Protein AF-A0A925ZGL8-F1 (afdb_monomer_lite)

Sequence (536 aa):
DRKGTGEGATYAATVKNVGNGPAQPFTAQWSVNERPGSKFGLAKGLAQGEETVIEFSKSYRPNATDHRVQTVMLRLYPGTPEPDANNDALEIHEDAIPIAMTGAKISADPIQATIRRLNDVYFAQSRFSFATEGVLERVRLVPNQDAGQMVIDLAGNQGESGLIQKILTSLTGLSPSQKSPTITLDEQDIPYGDPYSGASGFGDTRYEGLIPPGIPMLYVPVASPLFDNLPIEPTDLLSGTEVAAINVALGKKGQMREGILWDLPATVILRATDMTGKPLDGAELAFYQVDGGKIPDSPTQTILTKNGGTVILENLEVTALPGERDLLHTLKRNPFGNLRADGSNGTILIRAQVNGEIEWGWLKAWQLADTFHRGNKAAAIIDVRFNAPSGPIDRTANLAKGKLISDKALSLPAQLAPLVDDNPATEVGIGALPGDWVEIDLGRDRPIGEVQLLVKDGSMPARFDIQAYSTGQAAPESDAWVKDLNFAWTKANRGKKDGSIAYRGPMARCRFIRIVNRSGGAAKLAEIRVFALKAE

Radius of gyration: 28.64 Å; chains: 1; bounding box: 68×56×79 Å

pLDDT: mean 89.35, std 9.78, range [35.5, 98.56]

Foldseek 3Di:
DDDDAFDKDKDKDKAFAQDPFWFAKKKKWKDWQNRIDDIDTDHDIAGHGRIDIDMDIDTDHDDLQFQLRTKIKMAMGGPDDDPDPLNRMQMDRPLAAEEEEDADPDDVSQVRVLLCCCAPPQQQVLAELLRNRGARHGYDYDYPPDDQHHYFYCHDPDDSLRVVLSVLCQLQVAQQCPPFQFAQDPNATFTPFFPLAASNSDAHSWHCNVPQLQDADDRDLFDDPVCVPPPTDRPNHHHLLSRQLNNLQRSHGDQQSFQLLLLFAPKEKEFEEARYRFGAAQKKKFKFQDAPSYTDPGGPDIDGADDGNIDIAFFDAEDDDPPQPNYNHDRDRHNQHHQDRNQRRQKMWMWIDHQNDTWIWIDGSSSRSSSSSSPNRHYHYHYTYTLDWQHHWDPVDFLQAPFQKAWPVRDDSVQVNLQRPPDLVDKHKQAQDAFIKMKTFSVAWAFWTKKKFAADPQWDAQKKAKFFAAPPDDTDPPDGQGIRNGSVSQCSRAADPRRMGIHGGHGDTGRMIMIGRHRGGIHMTSYITIIHHDDD

Structure (mmCIF, N/CA/C/O backbone):
data_AF-A0A925ZGL8-F1
#
_entry.id   AF-A0A925ZGL8-F1
#
loop_
_atom_site.group_PDB
_atom_site.id
_atom_site.type_symbol
_atom_site.label_atom_id
_atom_site.label_alt_id
_atom_site.label_comp_id
_atom_site.label_asym_id
_atom_site.label_entity_id
_atom_site.label_seq_id
_atom_site.pdbx_PDB_ins_code
_atom_site.Cartn_x
_atom_site.Cartn_y
_atom_site.Cartn_z
_atom_site.occupancy
_atom_site.B_iso_or_equiv
_atom_site.auth_seq_id
_atom_site.auth_comp_id
_atom_site.auth_asym_id
_atom_site.auth_atom_id
_atom_site.pdbx_PDB_model_num
ATOM 1 N N . ASP A 1 1 ? 19.773 3.626 -35.187 1.00 41.28 1 ASP A N 1
ATOM 2 C CA . ASP A 1 1 ? 19.220 2.589 -36.086 1.00 41.28 1 ASP A CA 1
ATOM 3 C C . ASP A 1 1 ? 19.797 1.207 -35.808 1.00 41.28 1 ASP A C 1
ATOM 5 O O . ASP A 1 1 ? 21.010 1.070 -35.714 1.00 41.28 1 ASP A O 1
ATOM 9 N N . ARG A 1 2 ? 18.939 0.185 -35.634 1.00 44.94 2 ARG A N 1
ATOM 10 C CA . ARG A 1 2 ? 19.329 -1.227 -35.424 1.00 44.94 2 ARG A CA 1
ATOM 11 C C . ARG A 1 2 ? 18.961 -2.054 -36.670 1.00 44.94 2 ARG A C 1
ATOM 13 O O . ARG A 1 2 ? 17.783 -2.122 -37.016 1.00 44.94 2 ARG A O 1
ATOM 20 N N . LYS A 1 3 ? 19.925 -2.726 -37.304 1.00 36.03 3 LYS A N 1
ATOM 21 C CA . LYS A 1 3 ? 19.700 -3.834 -38.253 1.00 36.03 3 LYS A CA 1
ATOM 22 C C . LYS A 1 3 ? 20.532 -5.050 -37.797 1.00 36.03 3 LYS A C 1
ATOM 24 O O . LYS A 1 3 ? 21.582 -4.861 -37.203 1.00 36.03 3 LYS A O 1
ATOM 29 N N . GLY A 1 4 ? 19.984 -6.259 -37.981 1.00 35.50 4 GLY A N 1
ATOM 30 C CA . GLY A 1 4 ? 20.690 -7.551 -38.087 1.00 35.50 4 GLY A CA 1
ATOM 31 C C . GLY A 1 4 ? 21.459 -8.135 -36.885 1.00 35.50 4 GLY A C 1
ATOM 32 O O . GLY A 1 4 ? 22.401 -7.556 -36.355 1.00 35.50 4 GLY A O 1
ATOM 33 N N . THR A 1 5 ? 21.148 -9.383 -36.514 1.00 39.00 5 THR A N 1
ATOM 34 C CA . THR A 1 5 ? 21.952 -10.213 -35.595 1.00 39.00 5 THR A CA 1
ATOM 35 C C . THR A 1 5 ? 23.336 -10.499 -36.192 1.00 39.00 5 THR A C 1
ATOM 37 O O . THR A 1 5 ? 23.453 -11.300 -37.117 1.00 39.00 5 THR A O 1
ATOM 40 N N . GLY A 1 6 ? 24.371 -9.849 -35.654 1.00 48.81 6 GLY A N 1
ATOM 41 C CA . GLY A 1 6 ? 25.763 -9.954 -36.112 1.00 48.81 6 GLY A CA 1
ATOM 42 C C . GLY A 1 6 ? 26.320 -8.686 -36.770 1.00 48.81 6 GLY A C 1
ATOM 43 O O . GLY A 1 6 ? 27.505 -8.655 -37.097 1.00 48.81 6 GLY A O 1
ATOM 44 N N . GLU A 1 7 ? 25.508 -7.641 -36.938 1.00 64.06 7 GLU A N 1
ATOM 45 C CA . GLU A 1 7 ? 25.939 -6.371 -37.526 1.00 64.06 7 GLU A CA 1
ATOM 46 C C . GLU A 1 7 ? 26.545 -5.439 -36.461 1.00 64.06 7 GLU A C 1
ATOM 48 O O . GLU A 1 7 ? 26.209 -5.484 -35.272 1.00 64.06 7 GLU A O 1
ATOM 53 N N . GLY A 1 8 ? 27.510 -4.616 -36.875 1.00 80.19 8 GLY A N 1
ATOM 54 C CA . GLY A 1 8 ? 28.028 -3.546 -36.030 1.00 80.19 8 GLY A CA 1
ATOM 55 C C . GLY A 1 8 ? 26.916 -2.549 -35.702 1.00 80.19 8 GLY A C 1
ATOM 56 O O . GLY A 1 8 ? 26.132 -2.187 -36.574 1.00 80.19 8 GLY A O 1
ATOM 57 N N . ALA A 1 9 ? 26.850 -2.103 -34.452 1.00 86.12 9 ALA A N 1
ATOM 58 C CA . ALA A 1 9 ? 26.006 -0.992 -34.042 1.00 86.12 9 ALA A CA 1
ATOM 59 C C . ALA A 1 9 ? 26.850 0.282 -33.988 1.00 86.12 9 ALA A C 1
ATOM 61 O O . ALA A 1 9 ? 27.931 0.288 -33.389 1.00 86.12 9 ALA A O 1
ATOM 62 N N . THR A 1 10 ? 26.336 1.351 -34.593 1.00 89.94 10 THR A N 1
ATOM 63 C CA . THR A 1 10 ? 26.889 2.701 -34.475 1.00 89.94 10 THR A CA 1
ATOM 64 C C . THR A 1 10 ? 26.022 3.511 -33.522 1.00 89.94 10 THR A C 1
ATOM 66 O O . THR A 1 10 ? 24.811 3.644 -33.703 1.00 89.94 10 THR A O 1
ATOM 69 N N . TYR A 1 11 ? 26.665 4.040 -32.492 1.00 90.44 11 TYR A N 1
ATOM 70 C CA . TYR A 1 11 ? 26.109 4.934 -31.494 1.00 90.44 11 TYR A CA 1
ATOM 71 C C . TYR A 1 11 ? 26.498 6.355 -31.864 1.00 90.44 11 TYR A C 1
ATOM 73 O O . TYR A 1 11 ? 27.673 6.620 -32.100 1.00 90.44 11 TYR A O 1
ATOM 81 N N . ALA A 1 12 ? 25.520 7.251 -31.901 1.00 90.31 12 ALA A N 1
ATOM 82 C CA . ALA A 1 12 ? 25.722 8.669 -32.146 1.00 90.31 12 ALA A CA 1
ATOM 83 C C . ALA A 1 12 ? 25.184 9.449 -30.947 1.00 90.31 12 ALA A C 1
ATOM 85 O O . ALA A 1 12 ? 24.046 9.239 -30.525 1.00 90.31 12 ALA A O 1
ATOM 86 N N . ALA A 1 13 ? 26.007 10.331 -30.395 1.00 89.62 13 ALA A N 1
ATOM 87 C CA . ALA A 1 13 ? 25.625 11.230 -29.320 1.00 89.62 13 ALA A CA 1
ATOM 88 C C . ALA A 1 13 ? 25.720 12.674 -29.812 1.00 89.62 13 ALA A C 1
ATOM 90 O O . ALA A 1 13 ? 26.786 13.120 -30.242 1.00 89.62 13 ALA A O 1
ATOM 91 N N . THR A 1 14 ? 24.603 13.393 -29.738 1.00 89.62 14 THR A N 1
ATOM 92 C CA . THR A 1 14 ? 24.539 14.818 -30.065 1.00 89.62 14 THR A CA 1
ATOM 93 C C . THR A 1 14 ? 24.859 15.633 -28.822 1.00 89.62 14 THR A C 1
ATOM 95 O O . THR A 1 14 ? 24.160 15.537 -27.816 1.00 89.62 14 THR A O 1
ATOM 98 N N . VAL A 1 15 ? 25.904 16.449 -28.900 1.00 89.38 15 VAL A N 1
ATOM 99 C CA . VAL A 1 15 ? 26.312 17.378 -27.844 1.00 89.38 15 VAL A CA 1
ATOM 100 C C . VAL A 1 15 ? 25.958 18.787 -28.290 1.00 89.38 15 VAL A C 1
ATOM 102 O O . VAL A 1 15 ? 26.413 19.223 -29.346 1.00 89.38 15 VAL A O 1
ATOM 105 N N . LYS A 1 16 ? 25.165 19.497 -27.484 1.00 89.88 16 LYS A N 1
ATOM 106 C CA . LYS A 1 16 ? 24.721 20.869 -27.747 1.00 89.88 16 LYS A CA 1
ATOM 107 C C . LYS A 1 16 ? 25.234 21.820 -26.681 1.00 89.88 16 LYS A C 1
ATOM 109 O O . LYS A 1 16 ? 25.076 21.550 -25.495 1.00 89.88 16 LYS A O 1
ATOM 114 N N . ASN A 1 17 ? 25.739 22.981 -27.086 1.00 89.50 17 ASN A N 1
ATOM 115 C CA . ASN A 1 17 ? 25.969 24.070 -26.142 1.00 89.50 17 ASN A CA 1
ATOM 116 C C . ASN A 1 17 ? 24.662 24.832 -25.864 1.00 89.50 17 ASN A C 1
ATOM 118 O O . ASN A 1 17 ? 24.202 25.622 -26.690 1.00 89.50 17 ASN A O 1
ATOM 122 N N . VAL A 1 18 ? 24.079 24.608 -24.686 1.00 86.12 18 VAL A N 1
ATOM 123 C CA . VAL A 1 18 ? 22.873 25.307 -24.198 1.00 86.12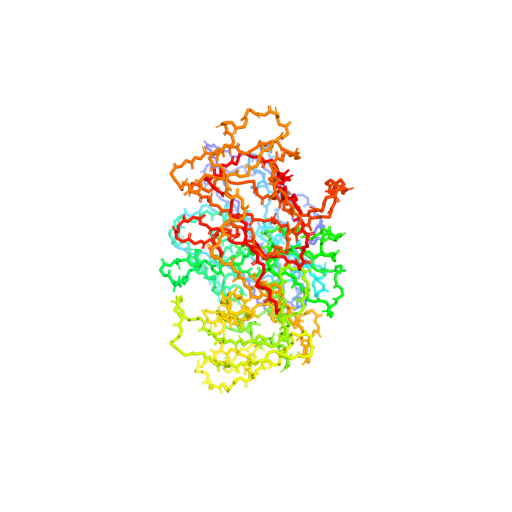 18 VAL A CA 1
ATOM 124 C C . VAL A 1 18 ? 23.186 26.526 -23.319 1.00 86.12 18 VAL A C 1
ATOM 126 O O . VAL A 1 18 ? 22.270 27.179 -22.822 1.00 86.12 18 VAL A O 1
ATOM 129 N N . GLY A 1 19 ? 24.468 26.843 -23.117 1.00 84.81 19 GLY A N 1
ATOM 130 C CA . GLY A 1 19 ? 24.920 27.963 -22.299 1.00 84.81 19 GLY A CA 1
ATOM 131 C C . GLY A 1 19 ? 24.737 29.333 -22.962 1.00 84.81 19 GLY A C 1
ATOM 132 O O . GLY A 1 19 ? 24.362 29.462 -24.125 1.00 84.81 19 GLY A O 1
ATOM 133 N N . ASN A 1 20 ? 25.057 30.389 -22.211 1.00 87.19 20 ASN A N 1
ATOM 134 C CA . ASN A 1 20 ? 24.943 31.785 -22.661 1.00 87.19 20 ASN A CA 1
ATOM 135 C C . ASN A 1 20 ? 26.206 32.315 -23.374 1.00 87.19 20 ASN A C 1
ATOM 137 O O . ASN A 1 20 ? 26.350 33.520 -23.567 1.00 87.19 20 ASN A O 1
ATOM 141 N N . GLY A 1 21 ? 27.149 31.437 -23.721 1.00 88.00 21 GLY A N 1
ATOM 142 C CA . GLY A 1 21 ? 28.426 31.796 -24.335 1.00 88.00 21 GLY A CA 1
ATOM 143 C C . GLY A 1 21 ? 29.117 30.588 -24.973 1.00 88.00 21 GLY A C 1
ATOM 144 O O . GLY A 1 21 ? 28.624 29.468 -24.840 1.00 88.00 21 GLY A O 1
ATOM 145 N N . PRO A 1 22 ? 30.235 30.788 -25.692 1.00 87.56 22 PRO A N 1
ATOM 146 C CA . PRO A 1 22 ? 30.956 29.700 -26.346 1.00 87.56 22 PRO A CA 1
ATOM 147 C C . PRO A 1 22 ? 31.568 28.733 -25.324 1.00 87.56 22 PRO A C 1
ATOM 149 O O . PRO A 1 22 ? 32.228 29.153 -24.372 1.00 87.56 22 PRO A O 1
ATOM 152 N N . ALA A 1 23 ? 31.384 27.436 -25.555 1.00 88.44 23 ALA A N 1
ATOM 153 C CA . ALA A 1 23 ? 32.028 26.374 -24.799 1.00 88.44 23 ALA A CA 1
ATOM 154 C C . ALA A 1 23 ? 33.486 26.213 -25.254 1.00 88.44 23 ALA A C 1
ATOM 156 O O . ALA A 1 23 ? 33.792 26.291 -26.446 1.00 88.44 23 ALA A O 1
ATOM 157 N N . GLN A 1 24 ? 34.391 25.974 -24.306 1.00 89.62 24 GLN A N 1
ATOM 158 C CA . GLN A 1 24 ? 35.792 25.663 -24.600 1.00 89.62 24 GLN A CA 1
ATOM 159 C C . GLN A 1 24 ? 35.926 24.266 -25.235 1.00 89.62 24 GLN A C 1
ATOM 161 O O . GLN A 1 24 ? 35.010 23.451 -25.105 1.00 89.62 24 GLN A O 1
ATOM 166 N N . PRO A 1 25 ? 37.057 23.953 -25.900 1.00 90.94 25 PRO A N 1
ATOM 167 C CA . PRO A 1 25 ? 37.380 22.580 -26.278 1.00 90.94 25 PRO A CA 1
ATOM 168 C C . PRO A 1 25 ? 37.227 21.626 -25.085 1.00 90.94 25 PRO A C 1
ATOM 170 O O . PRO A 1 25 ? 37.571 21.968 -23.951 1.00 90.94 25 PRO A O 1
ATOM 173 N N . PHE A 1 26 ? 36.714 20.426 -25.338 1.00 92.25 26 PHE A N 1
ATOM 174 C CA . PHE A 1 26 ? 36.419 19.437 -24.303 1.00 92.25 26 PHE A CA 1
ATOM 175 C C . PHE A 1 26 ? 36.926 18.055 -24.708 1.00 92.25 26 PHE A C 1
ATOM 177 O O . PHE A 1 26 ? 37.228 17.788 -25.871 1.00 92.25 26 PHE A O 1
ATOM 184 N N . THR A 1 27 ? 37.071 17.170 -23.727 1.00 94.75 27 THR A N 1
ATOM 185 C CA . THR A 1 27 ? 37.456 15.773 -23.959 1.00 94.75 27 THR A CA 1
ATOM 186 C C . THR A 1 27 ? 36.233 14.883 -23.806 1.00 94.75 27 THR A C 1
ATOM 188 O O . THR A 1 27 ? 35.370 15.162 -22.983 1.00 94.75 27 THR A O 1
ATOM 191 N N . ALA A 1 28 ? 36.153 13.804 -24.573 1.00 94.94 28 ALA A N 1
ATOM 192 C CA . ALA A 1 28 ? 35.088 12.820 -24.473 1.00 94.94 28 ALA A CA 1
A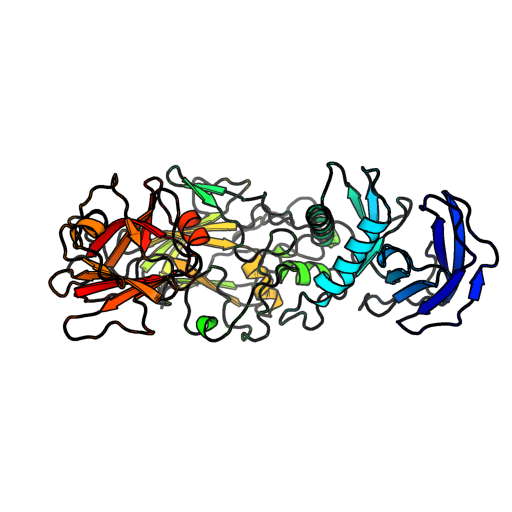TOM 193 C C . ALA A 1 28 ? 35.659 11.412 -24.260 1.00 94.94 28 ALA A C 1
ATOM 195 O O . ALA A 1 28 ? 36.826 11.139 -24.558 1.00 94.94 28 ALA A O 1
ATOM 196 N N . GLN A 1 29 ? 34.841 10.524 -23.703 1.00 96.88 29 GLN A N 1
ATOM 197 C CA . GLN A 1 29 ? 35.190 9.130 -23.453 1.00 96.88 29 GLN A CA 1
ATOM 198 C C . GLN A 1 29 ? 33.963 8.246 -23.632 1.00 96.88 29 GLN A C 1
ATOM 200 O O . GLN A 1 29 ? 32.938 8.463 -22.989 1.00 96.88 29 GLN A O 1
ATOM 205 N N . TRP A 1 30 ? 34.095 7.222 -24.471 1.00 96.56 30 TRP A N 1
ATOM 206 C CA . TRP A 1 30 ? 33.122 6.140 -24.537 1.00 96.56 30 TRP A CA 1
ATOM 207 C C . TRP A 1 30 ? 33.445 5.083 -23.486 1.00 96.56 30 TRP A C 1
ATOM 209 O O . TRP A 1 30 ? 34.608 4.714 -23.315 1.00 96.56 30 TRP A O 1
ATOM 219 N N . SER A 1 31 ? 32.416 4.570 -22.825 1.00 96.00 31 SER A N 1
ATOM 220 C CA . SER A 1 31 ? 32.490 3.447 -21.896 1.00 96.00 31 SER A CA 1
ATOM 221 C C . SER A 1 31 ? 31.503 2.371 -22.332 1.00 96.00 31 SER A C 1
ATOM 223 O O . SER A 1 31 ? 30.374 2.679 -22.714 1.00 96.00 31 SER A O 1
ATOM 225 N N . VAL A 1 32 ? 31.926 1.109 -22.276 1.00 93.81 32 VAL A N 1
ATOM 226 C CA . VAL A 1 32 ? 31.079 -0.047 -22.605 1.00 93.81 32 VAL A CA 1
ATOM 227 C C . VAL A 1 32 ? 31.059 -0.986 -21.415 1.00 93.81 32 VAL A C 1
ATOM 229 O O . VAL A 1 32 ? 32.122 -1.439 -20.989 1.00 93.81 32 VAL A O 1
ATOM 232 N N . ASN A 1 33 ? 29.871 -1.296 -20.897 1.00 90.75 33 ASN A N 1
ATOM 233 C CA . ASN A 1 33 ? 29.685 -2.130 -19.705 1.00 90.75 33 ASN A CA 1
ATOM 234 C C . ASN A 1 33 ? 30.567 -1.643 -18.548 1.00 90.75 33 ASN A C 1
ATOM 236 O O . ASN A 1 33 ? 31.377 -2.401 -18.015 1.00 90.75 33 ASN A O 1
ATOM 240 N N . GLU A 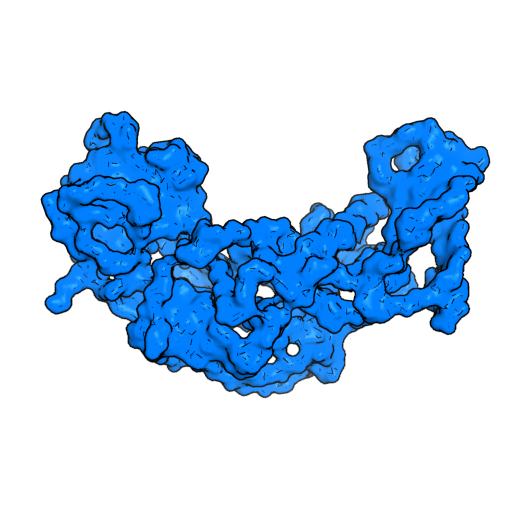1 34 ? 30.485 -0.337 -18.274 1.00 88.81 34 GLU A N 1
ATOM 241 C CA . GLU A 1 34 ? 31.265 0.380 -17.251 1.00 88.81 34 GLU A CA 1
ATOM 242 C C . GLU A 1 34 ? 32.791 0.363 -17.450 1.00 88.81 34 GLU A C 1
ATOM 244 O O . GLU A 1 34 ? 33.536 0.898 -16.630 1.00 88.81 34 GLU A O 1
ATOM 249 N N . ARG A 1 35 ? 33.294 -0.200 -18.556 1.00 93.75 35 ARG A N 1
ATOM 250 C CA . ARG A 1 35 ? 34.724 -0.192 -18.876 1.00 93.75 35 ARG A CA 1
ATOM 251 C C . ARG A 1 35 ? 35.057 1.052 -19.691 1.00 93.75 35 ARG A C 1
ATOM 253 O O . ARG A 1 35 ? 34.620 1.141 -20.843 1.00 93.75 35 ARG A O 1
ATOM 260 N N . PRO A 1 36 ? 35.825 2.002 -19.131 1.00 94.44 36 PRO A N 1
ATOM 261 C CA . PRO A 1 36 ? 36.191 3.212 -19.844 1.00 94.44 36 PRO A CA 1
ATOM 262 C C . PRO A 1 36 ? 37.139 2.900 -21.004 1.00 94.44 36 PRO A C 1
ATOM 264 O O . PRO A 1 36 ? 38.144 2.209 -20.835 1.00 94.44 36 PRO A O 1
ATOM 267 N N . GLY A 1 37 ? 36.829 3.437 -22.182 1.00 94.62 37 GLY A N 1
ATOM 268 C CA . GLY A 1 37 ? 37.731 3.465 -23.330 1.00 94.62 37 GLY A CA 1
ATOM 269 C C . GLY A 1 37 ? 38.771 4.584 -23.226 1.00 94.62 37 GLY A C 1
ATOM 270 O O . GLY A 1 37 ? 38.913 5.246 -22.198 1.00 94.62 37 GLY A O 1
ATOM 271 N N . SER A 1 38 ? 39.502 4.834 -24.309 1.00 95.44 38 SER A N 1
ATOM 272 C CA . SER A 1 38 ? 40.445 5.955 -24.370 1.00 95.44 38 SER A CA 1
ATOM 273 C C . SER A 1 38 ? 39.714 7.296 -24.450 1.00 95.44 38 SER A C 1
ATOM 275 O O . SER A 1 38 ? 38.722 7.435 -25.166 1.00 95.44 38 SER A O 1
ATOM 277 N N . LYS A 1 39 ? 40.235 8.302 -23.743 1.00 95.94 39 LYS A N 1
ATOM 278 C CA . LYS A 1 39 ? 39.798 9.693 -23.890 1.00 95.94 39 LYS A CA 1
ATOM 279 C C . LYS A 1 39 ? 40.263 10.261 -25.233 1.00 95.94 39 LYS A C 1
ATOM 281 O O . LYS A 1 39 ? 41.388 9.989 -25.651 1.00 95.94 39 LYS A O 1
ATOM 286 N N . PHE A 1 40 ? 39.438 11.085 -25.869 1.00 94.62 40 PHE A N 1
ATOM 287 C CA . PHE A 1 40 ? 39.782 11.795 -27.102 1.00 94.62 40 PHE A CA 1
ATOM 288 C C . PHE A 1 40 ? 39.298 13.247 -27.047 1.00 94.62 40 PHE A C 1
ATOM 290 O O . PHE A 1 40 ? 38.235 13.545 -26.503 1.00 94.62 40 PHE A O 1
ATOM 297 N N . GLY A 1 41 ? 40.116 14.166 -27.558 1.00 90.75 41 GLY A N 1
ATOM 298 C CA . GLY A 1 41 ? 39.832 15.600 -27.528 1.00 90.75 41 GLY A CA 1
ATOM 299 C C . GLY A 1 41 ? 38.984 16.052 -28.714 1.00 90.75 41 GLY A C 1
ATOM 300 O O . GLY A 1 41 ? 39.208 15.618 -29.843 1.00 90.75 41 GLY A O 1
ATOM 301 N N . LEU A 1 42 ? 38.059 16.975 -28.466 1.00 89.00 42 LEU A N 1
ATOM 302 C CA . LEU A 1 42 ? 37.322 17.714 -29.487 1.00 89.00 42 LEU A CA 1
ATOM 303 C C . LEU A 1 42 ? 37.915 19.119 -29.567 1.00 89.00 42 LEU A C 1
ATOM 305 O O . LEU A 1 42 ? 37.697 19.962 -28.701 1.00 89.00 42 LEU A O 1
ATOM 309 N N . ALA A 1 43 ? 38.732 19.338 -30.600 1.00 82.38 43 ALA A N 1
ATOM 310 C CA . ALA A 1 43 ? 39.571 20.531 -30.731 1.00 82.38 43 ALA A CA 1
ATOM 311 C C . ALA A 1 43 ? 38.776 21.832 -30.935 1.00 82.38 43 ALA A C 1
ATOM 313 O O . ALA A 1 43 ? 39.289 22.915 -30.656 1.00 82.38 43 ALA A O 1
ATOM 314 N N . LYS A 1 44 ? 37.535 21.738 -31.425 1.00 85.19 44 LYS A N 1
ATOM 315 C CA . LYS A 1 44 ? 36.656 22.885 -31.654 1.00 85.19 44 LYS A CA 1
ATOM 316 C C . LYS A 1 44 ? 35.711 23.048 -30.460 1.00 85.19 44 LYS A C 1
ATOM 318 O O . LYS A 1 44 ? 34.959 22.130 -30.147 1.00 85.19 44 LYS A O 1
ATOM 323 N N . GLY A 1 45 ? 35.745 24.218 -29.824 1.00 86.56 45 GLY A N 1
ATOM 324 C CA . GLY A 1 45 ? 34.690 24.638 -28.902 1.00 86.56 45 GLY A CA 1
ATOM 325 C C . GLY A 1 45 ? 33.356 24.837 -29.632 1.00 86.56 45 GLY A C 1
ATOM 326 O O . GLY A 1 45 ? 33.346 25.075 -30.840 1.00 86.56 45 GLY A O 1
ATOM 327 N N . LEU A 1 46 ? 32.236 24.742 -28.918 1.00 91.38 46 LEU A N 1
ATOM 328 C CA . LEU A 1 46 ? 30.899 24.920 -29.497 1.00 91.38 46 LEU A CA 1
ATOM 329 C C . LEU A 1 46 ? 30.401 26.342 -29.238 1.00 91.38 46 LEU A C 1
ATOM 331 O O . LEU A 1 46 ? 30.328 26.773 -28.085 1.00 91.38 46 LEU A O 1
ATOM 335 N N . ALA A 1 47 ? 30.023 27.078 -30.282 1.00 92.94 47 ALA A N 1
ATOM 336 C CA . ALA A 1 47 ? 29.316 28.348 -30.128 1.00 92.94 47 ALA A CA 1
ATOM 337 C C . ALA A 1 47 ? 27.963 28.144 -29.422 1.00 92.94 47 ALA A C 1
ATOM 339 O O . ALA A 1 47 ? 27.460 27.026 -29.326 1.00 92.94 47 ALA A O 1
ATOM 340 N N . GLN A 1 48 ? 27.360 29.220 -28.910 1.00 92.38 48 GLN A N 1
ATOM 341 C CA . GLN A 1 48 ? 26.037 29.140 -28.286 1.00 92.38 48 GLN A CA 1
ATOM 342 C C . GLN A 1 48 ? 25.016 28.537 -29.265 1.00 92.38 48 GLN A C 1
ATOM 344 O O . GLN A 1 48 ? 24.844 29.037 -30.376 1.00 92.38 48 GLN A O 1
ATOM 349 N N . GLY A 1 49 ? 24.337 27.469 -28.844 1.00 89.50 49 GLY A N 1
ATOM 350 C CA . GLY A 1 49 ? 23.364 26.736 -29.653 1.00 89.50 49 GLY A CA 1
ATOM 351 C C . GLY A 1 49 ? 23.963 25.794 -30.702 1.00 89.50 49 GLY A C 1
ATOM 352 O O . GLY A 1 49 ? 23.193 25.085 -31.347 1.00 89.50 49 GLY A O 1
ATOM 353 N N . GLU A 1 50 ? 25.290 25.763 -30.872 1.00 93.62 50 GLU A N 1
ATOM 354 C CA . GLU A 1 50 ? 25.969 24.849 -31.796 1.00 93.62 50 GLU A CA 1
ATOM 355 C C . GLU A 1 50 ? 25.923 23.407 -31.274 1.00 93.62 50 GLU A C 1
ATOM 357 O O . GLU A 1 50 ? 25.999 23.155 -30.067 1.00 93.62 50 GLU A O 1
ATOM 362 N N . GLU A 1 51 ? 25.805 22.465 -32.209 1.00 92.94 51 GLU A N 1
ATOM 363 C CA . GLU A 1 51 ? 25.737 21.030 -31.956 1.00 92.94 51 GLU A CA 1
ATOM 364 C C . GLU A 1 51 ? 26.879 20.304 -32.674 1.00 92.94 51 GLU A C 1
ATOM 366 O O . GLU A 1 51 ? 27.294 20.692 -33.767 1.00 92.94 51 GLU A O 1
ATOM 371 N N . THR A 1 52 ? 27.370 19.224 -32.074 1.00 93.44 52 THR A N 1
ATOM 372 C CA . THR A 1 52 ? 28.282 18.269 -32.714 1.00 93.44 52 THR A CA 1
ATOM 373 C C . THR A 1 52 ? 27.821 16.843 -32.446 1.00 93.44 52 THR A C 1
ATOM 375 O O . THR A 1 52 ? 27.154 16.581 -31.445 1.00 93.44 52 THR A O 1
ATOM 378 N N . VAL A 1 53 ? 28.183 15.918 -33.332 1.00 92.56 53 VAL A N 1
ATOM 379 C CA . VAL A 1 53 ? 27.868 14.494 -33.198 1.00 92.56 53 VAL A CA 1
ATOM 380 C C . VAL A 1 53 ? 29.156 13.721 -32.969 1.00 92.56 53 VAL A C 1
ATOM 382 O O . VAL A 1 53 ? 30.131 13.871 -33.706 1.00 92.56 53 VAL A O 1
ATOM 385 N N . ILE A 1 54 ? 29.156 12.893 -31.931 1.00 93.56 54 ILE A N 1
ATOM 386 C CA . ILE A 1 54 ? 30.253 11.992 -31.597 1.00 93.56 54 ILE A CA 1
ATOM 387 C C . ILE A 1 54 ? 29.771 10.573 -31.869 1.00 93.56 54 ILE A C 1
ATOM 389 O O . ILE A 1 54 ? 28.743 10.160 -31.332 1.00 93.56 54 ILE A O 1
ATOM 393 N N . GLU A 1 55 ? 30.516 9.828 -32.681 1.00 94.50 55 GLU A N 1
ATOM 394 C CA . GLU A 1 55 ? 30.150 8.470 -33.082 1.00 94.50 55 GLU A CA 1
ATOM 395 C C . GLU A 1 55 ? 31.065 7.409 -32.462 1.00 94.50 55 GLU A C 1
ATOM 397 O O . GLU A 1 55 ? 32.254 7.632 -32.220 1.00 94.50 55 GLU A O 1
ATOM 402 N N . PHE A 1 56 ? 30.503 6.226 -32.225 1.00 93.88 56 PHE A N 1
ATOM 403 C CA . PHE A 1 56 ? 31.213 5.041 -31.756 1.00 93.88 56 PHE A CA 1
ATOM 404 C C . PHE A 1 56 ? 30.595 3.788 -32.358 1.00 93.88 56 PHE A C 1
ATOM 406 O O . PHE A 1 56 ? 29.385 3.602 -32.296 1.00 93.88 56 PHE A O 1
ATOM 413 N N . SER A 1 57 ? 31.420 2.910 -32.927 1.00 92.75 57 SER A N 1
ATOM 414 C CA . SER A 1 57 ? 30.953 1.657 -33.524 1.00 92.75 57 SER A CA 1
ATOM 415 C C . SER A 1 57 ? 31.528 0.450 -32.791 1.00 92.75 57 SER A C 1
ATOM 417 O O . SER A 1 57 ? 32.728 0.396 -32.520 1.00 92.75 57 SER A O 1
ATOM 419 N N . LYS A 1 58 ? 30.682 -0.540 -32.498 1.00 91.81 58 LYS A N 1
ATOM 420 C CA . LYS A 1 58 ? 31.077 -1.828 -31.901 1.00 91.81 58 LYS A CA 1
ATOM 421 C C . LYS A 1 58 ? 30.211 -2.964 -32.431 1.00 91.81 58 LYS A C 1
ATOM 423 O O . LYS A 1 58 ? 29.110 -2.740 -32.922 1.00 91.81 58 LYS A O 1
ATOM 428 N N . SER A 1 59 ? 30.673 -4.203 -32.287 1.00 87.88 59 SER A N 1
ATOM 429 C CA . SER A 1 59 ? 29.803 -5.365 -32.486 1.00 87.88 59 SER A CA 1
ATOM 430 C C . SER A 1 59 ? 28.710 -5.392 -31.418 1.00 87.88 59 SER A C 1
ATOM 432 O O . SER A 1 59 ? 28.999 -5.227 -30.230 1.00 87.88 59 SER A O 1
ATOM 434 N N . TYR A 1 60 ? 27.473 -5.640 -31.839 1.00 85.06 60 TYR A N 1
ATOM 435 C CA . TYR A 1 60 ? 26.322 -5.779 -30.955 1.00 85.06 60 TYR A CA 1
ATOM 436 C C . TYR A 1 60 ? 25.882 -7.243 -30.870 1.00 85.06 60 TYR A C 1
ATOM 438 O O . TYR A 1 60 ? 25.950 -7.999 -31.843 1.00 85.06 60 TYR A O 1
ATOM 446 N N . ARG A 1 61 ? 25.463 -7.660 -29.675 1.00 85.81 61 ARG A N 1
ATOM 447 C CA . ARG A 1 61 ? 24.924 -8.995 -29.415 1.00 85.81 61 ARG A CA 1
ATOM 448 C C . ARG A 1 61 ? 23.671 -8.826 -28.569 1.00 85.81 61 ARG A C 1
ATOM 450 O O . ARG A 1 61 ? 23.838 -8.431 -27.428 1.00 85.81 61 ARG A O 1
ATOM 457 N N . PRO A 1 62 ? 22.467 -9.127 -29.068 1.00 86.50 62 PRO A N 1
ATOM 458 C CA . PRO A 1 62 ? 21.264 -8.987 -28.260 1.00 86.50 62 PRO A CA 1
ATOM 459 C C . PRO A 1 62 ? 21.293 -9.947 -27.065 1.00 86.50 62 PRO A C 1
ATOM 461 O O . PRO A 1 62 ? 21.712 -11.101 -27.194 1.00 86.50 62 PRO A O 1
ATOM 464 N N . ASN A 1 63 ? 20.815 -9.484 -25.919 1.00 88.06 63 ASN A N 1
ATOM 465 C CA . ASN A 1 63 ? 20.555 -10.269 -24.725 1.00 88.06 63 ASN A CA 1
ATOM 466 C C . ASN A 1 63 ? 19.058 -10.229 -24.424 1.00 88.06 63 ASN A C 1
ATOM 468 O O . ASN A 1 63 ? 18.544 -9.226 -23.963 1.00 88.06 63 ASN A O 1
ATOM 472 N N . ALA A 1 64 ? 18.358 -11.338 -24.651 1.00 87.31 64 ALA A N 1
ATOM 473 C CA . ALA A 1 64 ? 16.917 -11.418 -24.407 1.00 87.31 64 ALA A CA 1
ATOM 474 C C . ALA A 1 64 ? 16.546 -11.714 -22.940 1.00 87.31 64 ALA A C 1
ATOM 476 O O . ALA A 1 64 ? 15.364 -11.782 -22.617 1.00 87.31 64 ALA A O 1
ATOM 477 N N . THR A 1 65 ? 17.532 -11.974 -22.075 1.00 89.31 65 THR A N 1
ATOM 478 C CA . THR A 1 65 ? 17.314 -12.473 -20.704 1.00 89.31 65 THR A CA 1
ATOM 479 C C . THR A 1 65 ? 17.694 -11.480 -19.613 1.00 89.31 65 THR A C 1
ATOM 481 O O . THR A 1 65 ? 17.268 -11.648 -18.476 1.00 89.31 65 THR A O 1
ATOM 484 N N . ASP A 1 66 ? 18.481 -10.454 -19.942 1.00 93.75 66 ASP A N 1
ATOM 485 C CA . ASP A 1 66 ? 18.882 -9.416 -18.995 1.00 93.75 66 ASP A CA 1
ATOM 486 C C . ASP A 1 66 ? 19.316 -8.142 -19.735 1.00 93.75 66 ASP A C 1
ATOM 488 O O . ASP A 1 66 ? 20.379 -8.102 -20.357 1.00 93.75 66 ASP A O 1
ATOM 492 N N . HIS A 1 67 ? 18.507 -7.086 -19.665 1.00 94.44 67 HIS A N 1
ATOM 493 C CA . HIS A 1 67 ? 18.784 -5.829 -20.366 1.00 94.44 67 HIS A CA 1
ATOM 494 C C . HIS A 1 67 ? 19.657 -4.868 -19.541 1.00 94.44 67 HIS A C 1
ATOM 496 O O . HIS A 1 67 ? 19.934 -3.751 -19.982 1.00 94.44 67 HIS A O 1
ATOM 502 N N . ARG A 1 68 ? 20.140 -5.287 -18.362 1.00 93.38 68 ARG A N 1
ATOM 503 C CA . ARG A 1 68 ? 21.026 -4.485 -17.500 1.00 93.38 68 ARG A CA 1
ATOM 504 C C . ARG A 1 68 ? 22.473 -4.504 -17.981 1.00 93.38 68 ARG A C 1
ATOM 506 O O . ARG A 1 68 ? 23.158 -3.493 -17.909 1.00 93.38 68 ARG A O 1
ATOM 513 N N . VAL A 1 69 ? 22.934 -5.646 -18.492 1.00 89.19 69 VAL A N 1
ATOM 514 C CA . VAL A 1 69 ? 24.368 -5.961 -18.671 1.00 89.19 69 VAL A CA 1
ATOM 515 C C . VAL A 1 69 ? 25.015 -5.393 -19.940 1.00 89.19 69 VAL A C 1
ATOM 517 O O . VAL A 1 69 ? 26.161 -5.725 -20.250 1.00 89.19 69 VAL A O 1
ATOM 520 N N . GLN A 1 70 ? 24.286 -4.578 -20.701 1.00 90.62 70 GLN A N 1
ATOM 521 C CA . GLN A 1 70 ? 24.749 -4.009 -21.964 1.00 90.62 70 GLN A CA 1
ATOM 522 C C . GLN A 1 70 ? 24.598 -2.494 -21.958 1.00 90.62 70 GLN A C 1
ATOM 524 O O . GLN A 1 70 ? 23.595 -1.972 -22.441 1.00 90.62 70 GLN A O 1
ATOM 529 N N . THR A 1 71 ? 25.571 -1.790 -21.385 1.00 93.62 71 THR A N 1
ATOM 530 C CA . THR A 1 71 ? 25.560 -0.325 -21.316 1.00 93.62 71 THR A CA 1
ATOM 531 C C . THR A 1 71 ? 26.557 0.283 -22.287 1.00 93.62 71 THR A C 1
ATOM 533 O O . THR A 1 71 ? 27.678 -0.205 -22.470 1.00 93.62 71 THR A O 1
ATOM 536 N N . VAL A 1 72 ? 26.146 1.382 -22.912 1.00 94.06 72 VAL A N 1
ATOM 537 C CA . VAL A 1 72 ? 27.024 2.265 -23.680 1.00 94.06 72 VAL A CA 1
ATOM 538 C C . VAL A 1 72 ? 26.831 3.670 -23.141 1.00 94.06 72 VAL A C 1
ATOM 540 O O . VAL A 1 72 ? 25.713 4.181 -23.108 1.00 94.06 72 VAL A O 1
ATOM 543 N N . MET A 1 73 ? 27.931 4.285 -22.722 1.00 94.31 73 MET A N 1
ATOM 544 C CA . MET A 1 73 ? 27.939 5.622 -22.147 1.00 94.31 73 MET A CA 1
ATOM 545 C C . MET A 1 73 ? 28.934 6.508 -22.886 1.00 94.31 73 MET A C 1
ATOM 547 O O . MET A 1 73 ? 30.070 6.100 -23.128 1.00 94.31 73 MET A O 1
ATOM 551 N N . LEU A 1 74 ? 28.524 7.737 -23.184 1.00 94.62 74 LEU A N 1
ATOM 552 C CA . LEU A 1 74 ? 29.428 8.829 -23.514 1.00 94.62 74 LEU A CA 1
ATOM 553 C C . LEU A 1 74 ? 29.561 9.727 -22.287 1.00 94.62 74 LEU A C 1
ATOM 555 O O . LEU A 1 74 ? 28.554 10.207 -21.774 1.00 94.62 74 LEU A O 1
ATOM 559 N N . ARG A 1 75 ? 30.793 9.995 -21.857 1.00 93.81 75 ARG A N 1
ATOM 560 C CA . ARG A 1 75 ? 31.106 11.008 -20.845 1.00 93.81 75 ARG A CA 1
ATOM 561 C C . ARG A 1 75 ? 31.904 12.152 -21.458 1.00 93.81 75 ARG A C 1
ATOM 563 O O . ARG A 1 75 ? 32.842 11.921 -22.224 1.00 93.81 75 ARG A O 1
ATOM 570 N N . LEU A 1 76 ? 31.546 13.371 -21.089 1.00 92.69 76 LEU A N 1
ATOM 571 C CA . LEU A 1 76 ? 32.203 14.617 -21.436 1.00 92.69 76 LEU A CA 1
ATOM 572 C C . LEU A 1 76 ? 33.063 15.095 -20.261 1.00 92.69 76 LEU A C 1
ATOM 574 O O . LEU A 1 76 ? 32.730 14.936 -19.092 1.00 92.69 76 LEU A O 1
ATOM 578 N N . TYR A 1 77 ? 34.196 15.693 -20.593 1.00 91.25 77 TYR A N 1
ATOM 579 C CA . TYR A 1 77 ? 35.136 16.332 -19.682 1.00 91.25 77 TYR A CA 1
ATOM 580 C C . TYR A 1 77 ? 35.356 17.758 -20.193 1.00 91.25 77 TYR A C 1
ATOM 582 O O . TYR A 1 77 ? 36.301 18.004 -20.959 1.00 91.25 77 TYR A O 1
ATOM 590 N N . PRO A 1 78 ? 34.442 18.678 -19.856 1.00 85.00 78 PRO A N 1
ATOM 591 C CA . PRO A 1 78 ? 34.551 20.065 -20.266 1.00 85.00 78 PRO A CA 1
ATOM 592 C C . PRO A 1 78 ? 35.718 20.748 -19.546 1.00 85.00 78 PRO A C 1
ATOM 594 O O . PRO A 1 78 ? 36.074 20.395 -18.421 1.00 85.00 78 PRO A O 1
ATOM 597 N N . GLY A 1 79 ? 36.350 21.721 -20.211 1.00 79.56 79 GLY A N 1
ATOM 598 C CA . GLY A 1 79 ? 37.459 22.489 -19.628 1.00 79.56 79 GLY A CA 1
ATOM 599 C C . GLY A 1 79 ? 37.036 23.374 -18.447 1.00 79.56 79 GLY A C 1
ATOM 600 O O . GLY A 1 79 ? 37.870 23.767 -17.634 1.00 79.56 79 GLY A O 1
ATOM 601 N N . THR A 1 80 ? 35.740 23.659 -18.338 1.00 79.38 80 THR A N 1
ATOM 602 C CA . THR A 1 80 ? 35.090 24.327 -17.207 1.00 79.38 80 THR A CA 1
ATOM 603 C C . THR A 1 80 ? 34.069 23.376 -16.583 1.00 79.38 80 THR A C 1
ATOM 605 O O . THR A 1 80 ? 33.381 22.696 -17.340 1.00 79.38 80 THR A O 1
ATOM 608 N N . PRO A 1 81 ? 33.933 23.319 -15.245 1.00 76.69 81 PRO A N 1
ATOM 609 C CA . PRO A 1 81 ? 32.920 22.484 -14.603 1.00 76.69 81 PRO A CA 1
ATOM 610 C C . PRO A 1 81 ? 31.512 22.817 -15.108 1.00 76.69 81 PRO A C 1
ATOM 612 O O . PRO A 1 81 ? 31.146 23.992 -15.162 1.00 76.69 81 PRO A O 1
ATOM 615 N N . GLU A 1 82 ? 30.732 21.794 -15.456 1.00 77.69 82 GLU A N 1
ATOM 616 C CA . GLU A 1 82 ? 29.321 21.971 -15.805 1.00 77.69 82 GLU A CA 1
ATOM 617 C C . GLU A 1 82 ? 28.493 22.237 -14.543 1.00 77.69 82 GLU A C 1
ATOM 619 O O . GLU A 1 82 ? 28.667 21.527 -13.547 1.00 77.69 82 GLU A O 1
ATOM 624 N N . PRO A 1 83 ? 27.592 23.239 -14.550 1.00 78.38 83 PRO A N 1
ATOM 625 C CA . PRO A 1 83 ? 26.714 23.501 -13.412 1.00 78.38 83 PRO A CA 1
ATOM 626 C C . PRO A 1 83 ? 25.758 22.343 -13.109 1.00 78.38 83 PRO A C 1
ATOM 628 O O . PRO A 1 83 ? 25.362 22.171 -11.957 1.00 78.38 83 PRO A O 1
ATOM 631 N N . ASP A 1 84 ? 25.386 21.564 -14.130 1.00 80.19 84 ASP A N 1
ATOM 632 C CA . ASP A 1 84 ? 24.518 20.395 -13.999 1.00 80.19 84 ASP A CA 1
ATOM 633 C C . ASP A 1 84 ? 25.294 19.115 -14.328 1.00 80.19 84 ASP A C 1
ATOM 635 O O . ASP A 1 84 ? 25.667 18.861 -15.475 1.00 80.19 84 ASP A O 1
ATOM 639 N N . ALA A 1 85 ? 25.506 18.284 -13.307 1.00 76.88 85 ALA A N 1
ATOM 640 C CA . ALA A 1 85 ? 26.180 16.996 -13.436 1.00 76.88 85 ALA A CA 1
ATOM 641 C C . ALA A 1 85 ? 25.403 15.986 -14.303 1.00 76.88 85 ALA A C 1
ATOM 643 O O . ALA A 1 85 ? 25.943 14.946 -14.659 1.00 76.88 85 ALA A O 1
ATOM 644 N N . ASN A 1 86 ? 24.142 16.249 -14.661 1.00 77.88 86 ASN A N 1
ATOM 645 C CA . ASN A 1 86 ? 23.411 15.384 -15.588 1.00 77.88 86 ASN A CA 1
ATOM 646 C C . ASN A 1 86 ? 23.838 15.573 -17.048 1.00 77.88 86 ASN A C 1
ATOM 648 O O . ASN A 1 86 ? 23.602 14.672 -17.851 1.00 77.88 86 ASN A O 1
ATOM 652 N N . ASN A 1 87 ? 24.493 16.692 -17.374 1.00 83.50 87 ASN A N 1
ATOM 653 C CA . ASN A 1 87 ? 24.863 17.056 -18.745 1.00 83.50 87 ASN A CA 1
ATOM 654 C C . ASN A 1 87 ? 26.231 16.506 -19.170 1.00 83.50 87 ASN A C 1
ATOM 656 O O . ASN A 1 87 ? 26.583 16.558 -20.349 1.00 83.50 87 ASN A O 1
ATOM 660 N N . ASP A 1 88 ? 27.017 15.983 -18.227 1.00 85.25 88 ASP A N 1
ATOM 661 C CA . ASP A 1 88 ? 28.367 15.494 -18.499 1.00 85.25 88 ASP A CA 1
ATOM 662 C C . ASP A 1 88 ? 28.405 14.023 -18.942 1.00 85.25 88 ASP A C 1
ATOM 664 O O . ASP A 1 88 ? 29.458 13.532 -19.347 1.00 85.25 88 ASP A O 1
ATOM 668 N N . ALA A 1 89 ? 27.279 13.308 -18.911 1.00 88.00 89 ALA A N 1
ATOM 669 C CA . ALA A 1 89 ? 27.210 11.924 -19.348 1.00 88.00 89 ALA A CA 1
ATOM 670 C C . ALA A 1 89 ? 25.834 11.549 -19.900 1.00 88.00 89 ALA A C 1
ATOM 672 O O . ALA A 1 89 ? 24.800 11.930 -19.357 1.00 88.00 89 ALA A O 1
ATOM 673 N N . LEU A 1 90 ? 25.831 10.701 -20.927 1.00 88.69 90 LEU A N 1
ATOM 674 C CA . LEU A 1 90 ? 24.652 10.027 -21.462 1.00 88.69 90 LEU A CA 1
ATOM 675 C C . LEU A 1 90 ? 24.919 8.525 -21.470 1.00 88.69 90 LEU A C 1
ATOM 677 O O . LEU A 1 90 ? 25.898 8.084 -22.067 1.00 88.69 90 LEU A O 1
ATOM 681 N N . GLU A 1 91 ? 24.042 7.750 -20.841 1.00 91.06 91 GLU A N 1
ATOM 682 C CA . GLU A 1 91 ? 24.110 6.290 -20.811 1.00 91.06 91 GLU A CA 1
ATOM 683 C C . GLU A 1 91 ? 22.828 5.696 -21.389 1.00 91.06 91 GLU A C 1
ATOM 685 O O . GLU A 1 91 ? 21.729 6.198 -21.143 1.00 91.06 91 GLU A O 1
ATOM 690 N N . ILE A 1 92 ? 22.976 4.619 -22.157 1.00 92.31 92 ILE A N 1
ATOM 691 C CA . ILE A 1 92 ? 21.864 3.802 -22.630 1.00 92.31 92 ILE A CA 1
ATOM 692 C C . ILE A 1 92 ? 22.128 2.327 -22.347 1.00 92.31 92 ILE A C 1
ATOM 694 O O . ILE A 1 92 ? 23.267 1.860 -22.390 1.00 92.31 92 ILE A O 1
ATOM 698 N N . HIS A 1 93 ? 21.041 1.580 -22.180 1.00 93.25 93 HIS A N 1
ATOM 699 C CA . HIS A 1 93 ? 21.058 0.125 -22.243 1.00 93.25 93 HIS A CA 1
ATOM 700 C C . HIS A 1 93 ? 20.773 -0.325 -23.685 1.00 93.25 93 HIS A C 1
ATOM 702 O O . HIS A 1 93 ? 19.789 0.094 -24.308 1.00 93.25 93 HIS A O 1
ATOM 708 N N . GLU A 1 94 ? 21.649 -1.150 -24.257 1.00 90.75 94 GLU A N 1
ATOM 709 C CA . GLU A 1 94 ? 21.617 -1.512 -25.677 1.00 90.75 94 GLU A CA 1
ATOM 710 C C . GLU A 1 94 ? 20.365 -2.301 -26.051 1.00 90.75 94 GLU A C 1
ATOM 712 O O . GLU A 1 94 ? 19.888 -2.089 -27.159 1.00 90.75 94 GLU A O 1
ATOM 717 N N . ASP A 1 95 ? 19.807 -3.118 -25.149 1.00 90.69 95 ASP A N 1
ATOM 718 C CA . ASP A 1 95 ? 18.604 -3.945 -25.359 1.00 90.69 95 ASP A CA 1
ATOM 719 C C . ASP A 1 95 ? 17.316 -3.371 -24.761 1.00 90.69 95 ASP A C 1
ATOM 721 O O . ASP A 1 95 ? 16.232 -3.879 -25.040 1.00 90.69 95 ASP A O 1
ATOM 725 N N . ALA A 1 96 ? 17.415 -2.264 -24.022 1.00 92.31 96 ALA A N 1
ATOM 726 C CA . ALA A 1 96 ? 16.272 -1.624 -23.385 1.00 92.31 96 ALA A CA 1
ATOM 727 C C . ALA A 1 96 ? 15.115 -1.318 -24.346 1.00 92.31 96 ALA A C 1
ATOM 729 O O . ALA A 1 96 ? 15.309 -1.050 -25.544 1.00 92.31 96 ALA A O 1
ATOM 730 N N . ILE A 1 97 ? 13.910 -1.271 -23.773 1.00 92.06 97 ILE A N 1
ATOM 731 C CA . ILE A 1 97 ? 12.690 -0.836 -24.449 1.00 92.06 97 ILE A CA 1
ATOM 732 C C . ILE A 1 97 ? 12.881 0.605 -24.944 1.00 92.06 97 ILE A C 1
ATOM 734 O O . ILE A 1 97 ? 13.128 1.508 -24.137 1.00 92.06 97 ILE A O 1
ATOM 738 N N . PRO A 1 98 ? 12.769 0.843 -26.264 1.00 91.69 98 PRO A N 1
ATOM 739 C CA . PRO A 1 98 ? 12.832 2.186 -26.816 1.00 91.69 98 PRO A CA 1
ATOM 740 C C . PRO A 1 98 ? 11.556 2.959 -26.471 1.00 91.69 98 PRO A C 1
ATOM 742 O O . PRO A 1 98 ? 10.455 2.521 -26.809 1.00 91.69 98 PRO A O 1
ATOM 745 N N . ILE A 1 99 ? 11.716 4.114 -25.829 1.00 90.62 99 ILE A N 1
ATOM 746 C CA . ILE A 1 99 ? 10.648 5.054 -25.495 1.00 90.62 99 ILE A CA 1
ATOM 747 C C . ILE A 1 99 ? 10.852 6.346 -26.282 1.00 90.62 99 ILE A C 1
ATOM 749 O O . ILE A 1 99 ? 11.929 6.936 -26.238 1.00 90.62 99 ILE A O 1
ATOM 753 N N . ALA A 1 100 ? 9.802 6.813 -26.947 1.00 88.88 100 ALA A N 1
ATOM 754 C CA . ALA A 1 100 ? 9.733 8.136 -27.548 1.00 88.88 100 ALA A CA 1
ATOM 755 C C . ALA A 1 100 ? 8.729 9.009 -26.795 1.00 88.88 100 ALA A C 1
ATOM 757 O O . ALA A 1 100 ? 7.704 8.528 -26.317 1.00 88.88 100 ALA A O 1
ATOM 758 N N . MET A 1 101 ? 9.013 10.305 -26.716 1.00 86.62 101 MET A N 1
ATOM 759 C CA . MET A 1 101 ? 8.179 11.279 -26.011 1.00 86.62 101 MET A CA 1
ATOM 760 C C . MET A 1 101 ? 7.495 12.217 -27.012 1.00 86.62 101 MET A C 1
ATOM 762 O O . MET A 1 101 ? 8.126 12.663 -27.974 1.00 86.62 101 MET A O 1
ATOM 766 N N . THR A 1 102 ? 6.223 12.549 -26.785 1.00 84.69 102 THR A N 1
ATOM 767 C CA . THR A 1 102 ? 5.453 13.515 -27.596 1.00 84.69 102 THR A CA 1
ATOM 768 C C . THR A 1 102 ? 4.768 14.570 -26.726 1.00 84.69 102 THR A C 1
ATOM 770 O O . THR A 1 102 ? 4.729 14.449 -25.508 1.00 84.69 102 THR A O 1
ATOM 773 N N . GLY A 1 103 ? 4.221 15.626 -27.338 1.00 68.62 103 GLY A N 1
ATOM 774 C CA . GLY A 1 103 ? 3.237 16.498 -26.678 1.00 68.62 103 GLY A CA 1
ATOM 775 C C . GLY A 1 103 ? 3.768 17.656 -25.822 1.00 68.62 103 GLY A C 1
ATOM 776 O O . GLY A 1 103 ? 2.961 18.466 -25.370 1.00 68.62 103 GLY A O 1
ATOM 777 N N . ALA A 1 104 ? 5.084 17.821 -25.635 1.00 59.53 104 ALA A N 1
ATOM 778 C CA . ALA A 1 104 ? 5.624 18.961 -24.885 1.00 59.53 104 ALA A CA 1
ATOM 779 C C . ALA A 1 104 ? 6.991 19.464 -25.392 1.00 59.53 104 ALA A C 1
ATOM 781 O O . ALA A 1 104 ? 7.816 18.693 -25.877 1.00 59.53 104 ALA A O 1
ATOM 782 N N . LYS A 1 105 ? 7.248 20.774 -25.231 1.00 61.47 105 LYS A N 1
ATOM 783 C CA . LYS A 1 105 ? 8.582 21.395 -25.358 1.00 61.47 105 LYS A CA 1
ATOM 784 C C . LYS A 1 105 ? 9.377 21.158 -24.067 1.00 61.47 105 LYS A C 1
ATOM 786 O O . LYS A 1 105 ? 9.596 22.093 -23.302 1.00 61.47 105 LYS A O 1
ATOM 791 N N . ILE A 1 106 ? 9.725 19.913 -23.768 1.00 60.09 106 ILE A N 1
ATOM 792 C CA . ILE A 1 106 ? 10.533 19.589 -22.584 1.00 60.09 106 ILE A CA 1
ATOM 793 C C . ILE A 1 106 ? 12.000 19.508 -23.015 1.00 60.09 106 ILE A C 1
ATOM 795 O O . ILE A 1 106 ? 12.296 18.980 -24.088 1.00 60.09 106 ILE A O 1
ATOM 799 N N . SER A 1 107 ? 12.904 20.079 -22.210 1.00 69.88 107 SER A N 1
ATOM 800 C CA . SER A 1 107 ? 14.348 19.912 -22.422 1.00 69.88 107 SER A CA 1
ATOM 801 C C . SER A 1 107 ? 14.704 18.422 -22.386 1.00 69.88 107 SER A C 1
ATOM 803 O O . SER A 1 107 ? 14.083 17.655 -21.651 1.00 69.88 107 SER A O 1
ATOM 805 N N . ALA A 1 108 ? 15.689 17.987 -23.167 1.00 75.69 108 ALA A N 1
ATOM 806 C CA . ALA A 1 108 ? 16.091 16.583 -23.179 1.00 75.69 108 ALA A CA 1
ATOM 807 C C . ALA A 1 108 ? 16.636 16.130 -21.809 1.00 75.69 108 ALA A C 1
ATOM 809 O O . ALA A 1 108 ? 16.380 14.997 -21.401 1.00 75.69 108 ALA A O 1
ATOM 810 N N . ASP A 1 109 ? 17.313 17.022 -21.079 1.00 78.81 109 ASP A N 1
ATOM 811 C CA . ASP A 1 109 ? 18.083 16.663 -19.879 1.00 78.81 109 ASP A CA 1
ATOM 812 C C . ASP A 1 109 ? 17.204 16.167 -18.717 1.00 78.81 109 ASP A C 1
ATOM 814 O O . ASP A 1 109 ? 17.478 15.083 -18.200 1.00 78.81 109 ASP A O 1
ATOM 818 N N . PRO A 1 110 ? 16.090 16.836 -18.337 1.00 82.38 110 PRO A N 1
ATOM 819 C CA . PRO A 1 110 ? 15.191 16.312 -17.307 1.00 82.38 110 PRO A CA 1
ATOM 820 C C . PRO A 1 110 ? 14.604 14.940 -17.654 1.00 82.38 110 PRO A C 1
ATOM 822 O O . PRO A 1 110 ? 14.484 14.087 -16.780 1.00 82.38 110 PRO A O 1
ATOM 825 N N . ILE A 1 111 ? 14.276 14.693 -18.929 1.00 85.81 111 ILE A N 1
ATOM 826 C CA . ILE A 1 111 ? 13.762 13.387 -19.372 1.00 85.81 111 ILE A CA 1
ATOM 827 C C . ILE A 1 111 ? 14.855 12.325 -19.248 1.00 85.81 111 ILE A C 1
ATOM 829 O O . ILE A 1 111 ? 14.596 11.238 -18.734 1.00 85.81 111 ILE A O 1
ATOM 833 N N . GLN A 1 112 ? 16.076 12.629 -19.692 1.00 85.62 112 GLN A N 1
ATOM 834 C CA . GLN A 1 112 ? 17.215 11.719 -19.565 1.00 85.62 112 GLN A CA 1
ATOM 835 C C . GLN A 1 112 ? 17.521 11.403 -18.097 1.00 85.62 112 GLN A C 1
ATOM 837 O O . GLN A 1 112 ? 17.709 10.235 -17.756 1.00 85.62 112 GLN A O 1
ATOM 842 N N . ALA A 1 113 ? 17.495 12.408 -17.219 1.00 87.25 113 ALA A N 1
ATOM 843 C CA . ALA A 1 113 ? 17.683 12.233 -15.783 1.00 87.25 113 ALA A CA 1
ATOM 844 C C . ALA A 1 113 ? 16.590 11.345 -15.162 1.00 87.25 113 ALA A C 1
ATOM 846 O O . ALA A 1 113 ? 16.903 10.444 -14.382 1.00 87.25 113 ALA A O 1
ATOM 847 N N . THR A 1 114 ? 15.320 11.530 -15.545 1.00 90.31 114 THR A N 1
ATOM 848 C CA . THR A 1 114 ? 14.222 10.659 -15.098 1.00 90.31 114 THR A CA 1
ATOM 849 C C . THR A 1 114 ? 14.393 9.224 -15.594 1.00 90.31 114 THR A C 1
ATOM 851 O O . THR A 1 114 ? 14.213 8.292 -14.816 1.00 90.31 114 THR A O 1
ATOM 854 N N . ILE A 1 115 ? 14.779 9.021 -16.857 1.00 91.88 115 ILE A N 1
ATOM 855 C CA . ILE A 1 115 ? 15.034 7.684 -17.418 1.00 91.88 115 ILE A CA 1
ATOM 856 C C . ILE A 1 115 ? 16.200 6.993 -16.700 1.00 91.88 115 ILE A C 1
ATOM 858 O O . ILE A 1 115 ? 16.087 5.818 -16.348 1.00 91.88 115 ILE A O 1
ATOM 862 N N . ARG A 1 116 ? 17.286 7.722 -16.417 1.00 91.31 116 ARG A N 1
ATOM 863 C CA . ARG A 1 116 ? 18.409 7.221 -15.613 1.00 91.31 116 ARG A CA 1
ATOM 864 C C . ARG A 1 116 ? 17.941 6.808 -14.220 1.00 91.31 116 ARG A C 1
ATOM 866 O O . ARG A 1 116 ? 18.159 5.674 -13.813 1.00 91.31 116 ARG A O 1
ATOM 873 N N . ARG A 1 117 ? 17.212 7.680 -13.514 1.00 93.19 117 ARG A N 1
ATOM 874 C CA . ARG A 1 117 ? 16.670 7.367 -12.182 1.00 93.19 117 ARG A CA 1
ATOM 875 C C . ARG A 1 117 ? 15.738 6.155 -12.212 1.00 93.19 117 ARG A C 1
ATOM 877 O O . ARG A 1 117 ? 15.785 5.329 -11.302 1.00 93.19 117 ARG A O 1
ATOM 884 N N . LEU A 1 118 ? 14.912 6.025 -13.248 1.00 95.00 118 LEU A N 1
ATOM 885 C CA . LEU A 1 118 ? 14.032 4.875 -13.428 1.00 95.00 118 LEU A CA 1
ATOM 886 C C . LEU A 1 118 ? 14.840 3.570 -13.551 1.00 95.00 118 LEU A C 1
ATOM 888 O O . LEU A 1 118 ? 14.530 2.600 -12.869 1.00 95.00 118 LEU A O 1
ATOM 892 N N . ASN A 1 119 ? 15.910 3.561 -14.347 1.00 95.88 119 ASN A N 1
ATOM 893 C CA . ASN A 1 119 ? 16.778 2.393 -14.530 1.00 95.88 119 ASN A CA 1
ATOM 894 C C . ASN A 1 119 ? 17.630 2.055 -13.286 1.00 95.88 119 ASN A C 1
ATOM 896 O O . ASN A 1 119 ? 17.731 0.882 -12.913 1.00 95.88 119 ASN A O 1
ATOM 900 N N . ASP A 1 120 ? 18.215 3.065 -12.637 1.00 93.44 120 ASP A N 1
ATOM 901 C CA . ASP A 1 120 ? 19.252 2.884 -11.606 1.00 93.44 120 ASP A CA 1
ATOM 902 C C . ASP A 1 120 ? 18.692 2.798 -10.184 1.00 93.44 120 ASP A C 1
ATOM 904 O O . ASP A 1 120 ? 19.296 2.185 -9.302 1.00 93.44 120 ASP A O 1
ATOM 908 N N . VAL A 1 121 ? 17.533 3.418 -9.950 1.00 95.62 121 VAL A N 1
ATOM 909 C CA . VAL A 1 121 ? 16.891 3.467 -8.633 1.00 95.62 121 VAL A CA 1
ATOM 910 C C . VAL A 1 121 ? 15.636 2.614 -8.649 1.00 95.62 121 VAL A C 1
ATOM 912 O O . VAL A 1 121 ? 15.602 1.564 -8.017 1.00 95.62 121 VAL A O 1
ATOM 915 N N . TYR A 1 122 ? 14.624 3.011 -9.416 1.00 96.50 122 TYR A N 1
ATOM 916 C CA . TYR A 1 122 ? 13.324 2.343 -9.387 1.00 96.50 122 TYR A CA 1
ATOM 917 C C . TYR A 1 122 ? 13.434 0.877 -9.816 1.00 96.50 122 TYR A C 1
ATOM 919 O O . TYR A 1 122 ? 13.036 -0.011 -9.074 1.00 96.50 122 TYR A O 1
ATOM 927 N N . PHE A 1 123 ? 14.033 0.585 -10.965 1.00 97.31 123 PHE A N 1
ATOM 928 C CA . PHE A 1 123 ? 14.157 -0.784 -11.457 1.00 97.31 123 PHE A CA 1
ATOM 929 C C . PHE A 1 123 ? 15.157 -1.619 -10.653 1.00 97.31 123 PHE A C 1
ATOM 931 O O . PHE A 1 123 ? 14.868 -2.769 -10.334 1.00 97.31 123 PHE A O 1
ATOM 938 N N . ALA A 1 124 ? 16.321 -1.070 -10.299 1.00 95.69 124 ALA A N 1
ATOM 939 C CA . ALA A 1 124 ? 17.372 -1.838 -9.625 1.00 95.69 124 ALA A CA 1
ATOM 940 C C . ALA A 1 124 ? 17.114 -2.090 -8.125 1.00 95.69 124 ALA A C 1
ATOM 942 O O . ALA A 1 124 ? 17.584 -3.096 -7.578 1.00 95.69 124 ALA A O 1
ATOM 943 N N . GLN A 1 125 ? 16.408 -1.176 -7.449 1.00 96.25 125 GLN A N 1
ATOM 944 C CA . GLN A 1 125 ? 16.178 -1.242 -6.000 1.00 96.25 125 GLN A CA 1
ATOM 945 C C . GLN A 1 125 ? 14.794 -1.794 -5.629 1.00 96.25 125 GLN A C 1
ATOM 947 O O . GLN A 1 125 ? 14.610 -2.203 -4.486 1.00 96.25 125 GLN A O 1
ATOM 952 N N . SER A 1 126 ? 13.851 -1.893 -6.576 1.00 96.94 126 SER A N 1
ATOM 953 C CA . SER A 1 126 ? 12.570 -2.585 -6.349 1.00 96.94 126 SER A CA 1
ATOM 954 C C . SER A 1 126 ? 12.774 -4.093 -6.375 1.00 96.94 126 SER A C 1
ATOM 956 O O . SER A 1 126 ? 12.648 -4.742 -7.413 1.00 96.94 126 SER A O 1
ATOM 958 N N . ARG A 1 127 ? 13.175 -4.638 -5.229 1.00 95.56 127 ARG A N 1
ATOM 959 C CA . ARG A 1 127 ? 13.514 -6.050 -5.045 1.00 95.56 127 ARG A CA 1
ATOM 960 C C . ARG A 1 127 ? 12.410 -6.748 -4.287 1.00 95.56 127 ARG A C 1
ATOM 962 O O . ARG A 1 127 ? 11.781 -6.142 -3.431 1.00 95.56 127 ARG A O 1
ATOM 969 N N . PHE A 1 128 ? 12.243 -8.031 -4.575 1.00 95.19 128 PHE A N 1
ATOM 970 C CA . PHE A 1 128 ? 11.214 -8.889 -3.993 1.00 95.19 128 PHE A CA 1
ATOM 971 C C . PHE A 1 128 ? 11.727 -10.325 -3.887 1.00 95.19 128 PHE A C 1
ATOM 973 O O . PHE A 1 128 ? 12.754 -10.671 -4.477 1.00 95.19 128 PHE A O 1
ATOM 980 N N . SER A 1 129 ? 11.017 -11.182 -3.157 1.00 93.62 129 SER A N 1
ATOM 981 C CA . SER A 1 129 ? 11.398 -12.597 -2.982 1.00 93.62 129 SER A CA 1
ATOM 982 C C . SER A 1 129 ? 11.586 -13.354 -4.310 1.00 93.62 129 SER A C 1
ATOM 984 O O . SER A 1 129 ? 12.446 -14.227 -4.413 1.00 93.62 129 SER A O 1
ATOM 986 N N . PHE A 1 130 ? 10.823 -12.988 -5.343 1.00 93.75 130 PHE A N 1
ATOM 987 C CA . PHE A 1 130 ? 10.888 -13.558 -6.696 1.00 93.75 130 PHE A CA 1
ATOM 988 C C . PHE A 1 130 ? 11.737 -12.731 -7.681 1.00 93.75 130 PHE A C 1
ATOM 990 O O . PHE A 1 130 ? 11.894 -13.121 -8.837 1.00 93.75 130 PHE A O 1
ATOM 997 N N . ALA A 1 131 ? 12.273 -11.589 -7.242 1.00 95.69 131 ALA A N 1
ATOM 998 C CA . ALA A 1 131 ? 13.047 -10.647 -8.048 1.00 95.69 131 ALA A CA 1
ATOM 999 C C . ALA A 1 131 ? 14.156 -10.013 -7.189 1.00 95.69 131 ALA A C 1
ATOM 1001 O O . ALA A 1 131 ? 14.156 -8.815 -6.904 1.00 95.69 131 ALA A O 1
ATOM 1002 N N . THR A 1 132 ? 15.099 -10.838 -6.730 1.00 94.94 132 THR A N 1
ATOM 1003 C CA . THR A 1 132 ? 16.153 -10.434 -5.779 1.00 94.94 132 THR A CA 1
ATOM 1004 C C . THR A 1 132 ? 17.121 -9.399 -6.346 1.00 94.94 132 THR A C 1
ATOM 1006 O O . THR A 1 132 ? 17.716 -8.630 -5.593 1.00 94.94 132 THR A O 1
ATOM 1009 N N . GLU A 1 133 ? 17.255 -9.347 -7.669 1.00 95.00 133 GLU A N 1
ATOM 1010 C CA . GLU A 1 133 ? 18.085 -8.370 -8.373 1.00 95.00 133 GLU A CA 1
ATOM 1011 C C . GLU A 1 133 ? 17.271 -7.231 -9.018 1.00 95.00 133 GLU A C 1
ATOM 1013 O O . GLU A 1 133 ? 17.792 -6.478 -9.846 1.00 95.00 133 GLU A O 1
ATOM 1018 N N . GLY A 1 134 ? 15.995 -7.123 -8.639 1.00 96.44 134 GLY A N 1
ATOM 1019 C CA . GLY A 1 134 ? 15.045 -6.141 -9.137 1.00 96.44 134 GLY A CA 1
ATOM 1020 C C . GLY A 1 134 ? 14.529 -6.440 -10.542 1.00 96.44 134 GLY A C 1
ATOM 1021 O O . GLY A 1 134 ? 14.376 -7.593 -10.957 1.00 96.44 134 GLY A O 1
ATOM 1022 N N . VAL A 1 135 ? 14.223 -5.377 -11.278 1.00 97.56 135 VAL A N 1
ATOM 1023 C CA . VAL A 1 135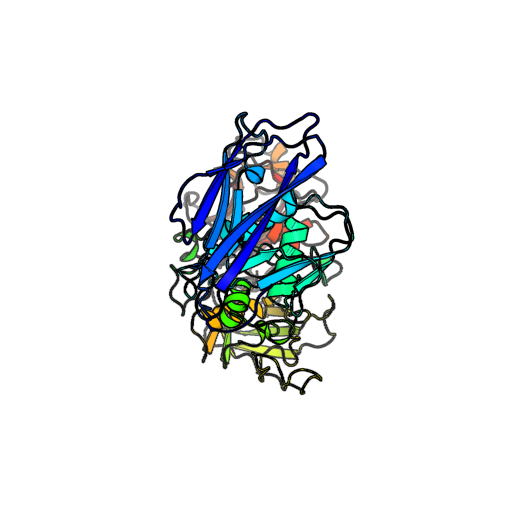 ? 13.757 -5.456 -12.661 1.00 97.56 135 VAL A CA 1
ATOM 1024 C C . VAL A 1 135 ? 14.942 -5.727 -13.594 1.00 97.56 135 VAL A C 1
ATOM 1026 O O . VAL A 1 135 ? 15.969 -5.050 -13.514 1.00 97.56 135 VAL A O 1
ATOM 1029 N N . LEU A 1 136 ? 14.794 -6.694 -14.502 1.00 97.00 136 LEU A N 1
ATOM 1030 C CA . LEU A 1 136 ? 15.795 -7.075 -15.513 1.00 97.00 136 LEU A CA 1
ATOM 1031 C C . LEU A 1 136 ? 15.668 -6.268 -16.814 1.00 97.00 136 LEU A C 1
ATOM 1033 O O . LEU A 1 136 ? 16.614 -6.175 -17.594 1.00 97.00 136 LEU A O 1
ATOM 1037 N N . GLU A 1 137 ? 14.496 -5.685 -17.047 1.00 95.75 137 GLU A N 1
ATOM 1038 C CA . GLU A 1 137 ? 14.199 -4.808 -18.179 1.00 95.75 137 GLU A CA 1
ATOM 1039 C C . GLU A 1 137 ? 14.741 -3.393 -17.939 1.00 95.75 137 GLU A C 1
ATOM 1041 O O . GLU A 1 137 ? 14.876 -2.934 -16.802 1.00 95.75 137 GLU A O 1
ATOM 1046 N N . ARG A 1 138 ? 15.047 -2.667 -19.010 1.00 95.75 138 ARG A N 1
ATOM 1047 C CA . ARG A 1 138 ? 15.497 -1.275 -18.946 1.00 95.75 138 ARG A CA 1
ATOM 1048 C C . ARG A 1 138 ? 14.764 -0.463 -19.997 1.00 95.75 138 ARG A C 1
ATOM 1050 O O . ARG A 1 138 ? 14.242 -1.003 -20.969 1.00 95.75 138 ARG A O 1
ATOM 1057 N N . VAL A 1 139 ? 14.736 0.850 -19.824 1.00 94.38 139 VAL A N 1
ATOM 1058 C CA . VAL A 1 139 ? 14.169 1.757 -20.827 1.00 94.38 139 VAL A CA 1
ATOM 1059 C C . VAL A 1 139 ? 15.229 2.706 -21.354 1.00 94.38 139 VAL A C 1
ATOM 1061 O O . VAL A 1 139 ? 16.185 3.048 -20.657 1.00 94.38 139 VAL A O 1
ATOM 1064 N N . ARG A 1 140 ? 15.076 3.130 -22.606 1.00 92.00 140 ARG A N 1
ATOM 1065 C CA . ARG A 1 140 ? 15.976 4.098 -23.233 1.00 92.00 140 ARG A CA 1
ATOM 1066 C C . ARG A 1 140 ? 15.193 5.073 -24.091 1.00 92.00 140 ARG A C 1
ATOM 1068 O O . ARG A 1 140 ? 14.241 4.684 -24.763 1.00 92.00 140 ARG A O 1
ATOM 1075 N N . LEU A 1 141 ? 15.622 6.326 -24.089 1.00 88.81 141 LEU A N 1
ATOM 1076 C CA . LEU A 1 141 ? 15.025 7.362 -24.918 1.00 88.81 141 LEU A CA 1
ATOM 1077 C C . LEU A 1 141 ? 15.462 7.189 -26.382 1.00 88.81 141 LEU A C 1
ATOM 1079 O O . LEU A 1 141 ? 16.640 6.956 -26.650 1.00 88.81 141 LEU A O 1
ATOM 1083 N N . VAL A 1 142 ? 14.523 7.321 -27.318 1.00 86.50 142 VAL A N 1
ATOM 1084 C CA . VAL A 1 142 ? 14.778 7.351 -28.766 1.00 86.50 142 VAL A CA 1
ATOM 1085 C C . VAL A 1 142 ? 14.031 8.517 -29.429 1.00 86.50 142 VAL A C 1
ATOM 1087 O O . VAL A 1 142 ? 13.028 8.993 -28.885 1.00 86.50 142 VAL A O 1
ATOM 1090 N N . PRO A 1 143 ? 14.490 9.007 -30.598 1.00 80.69 143 PRO A N 1
ATOM 1091 C CA . PRO A 1 143 ? 13.719 9.949 -31.405 1.00 80.69 143 PRO A CA 1
ATOM 1092 C C . PRO A 1 143 ? 12.362 9.354 -31.793 1.00 80.69 143 PRO A C 1
ATOM 1094 O O . PRO A 1 143 ? 12.278 8.160 -32.055 1.00 80.69 143 PRO A O 1
ATOM 1097 N N . ASN A 1 144 ? 11.314 10.183 -31.894 1.00 79.56 144 ASN A N 1
ATOM 1098 C CA . ASN A 1 144 ? 9.969 9.760 -32.316 1.00 79.56 144 ASN A CA 1
ATOM 1099 C C . ASN A 1 144 ? 9.905 9.438 -33.825 1.00 79.56 144 ASN A C 1
ATOM 1101 O O . ASN A 1 144 ? 9.239 10.129 -34.596 1.00 79.56 144 ASN A O 1
ATOM 1105 N N . GLN A 1 145 ? 10.670 8.440 -34.249 1.00 69.94 145 GLN A N 1
ATOM 1106 C CA . GLN A 1 145 ? 10.836 8.010 -35.638 1.00 69.94 145 GLN A CA 1
ATOM 1107 C C . GLN A 1 145 ? 11.078 6.491 -35.738 1.00 69.94 145 GLN A C 1
ATOM 1109 O O . GLN A 1 145 ? 11.004 5.938 -36.835 1.00 69.94 145 GLN A O 1
ATOM 1114 N N . ASP A 1 146 ? 11.313 5.802 -34.613 1.00 62.66 146 ASP A N 1
ATOM 1115 C CA . ASP A 1 146 ? 11.671 4.385 -34.592 1.00 62.66 146 ASP A CA 1
ATOM 1116 C C . ASP A 1 146 ? 10.435 3.471 -34.643 1.00 62.66 146 ASP A C 1
ATOM 1118 O O . ASP A 1 146 ? 9.512 3.555 -33.825 1.00 62.66 146 ASP A O 1
ATOM 1122 N N . ALA A 1 147 ? 10.440 2.511 -35.572 1.00 61.91 147 ALA A N 1
ATOM 1123 C CA . ALA A 1 147 ? 9.428 1.461 -35.624 1.00 61.91 147 ALA A CA 1
ATOM 1124 C C . ALA A 1 147 ? 9.479 0.590 -34.350 1.00 61.91 147 ALA A C 1
ATOM 1126 O O . ALA A 1 147 ? 10.500 -0.018 -34.020 1.00 61.91 147 ALA A O 1
ATOM 1127 N N . GLY A 1 148 ? 8.356 0.499 -33.631 1.00 71.44 148 GLY A N 1
ATOM 1128 C CA . GLY A 1 148 ? 8.232 -0.330 -32.427 1.00 71.44 148 GLY A CA 1
ATOM 1129 C C . GLY A 1 148 ? 8.764 0.308 -31.140 1.00 71.44 148 GLY A C 1
ATOM 1130 O O . GLY A 1 148 ? 9.091 -0.428 -30.201 1.00 71.44 148 GLY A O 1
ATOM 1131 N N . GLN A 1 149 ? 8.879 1.636 -31.102 1.00 83.50 149 GLN A N 1
ATOM 1132 C CA . GLN A 1 149 ? 9.014 2.414 -29.870 1.00 83.50 149 GLN A CA 1
ATOM 1133 C C . GLN A 1 149 ? 7.685 2.496 -29.104 1.00 83.50 149 GLN A C 1
ATOM 1135 O O . GLN A 1 149 ? 6.603 2.464 -29.693 1.00 83.50 149 GLN A O 1
ATOM 1140 N N . MET A 1 150 ? 7.776 2.641 -27.788 1.00 87.12 150 MET A N 1
ATOM 1141 C CA . MET A 1 150 ? 6.657 3.027 -26.936 1.00 87.12 150 MET A CA 1
ATOM 1142 C C . MET A 1 150 ? 6.542 4.550 -26.943 1.00 87.12 150 MET A C 1
ATOM 1144 O O . MET A 1 150 ? 7.496 5.233 -26.580 1.00 87.12 150 MET A O 1
ATOM 1148 N N . VAL A 1 151 ? 5.402 5.085 -27.374 1.00 88.25 151 VAL A N 1
ATOM 1149 C CA . VAL A 1 151 ? 5.180 6.536 -27.427 1.00 88.25 151 VAL A CA 1
ATOM 1150 C C . VAL A 1 151 ? 4.475 6.988 -26.153 1.00 88.25 151 VAL A C 1
ATOM 1152 O O . VAL A 1 151 ? 3.374 6.530 -25.862 1.00 88.25 151 VAL A O 1
ATOM 1155 N N . ILE A 1 152 ? 5.106 7.893 -25.411 1.00 87.44 152 ILE A N 1
ATOM 1156 C CA . ILE A 1 152 ? 4.580 8.474 -24.176 1.00 87.44 152 ILE A CA 1
ATOM 1157 C C . ILE A 1 152 ? 4.196 9.926 -24.446 1.00 87.44 152 ILE A C 1
ATOM 1159 O O . ILE A 1 152 ? 5.044 10.774 -24.734 1.00 87.44 152 ILE A O 1
ATOM 1163 N N . ASP A 1 153 ? 2.904 10.219 -24.330 1.00 85.69 153 ASP A N 1
ATOM 1164 C CA . ASP A 1 153 ? 2.400 11.577 -24.489 1.00 85.69 153 ASP A CA 1
ATOM 1165 C C . ASP A 1 153 ? 2.554 12.387 -23.196 1.00 85.69 153 ASP A C 1
ATOM 1167 O O . ASP A 1 153 ? 1.997 12.051 -22.147 1.00 85.69 153 ASP A O 1
ATOM 1171 N N . LEU A 1 154 ? 3.300 13.486 -23.276 1.00 78.75 154 LEU A N 1
ATOM 1172 C CA . LEU A 1 154 ? 3.589 14.411 -22.182 1.00 78.75 154 LEU A CA 1
ATOM 1173 C C . LEU A 1 154 ? 2.642 15.614 -22.154 1.00 78.75 154 LEU A C 1
ATOM 1175 O O . LEU A 1 154 ? 2.923 16.589 -21.457 1.00 78.75 154 LEU A O 1
ATOM 1179 N N . ALA A 1 155 ? 1.510 15.549 -22.862 1.00 77.00 155 ALA A N 1
ATOM 1180 C CA . ALA A 1 155 ? 0.457 16.550 -22.752 1.00 77.00 155 ALA A CA 1
ATOM 1181 C C . ALA A 1 155 ? 0.078 16.829 -21.277 1.00 77.00 155 ALA A C 1
ATOM 1183 O O . ALA A 1 155 ? -0.108 15.909 -20.467 1.00 77.00 155 ALA A O 1
ATOM 1184 N N . GLY A 1 156 ? -0.019 18.127 -20.954 1.00 66.44 156 GLY A N 1
ATOM 1185 C CA . GLY A 1 156 ? -0.198 18.672 -19.603 1.00 66.44 156 GLY A CA 1
ATOM 1186 C C . GLY A 1 156 ? 1.101 18.625 -18.797 1.00 66.44 156 GLY A C 1
ATOM 1187 O O . GLY A 1 156 ? 1.615 17.541 -18.576 1.00 66.44 156 GLY A O 1
ATOM 1188 N N . ASN A 1 157 ? 1.627 19.779 -18.363 1.00 58.03 157 ASN A N 1
ATOM 1189 C CA . ASN A 1 157 ? 2.891 19.912 -17.618 1.00 58.03 157 ASN A CA 1
ATOM 1190 C C . ASN A 1 157 ? 3.022 18.848 -16.504 1.00 58.03 157 ASN A C 1
ATOM 1192 O O . ASN A 1 157 ? 2.400 18.981 -15.449 1.00 58.03 157 ASN A O 1
ATOM 1196 N N . GLN A 1 158 ? 3.782 17.779 -16.758 1.00 69.00 158 GLN A N 1
ATOM 1197 C CA . GLN A 1 158 ? 4.003 16.703 -15.796 1.00 69.00 158 GLN A CA 1
ATOM 1198 C C . GLN A 1 158 ? 5.325 16.958 -15.075 1.00 69.00 158 GLN A C 1
ATOM 1200 O O . GLN A 1 158 ? 6.369 17.075 -15.713 1.00 69.00 158 GLN A O 1
ATOM 1205 N N . GLY A 1 159 ? 5.290 16.996 -13.743 1.00 82.38 159 GLY A N 1
ATOM 1206 C CA . GLY A 1 159 ? 6.505 16.802 -12.953 1.00 82.38 159 GLY A CA 1
ATOM 1207 C C . GLY A 1 159 ? 7.056 15.382 -13.129 1.00 82.38 159 GLY A C 1
ATOM 1208 O O . GLY A 1 159 ? 6.399 14.512 -13.704 1.00 82.38 159 GLY A O 1
ATOM 1209 N N . GLU A 1 160 ? 8.243 15.129 -12.581 1.00 85.81 160 GLU A N 1
ATOM 1210 C CA . GLU A 1 160 ? 8.942 13.839 -12.681 1.00 85.81 160 GLU A CA 1
ATOM 1211 C C . GLU A 1 160 ? 8.062 12.633 -12.304 1.00 85.81 160 GLU A C 1
ATOM 1213 O O . GLU A 1 160 ? 7.998 11.661 -13.054 1.00 85.81 160 GLU A O 1
ATOM 1218 N N . SER A 1 161 ? 7.313 12.708 -11.200 1.00 85.62 161 SER A N 1
ATOM 1219 C CA . SER A 1 161 ? 6.419 11.622 -10.771 1.00 85.62 161 SER A CA 1
ATOM 1220 C C . SER A 1 161 ? 5.333 11.302 -11.805 1.00 85.62 161 SER A C 1
ATOM 1222 O O . SER A 1 161 ? 5.005 10.139 -12.013 1.00 85.62 161 SER A O 1
ATOM 1224 N N . GLY A 1 162 ? 4.801 12.317 -12.497 1.00 86.44 162 GLY A N 1
ATOM 1225 C CA . GLY A 1 162 ? 3.806 12.117 -13.556 1.00 86.44 162 GLY A CA 1
ATOM 1226 C C . GLY A 1 162 ? 4.402 11.452 -14.799 1.00 86.44 162 GLY A C 1
ATOM 1227 O O . GLY A 1 162 ? 3.747 10.624 -15.431 1.00 86.44 162 GLY A O 1
ATOM 1228 N N . LEU A 1 163 ? 5.662 11.764 -15.125 1.00 87.88 163 LEU A N 1
ATOM 1229 C CA . LEU A 1 163 ? 6.404 11.087 -16.191 1.00 87.88 163 LEU A CA 1
ATOM 1230 C C . LEU A 1 163 ? 6.655 9.613 -15.845 1.00 87.88 163 LEU A C 1
ATOM 1232 O O . LEU A 1 163 ? 6.354 8.739 -16.658 1.00 87.88 163 LEU A O 1
ATOM 1236 N N . ILE A 1 164 ? 7.143 9.334 -14.634 1.00 90.38 164 ILE A N 1
ATOM 1237 C CA . ILE A 1 164 ? 7.374 7.966 -14.148 1.00 90.38 164 ILE A CA 1
ATOM 1238 C C . ILE A 1 164 ? 6.076 7.158 -14.202 1.00 90.38 164 ILE A C 1
ATOM 1240 O O . ILE A 1 164 ? 6.056 6.081 -14.792 1.00 90.38 164 ILE A O 1
ATOM 1244 N N . GLN A 1 165 ? 4.972 7.702 -13.685 1.00 89.12 165 GLN A N 1
ATOM 1245 C CA . GLN A 1 165 ? 3.672 7.032 -13.695 1.00 89.12 165 GLN A CA 1
ATOM 1246 C C . GLN A 1 165 ? 3.202 6.685 -15.117 1.00 89.12 165 GLN A C 1
ATOM 1248 O O . GLN A 1 165 ? 2.732 5.570 -15.347 1.00 89.12 165 GLN A O 1
ATOM 1253 N N . LYS A 1 166 ? 3.362 7.593 -16.091 1.00 88.38 166 LYS A N 1
ATOM 1254 C CA . LYS A 1 166 ? 3.002 7.333 -17.499 1.00 88.38 166 LYS A CA 1
ATOM 1255 C C . LYS A 1 166 ? 3.868 6.244 -18.135 1.00 88.38 166 LYS A C 1
ATOM 1257 O O . LYS A 1 166 ? 3.341 5.389 -18.851 1.00 88.38 166 LYS A O 1
ATOM 1262 N N . ILE A 1 167 ? 5.176 6.261 -17.867 1.00 90.81 167 ILE A N 1
ATOM 1263 C CA . ILE A 1 167 ? 6.093 5.219 -18.345 1.00 90.81 167 ILE A CA 1
ATOM 1264 C C . ILE A 1 167 ? 5.696 3.868 -17.743 1.00 90.81 167 ILE A C 1
ATOM 1266 O O . ILE A 1 167 ? 5.513 2.909 -18.487 1.00 90.81 167 ILE A O 1
ATOM 1270 N N . LEU A 1 168 ? 5.499 3.797 -16.424 1.00 91.62 168 LEU A N 1
ATOM 1271 C CA . LEU A 1 168 ? 5.120 2.563 -15.733 1.00 91.62 168 LEU A CA 1
ATOM 1272 C C . LEU A 1 168 ? 3.777 2.020 -16.225 1.00 91.62 168 LEU A C 1
ATOM 1274 O O . LEU A 1 168 ? 3.712 0.851 -16.582 1.00 91.62 168 LEU A O 1
ATOM 1278 N N . THR A 1 169 ? 2.754 2.869 -16.360 1.00 89.06 169 THR A N 1
ATOM 1279 C CA . THR A 1 169 ? 1.443 2.485 -16.927 1.00 89.06 169 THR A CA 1
ATOM 1280 C C . THR A 1 169 ? 1.598 1.842 -18.305 1.00 89.06 169 THR A C 1
ATOM 1282 O O . THR A 1 169 ? 0.993 0.817 -18.600 1.00 89.06 169 THR A O 1
ATOM 1285 N N . SER A 1 170 ? 2.464 2.406 -19.148 1.00 88.69 170 SER A N 1
ATOM 1286 C CA . SER A 1 170 ? 2.703 1.886 -20.498 1.00 88.69 170 SER A CA 1
ATOM 1287 C C . SER A 1 170 ? 3.530 0.592 -20.503 1.00 88.69 170 SER A C 1
ATOM 1289 O O . SER A 1 170 ? 3.393 -0.231 -21.406 1.00 88.69 170 SER A O 1
ATOM 1291 N N . LEU A 1 171 ? 4.400 0.398 -19.506 1.00 90.94 171 LEU A N 1
ATOM 1292 C CA . LEU A 1 171 ? 5.216 -0.808 -19.343 1.00 90.94 171 LEU A CA 1
ATOM 1293 C C . LEU A 1 171 ? 4.454 -1.981 -18.728 1.00 90.94 171 LEU A C 1
ATOM 1295 O O . LEU A 1 171 ? 4.821 -3.124 -19.003 1.00 90.94 171 LEU A O 1
ATOM 1299 N N . THR A 1 172 ? 3.467 -1.725 -17.878 1.00 91.25 172 THR A N 1
ATOM 1300 C CA . THR A 1 172 ? 2.748 -2.768 -17.131 1.00 91.25 172 THR A CA 1
ATOM 1301 C C . THR A 1 172 ? 1.338 -3.006 -17.657 1.00 91.25 172 THR A C 1
ATOM 1303 O O . THR A 1 172 ? 0.756 -4.047 -17.368 1.00 91.25 172 THR A O 1
ATOM 1306 N N . GLY A 1 173 ? 0.766 -2.047 -18.391 1.00 88.38 173 GLY A N 1
ATOM 1307 C CA . GLY A 1 173 ? -0.647 -2.061 -18.768 1.00 88.38 173 GLY A CA 1
ATOM 1308 C C . GLY A 1 173 ? -1.597 -1.777 -17.604 1.00 88.38 173 GLY A C 1
ATOM 1309 O O . GLY A 1 173 ? -2.808 -1.758 -17.799 1.00 88.38 173 GLY A O 1
ATOM 1310 N N . LEU A 1 174 ? -1.070 -1.561 -16.396 1.00 88.56 174 LEU A N 1
ATOM 1311 C CA . LEU A 1 174 ? -1.875 -1.307 -15.211 1.00 88.56 174 LEU A CA 1
ATOM 1312 C C . LEU A 1 174 ? -2.337 0.138 -15.228 1.00 88.56 174 LEU A C 1
ATOM 1314 O O . LEU A 1 174 ? -1.518 1.059 -15.236 1.00 88.56 174 LEU A O 1
ATOM 1318 N N . SER A 1 175 ? -3.649 0.334 -15.186 1.00 79.00 175 SER A N 1
ATOM 1319 C CA . SER A 1 175 ? -4.200 1.658 -14.952 1.00 79.00 175 SER A CA 1
ATOM 1320 C C . SER A 1 175 ? -4.081 1.967 -13.463 1.00 79.00 175 SER A C 1
ATOM 1322 O O . SER A 1 175 ? -4.642 1.224 -12.651 1.00 79.00 175 SER A O 1
ATOM 1324 N N . PRO A 1 176 ? -3.405 3.062 -13.068 1.00 65.88 176 PRO A N 1
ATOM 1325 C CA . PRO A 1 176 ? -3.511 3.554 -11.708 1.00 65.88 176 PRO A CA 1
ATOM 1326 C C . PRO A 1 176 ? -4.991 3.692 -11.378 1.00 65.88 176 PRO A C 1
ATOM 1328 O O . PRO A 1 176 ? -5.732 4.349 -12.119 1.00 65.88 176 PRO A O 1
ATOM 1331 N N . SER A 1 177 ? -5.439 3.102 -10.271 1.00 53.72 177 SER A N 1
ATOM 1332 C CA . SER A 1 177 ? -6.715 3.528 -9.710 1.00 53.72 177 SER A CA 1
ATOM 1333 C C . SER A 1 177 ? -6.634 5.048 -9.559 1.00 53.72 177 SER A C 1
ATOM 1335 O O . SER A 1 177 ? -5.603 5.543 -9.097 1.00 53.72 177 SER A O 1
ATOM 1337 N N . GLN A 1 178 ? -7.648 5.774 -10.041 1.00 53.78 178 GLN A N 1
ATOM 1338 C CA . GLN A 1 178 ? -7.706 7.243 -10.053 1.00 53.78 178 GLN A CA 1
ATOM 1339 C C . GLN A 1 178 ? -7.063 7.849 -8.801 1.00 53.78 178 GLN A C 1
ATOM 1341 O O . GLN A 1 178 ? -7.188 7.262 -7.733 1.00 53.78 178 GLN A O 1
ATOM 1346 N N . LYS A 1 179 ? -6.406 9.017 -8.901 1.00 54.09 179 LYS A N 1
ATOM 1347 C CA . LYS A 1 179 ? -5.847 9.715 -7.726 1.00 54.09 179 LYS A CA 1
ATOM 1348 C C . LYS A 1 179 ? -6.916 9.783 -6.623 1.00 54.09 179 LYS A C 1
ATOM 1350 O O . LYS A 1 179 ? -7.842 10.577 -6.737 1.00 54.09 179 LYS A O 1
ATOM 1355 N N . SER A 1 180 ? -6.770 8.932 -5.607 1.00 63.28 180 SER A N 1
ATOM 1356 C CA . SER A 1 180 ? -7.742 8.684 -4.533 1.00 63.28 180 SER A CA 1
ATOM 1357 C C . SER A 1 180 ? -9.060 8.055 -5.007 1.00 63.28 180 SER A C 1
ATOM 1359 O O . SER A 1 180 ? -10.079 8.744 -5.058 1.00 63.28 180 SER A O 1
ATOM 1361 N N . PRO A 1 181 ? -9.086 6.750 -5.328 1.00 78.94 181 PRO A N 1
ATOM 1362 C CA . PRO A 1 181 ? -10.321 6.127 -5.753 1.00 78.94 181 PRO A CA 1
ATOM 1363 C C . PRO A 1 181 ? -11.220 5.939 -4.518 1.00 78.94 181 PRO A C 1
ATOM 1365 O O . PRO A 1 181 ? -10.769 5.443 -3.479 1.00 78.94 181 PRO A O 1
ATOM 1368 N N . THR A 1 182 ? -12.472 6.379 -4.608 1.00 87.62 182 THR A N 1
ATOM 1369 C CA . THR A 1 182 ? -13.448 6.297 -3.517 1.00 87.62 182 THR A CA 1
ATOM 1370 C C . THR A 1 182 ? -14.706 5.574 -3.967 1.00 87.62 182 THR A C 1
ATOM 1372 O O . THR A 1 182 ? -15.056 5.562 -5.147 1.00 87.62 182 THR A O 1
ATOM 1375 N N . ILE A 1 183 ? -15.381 4.957 -3.006 1.00 89.44 183 ILE A N 1
ATOM 1376 C CA . ILE A 1 183 ? -16.770 4.519 -3.135 1.00 89.44 183 ILE A CA 1
ATOM 1377 C C . ILE A 1 183 ? -17.594 5.236 -2.075 1.00 89.44 183 ILE A C 1
ATOM 1379 O O . ILE A 1 183 ? -17.084 5.512 -0.991 1.00 89.44 183 ILE A O 1
ATOM 1383 N N . THR A 1 184 ? -18.866 5.498 -2.350 1.00 87.75 184 THR A N 1
ATOM 1384 C CA . THR A 1 184 ? -19.773 6.031 -1.332 1.00 87.75 184 THR A CA 1
ATOM 1385 C C . THR A 1 184 ? -20.479 4.874 -0.623 1.00 87.75 184 THR A C 1
ATOM 1387 O O . THR A 1 184 ? -21.201 4.102 -1.254 1.00 87.75 184 THR A O 1
ATOM 1390 N N . LEU A 1 185 ? -20.281 4.763 0.689 1.00 85.31 185 LEU A N 1
ATOM 1391 C CA . LEU A 1 185 ? -20.942 3.820 1.594 1.00 85.31 185 LEU A CA 1
ATOM 1392 C C . LEU A 1 185 ? -21.542 4.603 2.755 1.00 85.31 185 LEU A C 1
ATOM 1394 O O . LEU A 1 185 ? -20.841 5.398 3.368 1.00 85.31 185 LEU A O 1
ATOM 1398 N N . ASP A 1 186 ? -22.826 4.397 3.049 1.00 81.69 186 ASP A N 1
ATOM 1399 C CA . ASP A 1 186 ? -23.516 5.069 4.161 1.00 81.69 186 ASP A CA 1
ATOM 1400 C C . ASP A 1 186 ? -23.294 6.602 4.181 1.00 81.69 186 ASP A C 1
ATOM 1402 O O . ASP A 1 186 ? -23.016 7.202 5.217 1.00 81.69 186 ASP A O 1
ATOM 1406 N N . GLU A 1 187 ? -23.404 7.237 3.004 1.00 80.38 187 GLU A N 1
ATOM 1407 C CA . GLU A 1 187 ? -23.149 8.674 2.767 1.00 80.38 187 GLU A CA 1
ATOM 1408 C C . GLU A 1 187 ? -21.703 9.145 3.008 1.00 80.38 187 GLU A C 1
ATOM 1410 O O . GLU A 1 187 ? -21.454 10.348 3.141 1.00 80.38 187 GLU A O 1
ATOM 1415 N N . GLN A 1 188 ? -20.746 8.223 3.057 1.00 81.06 188 GLN A N 1
ATOM 1416 C CA . GLN A 1 188 ? -19.335 8.519 3.246 1.00 81.06 188 GLN A CA 1
ATOM 1417 C C . GLN A 1 188 ? -18.491 7.987 2.095 1.00 81.06 188 GLN A C 1
ATOM 1419 O O . GLN A 1 188 ? -18.603 6.829 1.699 1.00 81.06 188 GLN A O 1
ATOM 1424 N N . ASP A 1 189 ? -17.587 8.830 1.608 1.00 86.38 189 ASP A N 1
ATOM 1425 C CA . ASP A 1 189 ? -16.586 8.420 0.635 1.00 86.38 189 ASP A CA 1
ATOM 1426 C C . ASP A 1 189 ? -15.464 7.656 1.340 1.00 86.38 189 ASP A C 1
ATOM 1428 O O . ASP A 1 189 ? -14.683 8.220 2.111 1.00 86.38 189 ASP A O 1
ATOM 1432 N N . ILE A 1 190 ? -15.397 6.354 1.078 1.00 87.50 190 ILE A N 1
ATOM 1433 C CA . ILE A 1 190 ? -14.373 5.456 1.601 1.00 87.50 190 ILE A CA 1
ATOM 1434 C C . ILE A 1 190 ? -13.306 5.279 0.521 1.00 87.50 190 ILE A C 1
ATOM 1436 O O . ILE A 1 190 ? -13.611 4.756 -0.559 1.00 87.50 190 ILE A O 1
ATOM 1440 N N . PRO A 1 191 ? -12.055 5.705 0.768 1.00 88.25 191 PRO A N 1
ATOM 1441 C CA . PRO A 1 191 ? -10.984 5.478 -0.176 1.00 88.25 191 PRO A CA 1
ATOM 1442 C C . PRO A 1 191 ? -10.579 4.012 -0.167 1.00 88.25 191 PRO A C 1
ATOM 1444 O O . PRO A 1 191 ? -10.483 3.379 0.880 1.00 88.25 191 PRO A O 1
ATOM 1447 N N . TYR A 1 192 ? -10.252 3.503 -1.345 1.00 86.38 192 TYR A N 1
ATOM 1448 C CA . TYR A 1 192 ? -9.725 2.153 -1.512 1.00 86.38 192 TYR A CA 1
ATOM 1449 C C . TYR A 1 192 ? -8.369 2.145 -2.211 1.00 86.38 192 TYR A C 1
ATOM 1451 O O . TYR A 1 192 ? -7.976 1.139 -2.793 1.00 86.38 192 TYR A O 1
ATOM 1459 N N . GLY A 1 193 ? -7.622 3.249 -2.133 1.00 86.12 193 GLY A N 1
ATOM 1460 C CA . GLY A 1 193 ? -6.218 3.293 -2.546 1.00 86.12 193 GLY A CA 1
ATOM 1461 C C . GLY A 1 193 ? -5.346 2.316 -1.748 1.00 86.12 193 GLY A C 1
ATOM 1462 O O . GLY A 1 193 ? -5.726 1.847 -0.671 1.00 86.12 193 GLY A O 1
ATOM 1463 N N . ASP A 1 194 ? -4.189 1.957 -2.295 1.00 87.62 194 ASP A N 1
ATOM 1464 C CA . ASP A 1 194 ? -3.222 1.108 -1.600 1.00 87.62 194 ASP A CA 1
ATOM 1465 C C . ASP A 1 194 ? -2.437 1.931 -0.562 1.00 87.62 194 ASP A C 1
ATOM 1467 O O . ASP A 1 194 ? -1.924 2.998 -0.897 1.00 87.62 194 ASP A O 1
ATOM 1471 N N . PRO A 1 195 ? -2.320 1.479 0.702 1.00 85.75 195 PRO A N 1
ATOM 1472 C CA . PRO A 1 195 ? -1.632 2.245 1.747 1.00 85.75 195 PRO A CA 1
ATOM 1473 C C . PRO A 1 195 ? -0.109 2.313 1.565 1.00 85.75 195 PRO A C 1
ATOM 1475 O O . PRO A 1 195 ? 0.531 3.159 2.184 1.00 85.75 195 PRO A O 1
ATOM 1478 N N . TYR A 1 196 ? 0.456 1.423 0.744 1.00 89.81 196 TYR A N 1
ATOM 1479 C CA . TYR A 1 196 ? 1.893 1.285 0.479 1.00 89.81 196 TYR A CA 1
ATOM 1480 C C . TYR A 1 196 ? 2.182 1.267 -1.030 1.00 89.81 196 TYR A C 1
ATOM 1482 O O . TYR A 1 196 ? 3.062 0.537 -1.490 1.00 89.81 196 TYR A O 1
ATOM 1490 N N . SER A 1 197 ? 1.385 2.023 -1.793 1.00 88.12 197 SER A N 1
ATOM 1491 C CA . SER A 1 197 ? 1.387 2.025 -3.256 1.00 88.12 197 SER A CA 1
ATOM 1492 C C . SER A 1 197 ? 2.758 2.333 -3.855 1.00 88.12 197 SER A C 1
ATOM 1494 O O . SER A 1 197 ? 3.469 3.202 -3.352 1.00 88.12 197 SER A O 1
ATOM 1496 N N . GLY A 1 198 ? 3.074 1.698 -4.984 1.00 86.50 198 GLY A N 1
ATOM 1497 C CA . GLY A 1 198 ? 4.245 2.028 -5.789 1.00 86.50 198 GLY A CA 1
ATOM 1498 C C . GLY A 1 198 ? 4.158 3.378 -6.488 1.00 86.50 198 GLY A C 1
ATOM 1499 O O . GLY A 1 198 ? 3.159 4.092 -6.413 1.00 86.50 198 GLY A O 1
ATOM 1500 N N . ALA A 1 199 ? 5.206 3.705 -7.235 1.00 88.12 199 ALA A N 1
ATOM 1501 C CA . ALA A 1 199 ? 5.356 4.951 -7.979 1.00 88.12 199 ALA A CA 1
ATOM 1502 C C . ALA A 1 199 ? 4.243 5.195 -9.015 1.00 88.12 199 ALA A C 1
ATOM 1504 O O . ALA A 1 199 ? 3.985 6.340 -9.391 1.00 88.12 199 ALA A O 1
ATOM 1505 N N . SER A 1 200 ? 3.564 4.139 -9.478 1.00 85.19 200 SER A N 1
ATOM 1506 C CA . SER A 1 200 ? 2.370 4.265 -10.321 1.00 85.19 200 SER A CA 1
ATOM 1507 C C . SER A 1 200 ? 1.068 4.477 -9.543 1.00 85.19 200 SER A C 1
ATOM 1509 O O . SER A 1 200 ? 0.061 4.824 -10.157 1.00 85.19 200 SER A O 1
ATOM 1511 N N . GLY A 1 201 ? 1.072 4.316 -8.218 1.00 82.44 201 GLY A N 1
ATOM 1512 C CA . GLY A 1 201 ? -0.112 4.345 -7.357 1.00 82.44 201 GLY A CA 1
ATOM 1513 C C . GLY A 1 201 ? -0.768 2.977 -7.142 1.00 82.44 201 GLY A C 1
ATOM 1514 O O . GLY A 1 201 ? -1.939 2.935 -6.775 1.00 82.44 201 GLY A O 1
ATOM 1515 N N . PHE A 1 202 ? -0.042 1.878 -7.375 1.00 82.44 202 PHE A N 1
ATOM 1516 C CA . PHE A 1 202 ? -0.568 0.511 -7.336 1.00 82.44 202 PHE A CA 1
ATOM 1517 C C . PHE A 1 202 ? 0.264 -0.414 -6.433 1.00 82.44 202 PHE A C 1
ATOM 1519 O O . PHE A 1 202 ? 1.482 -0.261 -6.353 1.00 82.44 202 PHE A O 1
ATOM 1526 N N . GLY A 1 203 ? -0.379 -1.388 -5.786 1.00 90.81 203 GLY A N 1
ATOM 1527 C CA . GLY A 1 203 ? 0.270 -2.524 -5.126 1.00 90.81 203 GLY A CA 1
ATOM 1528 C C . GLY A 1 203 ? 0.936 -2.206 -3.785 1.00 90.81 203 GLY A C 1
ATOM 1529 O O . GLY A 1 203 ? 0.523 -1.302 -3.059 1.00 90.81 203 GLY A O 1
ATOM 1530 N N . ASP A 1 204 ? 1.970 -2.978 -3.450 1.00 93.12 204 ASP A N 1
ATOM 1531 C CA . ASP A 1 204 ? 2.753 -2.841 -2.220 1.00 93.12 204 ASP A CA 1
ATOM 1532 C C . ASP A 1 204 ? 4.259 -2.827 -2.522 1.00 93.12 204 ASP A C 1
ATOM 1534 O O . ASP A 1 204 ? 4.763 -3.681 -3.254 1.00 93.12 204 ASP A O 1
ATOM 1538 N N . THR A 1 205 ? 4.972 -1.842 -1.975 1.00 95.06 205 THR A N 1
ATOM 1539 C CA . THR A 1 205 ? 6.418 -1.622 -2.184 1.00 95.06 205 THR A CA 1
ATOM 1540 C C . THR A 1 205 ? 7.308 -2.225 -1.101 1.00 95.06 205 THR A C 1
ATOM 1542 O O . THR A 1 205 ? 8.535 -2.098 -1.159 1.00 95.06 205 THR A O 1
ATOM 1545 N N . ARG A 1 206 ? 6.708 -2.830 -0.075 1.00 93.81 206 ARG A N 1
ATOM 1546 C CA . ARG A 1 206 ? 7.419 -3.422 1.058 1.00 93.81 206 ARG A CA 1
ATOM 1547 C C . ARG A 1 206 ? 8.141 -4.696 0.638 1.00 93.81 206 ARG A C 1
ATOM 1549 O O . ARG A 1 206 ? 7.528 -5.606 0.096 1.00 93.81 206 ARG A O 1
ATOM 1556 N N . TYR A 1 207 ? 9.428 -4.794 0.964 1.00 91.12 207 TYR A N 1
ATOM 1557 C CA . TYR A 1 207 ? 10.237 -5.973 0.652 1.00 91.12 207 TYR A CA 1
ATOM 1558 C C . TYR A 1 207 ? 9.849 -7.192 1.506 1.00 91.12 207 TYR A C 1
ATOM 1560 O O . TYR A 1 207 ? 10.283 -7.333 2.650 1.00 91.12 207 TYR A O 1
ATOM 1568 N N . GLU A 1 208 ? 9.098 -8.138 0.943 1.00 89.50 208 GLU A N 1
ATOM 1569 C CA . GLU A 1 208 ? 8.695 -9.367 1.641 1.00 89.50 208 GLU A CA 1
ATOM 1570 C C . GLU A 1 208 ? 9.729 -10.501 1.589 1.00 89.50 208 GLU A C 1
ATOM 1572 O O . GLU A 1 208 ? 9.426 -11.617 2.003 1.00 89.50 208 GLU A O 1
ATOM 1577 N N . GLY A 1 209 ? 10.957 -10.264 1.115 1.00 87.06 209 GLY A N 1
ATOM 1578 C CA . GLY A 1 209 ? 11.959 -11.329 0.950 1.00 87.06 209 GLY A CA 1
ATOM 1579 C C . GLY A 1 209 ? 12.402 -12.025 2.242 1.00 87.06 209 GLY A C 1
ATOM 1580 O O . GLY A 1 209 ? 12.985 -13.105 2.183 1.00 87.06 209 GLY A O 1
ATOM 1581 N N . LEU A 1 210 ? 12.102 -11.445 3.407 1.00 85.50 210 LEU A N 1
ATOM 1582 C CA . LEU A 1 210 ? 12.317 -12.068 4.720 1.00 85.50 210 LEU A CA 1
ATOM 1583 C C . LEU A 1 210 ? 11.112 -12.889 5.208 1.00 85.50 210 LEU A C 1
ATOM 1585 O O . LEU A 1 210 ? 11.207 -13.577 6.224 1.00 85.50 210 LEU A O 1
ATOM 1589 N N . ILE A 1 211 ? 9.981 -12.830 4.501 1.00 87.31 211 ILE A N 1
ATOM 1590 C CA . ILE A 1 211 ? 8.749 -13.528 4.862 1.00 87.31 211 ILE A CA 1
ATOM 1591 C C . ILE A 1 211 ? 8.634 -14.814 4.043 1.00 87.31 211 ILE A C 1
ATOM 1593 O O . ILE A 1 211 ? 8.546 -14.754 2.812 1.00 87.31 211 ILE A O 1
ATOM 1597 N N . PRO A 1 212 ? 8.535 -15.984 4.703 1.00 86.38 212 PRO A N 1
ATOM 1598 C CA . PRO A 1 212 ? 8.261 -17.244 4.028 1.00 86.38 212 PRO A CA 1
ATOM 1599 C C . PRO A 1 212 ? 7.066 -17.134 3.062 1.00 86.38 212 PRO A C 1
ATOM 1601 O O . PRO A 1 212 ? 6.028 -16.598 3.455 1.00 86.38 212 PRO A O 1
ATOM 1604 N N . PRO A 1 213 ? 7.152 -17.671 1.830 1.00 81.00 213 PRO A N 1
ATOM 1605 C CA . PRO A 1 213 ? 6.105 -17.520 0.815 1.00 81.00 213 PRO A CA 1
ATOM 1606 C C . PRO A 1 213 ? 4.691 -17.903 1.266 1.00 81.00 213 PRO A C 1
ATOM 1608 O O . PRO A 1 213 ? 3.728 -17.274 0.839 1.00 81.00 213 PRO A O 1
ATOM 1611 N N . GLY A 1 214 ? 4.558 -18.900 2.146 1.00 81.94 214 GLY A N 1
ATOM 1612 C CA . GLY A 1 214 ? 3.263 -19.363 2.658 1.00 81.94 214 GLY A CA 1
ATOM 1613 C C . GLY A 1 214 ? 2.627 -18.469 3.729 1.00 81.94 214 GLY A C 1
ATOM 1614 O O . GLY A 1 214 ? 1.498 -18.732 4.134 1.00 81.94 214 GLY A O 1
ATOM 1615 N N . ILE A 1 215 ? 3.329 -17.437 4.209 1.00 86.94 215 ILE A N 1
ATOM 1616 C CA . ILE A 1 215 ? 2.777 -16.470 5.161 1.00 86.94 215 ILE A CA 1
ATOM 1617 C C . ILE A 1 215 ? 2.182 -15.283 4.383 1.00 86.94 215 ILE A C 1
ATOM 1619 O O . ILE A 1 215 ? 2.893 -14.663 3.573 1.00 86.94 215 ILE A O 1
ATOM 1623 N N . PRO A 1 216 ? 0.897 -14.946 4.614 1.00 86.56 216 PRO A N 1
ATOM 1624 C CA . PRO A 1 216 ? 0.258 -13.809 3.967 1.00 86.56 216 PRO A CA 1
ATOM 1625 C C . PRO A 1 216 ? 0.864 -12.487 4.440 1.00 86.56 216 PRO A C 1
ATOM 1627 O O . PRO A 1 216 ? 1.156 -12.301 5.622 1.00 86.56 216 PRO A O 1
ATOM 1630 N N . MET A 1 217 ? 1.014 -11.554 3.503 1.00 88.12 217 MET A N 1
ATOM 1631 C CA . MET A 1 217 ? 1.331 -10.160 3.802 1.00 88.12 217 MET A CA 1
ATOM 1632 C C . MET A 1 217 ? 0.098 -9.452 4.370 1.00 88.12 217 MET A C 1
ATOM 1634 O O . MET A 1 217 ? -1.027 -9.702 3.939 1.00 88.12 217 MET A O 1
ATOM 1638 N N . LEU A 1 218 ? 0.304 -8.538 5.322 1.00 88.31 218 LEU A N 1
ATOM 1639 C CA . LEU A 1 218 ? -0.764 -7.678 5.835 1.00 88.31 218 LEU A CA 1
ATOM 1640 C C . LEU A 1 218 ? -0.785 -6.363 5.068 1.00 88.31 218 LEU A C 1
ATOM 1642 O O . LEU A 1 218 ? 0.007 -5.468 5.347 1.00 88.31 218 LEU A O 1
ATOM 1646 N N . TYR A 1 219 ? -1.698 -6.243 4.111 1.00 87.19 219 TYR A N 1
ATOM 1647 C CA . TYR A 1 219 ? -1.793 -5.104 3.187 1.00 87.19 219 TYR A CA 1
ATOM 1648 C C . TYR A 1 219 ? -2.534 -3.879 3.744 1.00 87.19 219 TYR A C 1
ATOM 1650 O O . TYR A 1 219 ? -2.825 -2.936 3.015 1.00 87.19 219 TYR A O 1
ATOM 1658 N N . VAL A 1 220 ? -2.849 -3.890 5.037 1.00 87.81 220 VAL A N 1
ATOM 1659 C CA . VAL A 1 220 ? -3.460 -2.781 5.778 1.00 87.81 220 VAL A CA 1
ATOM 1660 C C . VAL A 1 220 ? -2.606 -2.472 7.013 1.00 87.81 220 VAL A C 1
ATOM 1662 O O . VAL A 1 220 ? -1.973 -3.391 7.540 1.00 87.81 220 VAL A O 1
ATOM 1665 N N . PRO A 1 221 ? -2.566 -1.214 7.491 1.00 88.00 221 PRO A N 1
ATOM 1666 C CA . PRO A 1 221 ? -1.721 -0.798 8.612 1.00 88.00 221 PRO A CA 1
ATOM 1667 C C . PRO A 1 221 ? -2.296 -1.266 9.958 1.00 88.00 221 PRO A C 1
ATOM 1669 O O . PRO A 1 221 ? -2.800 -0.474 10.754 1.00 88.00 221 PRO A O 1
ATOM 1672 N N . VAL A 1 222 ? -2.235 -2.573 10.208 1.00 88.56 222 VAL A N 1
ATOM 1673 C CA . VAL A 1 222 ? -2.753 -3.222 11.420 1.00 88.56 222 VAL A CA 1
ATOM 1674 C C . VAL A 1 222 ? -1.636 -3.920 12.181 1.00 88.56 222 VAL A C 1
ATOM 1676 O O . VAL A 1 222 ? -0.664 -4.383 11.586 1.00 88.56 222 VAL A O 1
ATOM 1679 N N . ALA A 1 223 ? -1.781 -3.999 13.501 1.00 86.56 223 ALA A N 1
ATOM 1680 C CA . ALA A 1 223 ? -0.802 -4.653 14.354 1.00 86.56 223 ALA A CA 1
ATOM 1681 C C . ALA A 1 223 ? -0.751 -6.161 14.108 1.00 86.56 223 ALA A C 1
ATOM 1683 O O . ALA A 1 223 ? -1.773 -6.816 13.884 1.00 86.56 223 ALA A O 1
ATOM 1684 N N . SER A 1 224 ? 0.449 -6.724 14.195 1.00 86.56 224 SER A N 1
ATOM 1685 C CA . SER A 1 224 ? 0.640 -8.167 14.151 1.00 86.56 224 SER A CA 1
ATOM 1686 C C . SER A 1 224 ? 1.930 -8.544 14.853 1.00 86.56 224 SER A C 1
ATOM 1688 O O . SER A 1 224 ? 2.973 -8.026 14.473 1.00 86.56 224 SER A O 1
ATOM 1690 N N . PRO A 1 225 ? 1.929 -9.509 15.787 1.00 82.44 225 PRO A N 1
ATOM 1691 C CA . PRO A 1 225 ? 3.156 -9.933 16.460 1.00 82.44 225 PRO A CA 1
ATOM 1692 C C . PRO A 1 225 ? 4.290 -10.334 15.505 1.00 82.44 225 PRO A C 1
ATOM 1694 O O . PRO A 1 225 ? 5.461 -10.181 15.845 1.00 82.44 225 PRO A O 1
ATOM 1697 N N . LEU A 1 226 ? 3.957 -10.835 14.309 1.00 84.06 226 LEU A N 1
ATOM 1698 C CA . LEU A 1 226 ? 4.950 -11.192 13.299 1.00 84.06 226 LEU A CA 1
ATOM 1699 C C . LEU A 1 226 ? 5.579 -9.953 12.643 1.00 84.06 226 LEU A C 1
ATOM 1701 O O . LEU A 1 226 ? 6.798 -9.872 12.538 1.00 84.06 226 LEU A O 1
ATOM 1705 N N . PHE A 1 227 ? 4.754 -8.998 12.209 1.00 84.06 227 PHE A N 1
ATOM 1706 C CA . PHE A 1 227 ? 5.202 -7.812 11.469 1.00 84.06 227 PHE A CA 1
ATOM 1707 C C . PHE A 1 227 ? 5.666 -6.673 12.387 1.00 84.06 227 PHE A C 1
ATOM 1709 O O . PHE A 1 227 ? 6.489 -5.862 11.986 1.00 84.06 227 PHE A O 1
ATOM 1716 N N . ASP A 1 228 ? 5.211 -6.644 13.640 1.00 82.31 228 ASP A N 1
ATOM 1717 C CA . ASP A 1 228 ? 5.676 -5.703 14.663 1.00 82.31 228 ASP A CA 1
ATOM 1718 C C . ASP A 1 228 ? 7.167 -5.937 14.991 1.00 82.31 228 ASP A C 1
ATOM 1720 O O . ASP A 1 228 ? 7.874 -4.998 15.347 1.00 82.31 228 ASP A O 1
ATOM 1724 N N . ASN A 1 229 ? 7.653 -7.180 14.855 1.00 80.56 229 ASN A N 1
ATOM 1725 C CA . ASN A 1 229 ? 9.045 -7.568 15.128 1.00 80.56 229 ASN A CA 1
ATOM 1726 C C . ASN A 1 229 ? 9.922 -7.669 13.869 1.00 80.56 229 ASN A C 1
ATOM 1728 O O . ASN A 1 229 ? 11.139 -7.822 13.980 1.00 80.56 229 ASN A O 1
ATOM 1732 N N . LEU A 1 230 ? 9.320 -7.602 12.680 1.00 82.19 230 LEU A N 1
ATOM 1733 C CA . LEU A 1 230 ? 10.014 -7.644 11.398 1.00 82.19 230 LEU A CA 1
ATOM 1734 C C . LEU A 1 230 ? 9.740 -6.322 10.672 1.00 82.19 230 LEU A C 1
ATOM 1736 O O . LEU A 1 230 ? 8.694 -6.203 10.036 1.00 82.19 230 LEU A O 1
ATOM 1740 N N . PRO A 1 231 ? 10.625 -5.314 10.772 1.00 71.94 231 PRO A N 1
ATOM 1741 C CA . PRO A 1 231 ? 10.395 -4.037 10.117 1.00 71.94 231 PRO A CA 1
ATOM 1742 C C . PRO A 1 231 ? 10.414 -4.238 8.601 1.00 71.94 231 PRO A C 1
ATOM 1744 O O . PRO A 1 231 ? 11.439 -4.602 8.025 1.00 71.94 231 PRO A O 1
ATOM 1747 N N . ILE A 1 232 ? 9.268 -4.010 7.962 1.00 85.62 232 ILE A N 1
ATOM 1748 C CA . ILE A 1 232 ? 9.154 -3.991 6.505 1.00 85.62 232 ILE A CA 1
ATOM 1749 C C . ILE A 1 232 ? 8.625 -2.631 6.099 1.00 85.62 232 ILE A C 1
ATOM 1751 O O . ILE A 1 232 ? 7.427 -2.349 6.177 1.00 85.62 232 ILE A O 1
ATOM 1755 N N . GLU A 1 233 ? 9.559 -1.773 5.722 1.00 87.44 233 GLU A N 1
ATOM 1756 C CA . GLU A 1 233 ? 9.271 -0.399 5.351 1.00 87.44 233 GLU A CA 1
ATOM 1757 C C . GLU A 1 233 ? 8.876 -0.323 3.871 1.00 87.44 233 GLU A C 1
ATOM 1759 O O . GLU A 1 233 ? 9.456 -1.036 3.043 1.00 87.44 233 GLU A O 1
ATOM 1764 N N . PRO A 1 234 ? 7.860 0.488 3.524 1.00 91.12 234 PRO A N 1
ATOM 1765 C CA . PRO A 1 234 ? 7.564 0.781 2.130 1.00 91.12 234 PRO A CA 1
ATOM 1766 C C . PRO A 1 234 ? 8.743 1.539 1.516 1.00 91.12 234 PRO A C 1
ATOM 1768 O O . PRO A 1 234 ? 9.360 2.377 2.171 1.00 91.12 234 PRO A O 1
ATOM 1771 N N . THR A 1 235 ? 9.069 1.227 0.263 1.00 92.00 235 THR A N 1
ATOM 1772 C CA . THR A 1 235 ? 10.198 1.856 -0.446 1.00 92.00 235 THR A CA 1
ATOM 1773 C C . THR A 1 235 ? 9.768 3.023 -1.330 1.00 92.00 235 THR A C 1
ATOM 1775 O O . THR A 1 235 ? 10.625 3.760 -1.810 1.00 92.00 235 THR A O 1
ATOM 1778 N N . ASP A 1 236 ? 8.461 3.172 -1.577 1.00 89.75 236 ASP A N 1
ATOM 1779 C CA . ASP A 1 236 ? 7.867 4.123 -2.530 1.00 89.75 236 ASP A CA 1
ATOM 1780 C C . ASP A 1 236 ? 8.405 3.982 -3.977 1.00 89.75 236 ASP A C 1
ATOM 1782 O O . ASP A 1 236 ? 8.220 4.865 -4.819 1.00 89.75 236 ASP A O 1
ATOM 1786 N N . LEU A 1 237 ? 9.067 2.856 -4.287 1.00 94.88 237 LEU A N 1
ATOM 1787 C CA . LEU A 1 237 ? 9.551 2.504 -5.625 1.00 94.88 237 LEU A CA 1
ATOM 1788 C C . LEU A 1 237 ? 8.474 1.727 -6.406 1.00 94.88 237 LEU A C 1
ATOM 1790 O O . LEU A 1 237 ? 7.304 2.094 -6.363 1.00 94.88 237 LEU A O 1
ATOM 1794 N N . LEU A 1 238 ? 8.827 0.685 -7.165 1.00 95.81 238 LEU A N 1
ATOM 1795 C CA . LEU A 1 238 ? 7.832 -0.187 -7.797 1.00 95.81 238 LEU A CA 1
ATOM 1796 C C . LEU A 1 238 ? 7.286 -1.175 -6.769 1.00 95.81 238 LEU A C 1
ATOM 1798 O O . LEU A 1 238 ? 8.016 -1.683 -5.917 1.00 95.81 238 LEU A O 1
ATOM 1802 N N . SER A 1 239 ? 6.006 -1.486 -6.903 1.00 95.38 239 SER A N 1
ATOM 1803 C CA . SER A 1 239 ? 5.364 -2.586 -6.195 1.00 95.38 239 SER A CA 1
ATOM 1804 C C . SER A 1 239 ? 5.804 -3.953 -6.720 1.00 95.38 239 SER A C 1
ATOM 1806 O O . SER A 1 239 ? 6.288 -4.080 -7.851 1.00 95.38 239 SER A O 1
ATOM 1808 N N . GLY A 1 240 ? 5.568 -4.997 -5.920 1.00 95.25 240 GLY A N 1
ATOM 1809 C CA . GLY A 1 240 ? 5.804 -6.387 -6.324 1.00 95.25 240 GLY A CA 1
ATOM 1810 C C . GLY A 1 240 ? 5.122 -6.722 -7.651 1.00 95.25 240 GLY A C 1
ATOM 1811 O O . GLY A 1 240 ? 5.757 -7.245 -8.572 1.00 95.25 240 GLY A O 1
ATOM 1812 N N . THR A 1 241 ? 3.862 -6.318 -7.802 1.00 95.19 241 THR A N 1
ATOM 1813 C CA . THR A 1 241 ? 3.085 -6.580 -9.016 1.00 95.19 241 THR A CA 1
ATOM 1814 C C . THR A 1 241 ? 3.687 -5.899 -10.245 1.00 95.19 241 THR A C 1
ATOM 1816 O O . THR A 1 241 ? 3.743 -6.504 -11.314 1.00 95.19 241 THR A O 1
ATOM 1819 N N . GLU A 1 242 ? 4.187 -4.667 -10.120 1.00 95.62 242 GLU A N 1
ATOM 1820 C CA . GLU A 1 242 ? 4.844 -3.967 -11.232 1.00 95.62 242 GLU A CA 1
ATOM 1821 C C . GLU A 1 242 ? 6.161 -4.635 -11.630 1.00 95.62 242 GLU A C 1
ATOM 1823 O O . GLU A 1 242 ? 6.436 -4.802 -12.819 1.00 95.62 242 GLU A O 1
ATOM 1828 N N . VAL A 1 243 ? 6.966 -5.059 -10.652 1.00 97.00 243 VAL A N 1
ATOM 1829 C CA . VAL A 1 243 ? 8.214 -5.783 -10.929 1.00 97.00 243 VAL A CA 1
ATOM 1830 C C . VAL A 1 243 ? 7.928 -7.111 -11.624 1.00 97.00 243 VAL A C 1
ATOM 1832 O O . VAL A 1 243 ? 8.602 -7.443 -12.602 1.00 97.00 243 VAL A O 1
ATOM 1835 N N . ALA A 1 244 ? 6.905 -7.844 -11.178 1.00 96.12 244 ALA A N 1
ATOM 1836 C CA . ALA A 1 244 ? 6.460 -9.068 -11.835 1.00 96.12 244 ALA A CA 1
ATOM 1837 C C . ALA A 1 244 ? 6.002 -8.803 -13.278 1.00 96.12 244 ALA A C 1
ATOM 1839 O O . ALA A 1 244 ? 6.490 -9.466 -14.196 1.00 96.12 244 ALA A O 1
ATOM 1840 N N . ALA A 1 245 ? 5.149 -7.794 -13.488 1.00 95.19 245 ALA A N 1
ATOM 1841 C CA . ALA A 1 245 ? 4.653 -7.402 -14.807 1.00 95.19 245 ALA A CA 1
ATOM 1842 C C . ALA A 1 245 ? 5.800 -7.117 -15.782 1.00 95.19 245 ALA A C 1
ATOM 1844 O O . ALA A 1 245 ? 5.819 -7.606 -16.913 1.00 95.19 245 ALA A O 1
ATOM 1845 N N . ILE A 1 246 ? 6.796 -6.349 -15.336 1.00 95.88 246 ILE A N 1
ATOM 1846 C CA . ILE A 1 246 ? 7.909 -5.954 -16.194 1.00 95.88 246 ILE A CA 1
ATOM 1847 C C . ILE A 1 246 ? 8.841 -7.139 -16.482 1.00 95.88 246 ILE A C 1
ATOM 1849 O O . ILE A 1 246 ? 9.247 -7.308 -17.634 1.00 95.88 246 ILE A O 1
ATOM 1853 N N . ASN A 1 247 ? 9.158 -7.961 -15.476 1.00 96.56 247 ASN A N 1
ATOM 1854 C CA . ASN A 1 247 ? 10.085 -9.087 -15.622 1.00 96.56 247 ASN A CA 1
ATOM 1855 C C . ASN A 1 247 ? 9.500 -10.244 -16.442 1.00 96.56 247 ASN A C 1
ATOM 1857 O O . ASN A 1 247 ? 10.208 -10.813 -17.271 1.00 96.56 247 ASN A O 1
ATOM 1861 N N . VAL A 1 248 ? 8.219 -10.586 -16.261 1.00 94.62 248 VAL A N 1
ATOM 1862 C CA . VAL A 1 248 ? 7.557 -11.628 -17.071 1.00 94.62 248 VAL A CA 1
ATOM 1863 C C . VAL A 1 248 ? 7.471 -11.201 -18.539 1.00 94.62 248 VAL A C 1
ATOM 1865 O O . VAL A 1 248 ? 7.621 -12.025 -19.443 1.00 94.62 248 VAL A O 1
ATOM 1868 N N . ALA A 1 249 ? 7.304 -9.902 -18.784 1.00 93.62 249 ALA A N 1
ATOM 1869 C CA . ALA A 1 249 ? 7.227 -9.326 -20.115 1.00 93.62 249 ALA A CA 1
ATOM 1870 C C . ALA A 1 249 ? 8.586 -8.864 -20.683 1.00 93.62 249 ALA A C 1
ATOM 1872 O O . ALA A 1 249 ? 8.608 -8.037 -21.598 1.00 93.62 249 ALA A O 1
ATOM 1873 N N . LEU A 1 250 ? 9.722 -9.360 -20.178 1.00 93.19 250 LEU A N 1
ATOM 1874 C CA . LEU A 1 250 ? 11.055 -8.952 -20.644 1.00 93.19 250 LEU A CA 1
ATOM 1875 C C . LEU A 1 250 ? 11.183 -9.052 -22.178 1.00 93.19 250 LEU A C 1
ATOM 1877 O O . LEU A 1 250 ? 10.886 -10.085 -22.786 1.00 93.19 250 LEU A O 1
ATOM 1881 N N . GLY A 1 251 ? 11.570 -7.946 -22.821 1.00 85.94 251 GLY A N 1
ATOM 1882 C CA . GLY A 1 251 ? 11.705 -7.840 -24.279 1.00 85.94 251 GLY A CA 1
ATOM 1883 C C . GLY A 1 251 ? 10.394 -7.856 -25.077 1.00 85.94 251 GLY A C 1
ATOM 1884 O O . GLY A 1 251 ? 10.419 -7.746 -26.307 1.00 85.94 251 GLY A O 1
ATOM 1885 N N . LYS A 1 252 ? 9.235 -7.971 -24.419 1.00 88.06 252 LYS A N 1
ATOM 1886 C CA . LYS A 1 252 ? 7.905 -7.916 -25.048 1.00 88.06 252 LYS A CA 1
ATOM 1887 C C . LYS A 1 252 ? 7.432 -6.468 -25.177 1.00 88.06 252 LYS A C 1
ATOM 1889 O O . LYS A 1 252 ? 7.880 -5.584 -24.448 1.00 88.06 252 LYS A O 1
ATOM 1894 N N . LYS A 1 253 ? 6.522 -6.206 -26.117 1.00 79.62 253 LYS A N 1
ATOM 1895 C CA . LYS A 1 253 ? 6.060 -4.851 -26.467 1.00 79.62 253 LYS A CA 1
ATOM 1896 C C . LYS A 1 253 ? 4.542 -4.787 -26.609 1.00 79.62 253 LYS A C 1
ATOM 1898 O O . LYS A 1 253 ? 3.922 -5.784 -26.969 1.00 79.62 253 LYS A O 1
ATOM 1903 N N . GLY A 1 254 ? 3.989 -3.590 -26.414 1.00 79.38 254 GLY A N 1
ATOM 1904 C CA . GLY A 1 254 ? 2.568 -3.304 -26.623 1.00 79.38 254 GLY A CA 1
ATOM 1905 C C . GLY A 1 254 ? 1.663 -4.171 -25.751 1.00 79.38 254 GLY A C 1
ATOM 1906 O O . GLY A 1 254 ? 2.037 -4.520 -24.633 1.00 79.38 254 GLY A O 1
ATOM 1907 N N . GLN A 1 255 ? 0.512 -4.557 -26.305 1.00 79.81 255 GLN A N 1
ATOM 1908 C CA . GLN A 1 255 ? -0.533 -5.297 -25.591 1.00 79.81 255 GLN A CA 1
ATOM 1909 C C . GLN A 1 255 ? -0.049 -6.611 -24.976 1.00 79.81 255 GLN A C 1
ATOM 1911 O O . GLN A 1 255 ? -0.546 -6.993 -23.930 1.00 79.81 255 GLN A O 1
ATOM 1916 N N . MET A 1 256 ? 0.987 -7.263 -25.525 1.00 85.06 256 MET A N 1
ATOM 1917 C CA . MET A 1 256 ? 1.549 -8.487 -24.929 1.00 85.06 256 MET A CA 1
ATOM 1918 C C . MET A 1 256 ? 1.936 -8.326 -23.448 1.00 85.06 256 MET A C 1
ATOM 1920 O O . MET A 1 256 ? 2.012 -9.324 -22.745 1.00 85.06 256 MET A O 1
ATOM 1924 N N . ARG A 1 257 ? 2.212 -7.101 -22.982 1.00 88.69 257 ARG A N 1
ATOM 1925 C CA . ARG A 1 257 ? 2.625 -6.807 -21.600 1.00 88.69 257 ARG A CA 1
ATOM 1926 C C . ARG A 1 257 ? 1.454 -6.693 -20.611 1.00 88.69 257 ARG A C 1
ATOM 1928 O O . ARG A 1 257 ? 1.698 -6.583 -19.417 1.00 88.69 257 ARG A O 1
ATOM 1935 N N . GLU A 1 258 ? 0.216 -6.671 -21.096 1.00 89.50 258 GLU A N 1
ATOM 1936 C CA . GLU A 1 258 ? -0.987 -6.475 -20.282 1.00 89.50 258 GLU A CA 1
ATOM 1937 C C . GLU A 1 258 ? -1.472 -7.791 -19.651 1.00 89.50 258 GLU A C 1
ATOM 1939 O O . GLU A 1 258 ? -1.140 -8.883 -20.116 1.00 89.50 258 GLU A O 1
ATOM 1944 N N . GLY A 1 259 ? -2.308 -7.694 -18.611 1.00 91.38 259 GLY A N 1
ATOM 1945 C CA . GLY A 1 259 ? -2.977 -8.860 -18.023 1.00 91.38 259 GLY A CA 1
ATOM 1946 C C . GLY A 1 259 ? -2.214 -9.552 -16.895 1.00 91.38 259 GLY A C 1
ATOM 1947 O O . GLY A 1 259 ? -2.608 -10.644 -16.498 1.00 91.38 259 GLY A O 1
ATOM 1948 N N . ILE A 1 260 ? -1.178 -8.927 -16.323 1.00 94.50 260 ILE A N 1
ATOM 1949 C CA . ILE A 1 260 ? -0.435 -9.480 -15.172 1.00 94.50 260 ILE A CA 1
ATOM 1950 C C . ILE A 1 260 ? -1.355 -9.876 -14.003 1.00 94.50 260 ILE A C 1
ATOM 1952 O O . ILE A 1 260 ? -1.108 -10.859 -13.316 1.00 94.50 260 ILE A O 1
ATOM 1956 N N . LEU A 1 261 ? -2.470 -9.166 -13.803 1.00 94.88 261 LEU A N 1
ATOM 1957 C CA . LEU A 1 261 ? -3.435 -9.467 -12.739 1.00 94.88 261 LEU A CA 1
ATOM 1958 C C . LEU A 1 261 ? -4.256 -10.739 -12.986 1.00 94.88 261 LEU A C 1
ATOM 1960 O O . LEU A 1 261 ? -5.051 -11.122 -12.132 1.00 94.88 261 LEU A O 1
ATOM 1964 N N . TRP A 1 262 ? -4.089 -11.398 -14.131 1.00 95.19 262 TRP A N 1
ATOM 1965 C CA . TRP A 1 262 ? -4.668 -12.713 -14.402 1.00 95.19 262 TRP A CA 1
ATOM 1966 C C . TRP A 1 262 ? -3.804 -13.861 -13.872 1.00 95.19 262 TRP A C 1
ATOM 1968 O O . TRP A 1 262 ? -4.281 -14.999 -13.803 1.00 95.19 262 TRP A O 1
ATOM 1978 N N . ASP A 1 263 ? -2.568 -13.575 -13.453 1.00 96.31 263 ASP A N 1
ATOM 1979 C CA . ASP A 1 263 ? -1.686 -14.524 -12.775 1.00 96.31 263 ASP A CA 1
ATOM 1980 C C . ASP A 1 263 ? -2.155 -14.728 -11.329 1.00 96.31 263 ASP A C 1
ATOM 1982 O O . ASP A 1 263 ? -1.594 -14.210 -10.369 1.00 96.31 263 ASP A O 1
ATOM 1986 N N . LEU A 1 264 ? -3.239 -15.485 -11.175 1.00 96.88 264 LEU A N 1
ATOM 1987 C CA . LEU A 1 264 ? -3.900 -15.723 -9.897 1.00 96.88 264 LEU A CA 1
ATOM 1988 C C . LEU A 1 264 ? -3.685 -17.169 -9.416 1.00 96.88 264 LEU A C 1
ATOM 1990 O O . LEU A 1 264 ? -3.626 -18.095 -10.235 1.00 96.88 264 LEU A O 1
ATOM 1994 N N . PRO A 1 265 ? -3.600 -17.406 -8.092 1.00 97.06 265 PRO A N 1
ATOM 1995 C CA . PRO A 1 265 ? -3.613 -18.750 -7.523 1.00 97.06 265 PRO A CA 1
ATOM 1996 C C . PRO A 1 265 ? -4.872 -19.520 -7.939 1.00 97.06 265 PRO A C 1
ATOM 1998 O O . PRO A 1 265 ? -5.966 -18.958 -7.953 1.00 97.06 265 PRO A O 1
ATOM 2001 N N . ALA A 1 266 ? -4.745 -20.818 -8.231 1.00 96.88 266 ALA A N 1
ATOM 2002 C CA . ALA A 1 266 ? -5.887 -21.623 -8.678 1.00 96.88 266 ALA A CA 1
ATOM 2003 C C . ALA A 1 266 ? -6.992 -21.745 -7.609 1.00 96.88 266 ALA A C 1
ATOM 2005 O O . ALA A 1 266 ? -8.171 -21.838 -7.947 1.00 96.88 266 ALA A O 1
ATOM 2006 N N . THR A 1 267 ? -6.610 -21.742 -6.329 1.00 97.56 267 THR A N 1
ATOM 2007 C CA . THR A 1 267 ? -7.519 -21.704 -5.175 1.00 97.56 267 THR A CA 1
ATOM 2008 C C . THR A 1 267 ? -7.152 -20.542 -4.260 1.00 97.56 267 THR A C 1
ATOM 2010 O O . THR A 1 267 ? -5.990 -20.393 -3.878 1.00 97.56 267 THR A O 1
ATOM 2013 N N . VAL A 1 268 ? -8.141 -19.747 -3.858 1.00 97.50 268 VAL A N 1
ATOM 2014 C CA . VAL A 1 268 ? -7.950 -18.650 -2.903 1.00 97.50 268 VAL A CA 1
ATOM 2015 C C . VAL A 1 268 ? -8.716 -18.962 -1.627 1.00 97.50 268 VAL A C 1
ATOM 2017 O O . VAL A 1 268 ? -9.935 -19.123 -1.641 1.00 97.50 268 VAL A O 1
ATOM 2020 N N . ILE A 1 269 ? -7.986 -19.046 -0.521 1.00 96.94 269 ILE A N 1
ATOM 2021 C CA . ILE A 1 269 ? -8.529 -19.198 0.823 1.00 96.94 269 ILE A CA 1
ATOM 2022 C C . ILE A 1 269 ? -8.450 -17.828 1.484 1.00 96.94 269 ILE A C 1
ATOM 2024 O O . ILE A 1 269 ? -7.363 -17.302 1.710 1.00 96.94 269 ILE A O 1
ATOM 2028 N N . LEU A 1 270 ? -9.593 -17.240 1.807 1.00 97.00 270 LEU A N 1
ATOM 2029 C CA . LEU A 1 270 ? -9.638 -16.015 2.589 1.00 97.00 270 LEU A CA 1
ATOM 2030 C C . LEU A 1 270 ? -9.775 -16.372 4.066 1.00 97.00 270 LEU A C 1
ATOM 2032 O O . LEU A 1 270 ? -10.648 -17.151 4.447 1.00 97.00 270 LEU A O 1
ATOM 2036 N N . ARG A 1 271 ? -8.932 -15.775 4.904 1.00 96.50 271 ARG A N 1
ATOM 2037 C CA . ARG A 1 271 ? -9.022 -15.846 6.361 1.00 96.50 271 ARG A CA 1
ATOM 2038 C C . ARG A 1 271 ? -9.523 -14.505 6.894 1.00 96.50 271 ARG A C 1
ATOM 2040 O O . ARG A 1 271 ? -8.798 -13.512 6.908 1.00 96.50 271 ARG A O 1
ATOM 2047 N N . ALA A 1 272 ? -10.773 -14.487 7.338 1.00 96.81 272 ALA A N 1
ATOM 2048 C CA . ALA A 1 272 ? -11.401 -13.351 7.988 1.00 96.81 272 ALA A CA 1
ATOM 2049 C C . ALA A 1 272 ? -11.016 -13.321 9.468 1.00 96.81 272 ALA A C 1
ATOM 2051 O O . ALA A 1 272 ? -11.185 -14.293 10.212 1.00 96.81 272 ALA A O 1
ATOM 2052 N N . THR A 1 273 ? -10.482 -12.187 9.896 1.00 95.31 273 THR A N 1
ATOM 2053 C CA . THR A 1 273 ? -9.956 -12.010 11.249 1.00 95.31 273 THR A CA 1
ATOM 2054 C C . THR A 1 273 ? -10.321 -10.646 11.804 1.00 95.31 273 THR A C 1
ATOM 2056 O O . THR A 1 273 ? -10.573 -9.710 11.045 1.00 95.31 273 THR A O 1
ATOM 2059 N N . ASP A 1 274 ? -10.327 -10.522 13.127 1.00 92.81 274 ASP A N 1
ATOM 2060 C CA . ASP A 1 274 ? -10.363 -9.216 13.769 1.00 92.81 274 ASP A CA 1
ATOM 2061 C C . ASP A 1 274 ? -9.015 -8.481 13.630 1.00 92.81 274 ASP A C 1
ATOM 2063 O O . ASP A 1 274 ? -8.016 -9.010 13.114 1.00 92.81 274 ASP A O 1
ATOM 2067 N N . MET A 1 275 ? -8.975 -7.251 14.140 1.00 90.56 275 MET A N 1
ATOM 2068 C CA . MET A 1 275 ? -7.790 -6.387 14.120 1.00 90.56 275 MET A CA 1
ATOM 2069 C C . MET A 1 275 ? -6.599 -6.933 14.923 1.00 90.56 275 MET A C 1
ATOM 2071 O O . MET A 1 275 ? -5.512 -6.371 14.826 1.00 90.56 275 MET A O 1
ATOM 2075 N N . THR A 1 276 ? -6.773 -8.000 15.712 1.00 86.62 276 THR A N 1
ATOM 2076 C CA . THR A 1 276 ? -5.734 -8.538 16.609 1.00 86.62 276 THR A CA 1
ATOM 2077 C C . THR A 1 276 ? -5.081 -9.817 16.114 1.00 86.62 276 THR A C 1
ATOM 2079 O O . THR A 1 276 ? -4.019 -10.193 16.603 1.00 86.62 276 THR A O 1
ATOM 2082 N N . GLY A 1 277 ? -5.699 -10.528 15.174 1.00 90.38 277 GLY A N 1
ATOM 2083 C CA . GLY A 1 277 ? -5.238 -11.879 14.834 1.00 90.38 277 GLY A CA 1
ATOM 2084 C C . GLY A 1 277 ? -6.354 -12.898 14.790 1.00 90.38 277 GLY A C 1
ATOM 2085 O O . GLY A 1 277 ? -6.263 -13.876 14.035 1.00 90.38 277 GLY A O 1
ATOM 2086 N N . LYS A 1 278 ? -7.376 -12.684 15.621 1.00 92.00 278 LYS A N 1
ATOM 2087 C CA . LYS A 1 278 ? -8.321 -13.721 15.996 1.00 92.00 278 LYS A CA 1
ATOM 2088 C C . LYS A 1 278 ? -9.259 -14.015 14.831 1.00 92.00 278 LYS A C 1
ATOM 2090 O O . LYS A 1 278 ? -9.795 -13.085 14.230 1.00 92.00 278 LYS A O 1
ATOM 2095 N N . PRO A 1 279 ? -9.470 -15.291 14.498 1.00 95.12 279 PRO A N 1
ATOM 2096 C CA . PRO A 1 279 ? -10.451 -15.656 13.498 1.00 95.12 279 PRO A CA 1
ATOM 2097 C C . PRO A 1 279 ? -11.878 -15.216 13.818 1.00 95.12 279 PRO A C 1
ATOM 2099 O O . PRO A 1 279 ? -12.302 -15.261 14.974 1.00 95.12 279 PRO A O 1
ATOM 2102 N N . LEU A 1 280 ? -12.621 -14.853 12.773 1.00 95.50 280 LEU A N 1
ATOM 2103 C CA . LEU A 1 280 ? -14.048 -14.546 12.843 1.00 95.50 280 LEU A CA 1
ATOM 2104 C C . LEU A 1 280 ? -14.855 -15.750 12.364 1.00 95.50 280 LEU A C 1
ATOM 2106 O O . LEU A 1 280 ? -15.178 -15.837 11.185 1.00 95.50 280 LEU A O 1
ATOM 2110 N N . ASP A 1 281 ? -15.153 -16.692 13.255 1.00 94.31 281 ASP A N 1
ATOM 2111 C CA . ASP A 1 281 ? -16.026 -17.833 12.950 1.00 94.31 281 ASP A CA 1
ATOM 2112 C C . ASP A 1 281 ? -17.505 -17.418 12.904 1.00 94.31 281 ASP A C 1
ATOM 2114 O O . ASP A 1 281 ? -17.958 -16.623 13.725 1.00 94.31 281 ASP A O 1
ATOM 2118 N N . GLY A 1 282 ? -18.266 -17.970 11.952 1.00 95.25 282 GLY A N 1
ATOM 2119 C CA . GLY A 1 282 ? -19.696 -17.680 11.803 1.00 95.25 282 GLY A CA 1
ATOM 2120 C C . GLY A 1 282 ? -20.018 -16.273 11.287 1.00 95.25 282 GLY A C 1
ATOM 2121 O O . GLY A 1 282 ? -21.165 -15.844 11.381 1.00 95.25 282 GLY A O 1
ATOM 2122 N N . ALA A 1 283 ? -19.033 -15.556 10.746 1.00 97.50 283 ALA A N 1
ATOM 2123 C CA . ALA A 1 283 ? -19.245 -14.286 10.065 1.00 97.50 283 ALA A CA 1
ATOM 2124 C C . ALA A 1 283 ? -19.812 -14.534 8.662 1.00 97.50 283 ALA A C 1
ATOM 2126 O O . ALA A 1 283 ? -19.285 -15.355 7.906 1.00 97.50 283 ALA A O 1
ATOM 2127 N N . GLU A 1 284 ? -20.873 -13.816 8.301 1.00 98.38 284 GLU A N 1
ATOM 2128 C CA . GLU A 1 284 ? -21.388 -13.807 6.932 1.00 98.38 284 GLU A CA 1
ATOM 2129 C C . GLU A 1 284 ? -20.598 -12.786 6.113 1.00 98.38 284 GLU A C 1
ATOM 2131 O O . GLU A 1 284 ? -20.585 -11.598 6.441 1.00 98.38 284 GLU A O 1
ATOM 2136 N N . LEU A 1 285 ? -19.925 -13.252 5.061 1.00 98.56 285 LEU A N 1
ATOM 2137 C CA . LEU A 1 285 ? -19.148 -12.419 4.151 1.00 98.56 285 LEU A CA 1
ATOM 2138 C C . LEU A 1 285 ? -19.894 -12.265 2.827 1.00 98.56 285 LEU A C 1
ATOM 2140 O O . LEU A 1 285 ? -20.173 -13.264 2.168 1.00 98.56 285 LEU A O 1
ATOM 2144 N N . ALA A 1 286 ? -20.167 -11.031 2.411 1.00 98.31 286 ALA A N 1
ATOM 2145 C CA . ALA A 1 286 ? -20.714 -10.708 1.095 1.00 98.31 286 ALA A CA 1
ATOM 2146 C C . ALA A 1 286 ? -19.698 -9.894 0.281 1.00 98.31 286 ALA A C 1
ATOM 2148 O O . ALA A 1 286 ? -19.109 -8.940 0.788 1.00 98.31 286 ALA A O 1
ATOM 2149 N N . PHE A 1 287 ? -19.483 -10.283 -0.974 1.00 98.12 287 PHE A N 1
ATOM 2150 C CA . PHE A 1 287 ? -18.394 -9.781 -1.813 1.00 98.12 287 PHE A CA 1
ATOM 2151 C C . PHE A 1 287 ? -18.942 -8.922 -2.954 1.00 98.12 287 PHE A C 1
ATOM 2153 O O . PHE A 1 287 ? -19.782 -9.384 -3.716 1.00 98.12 287 PHE A O 1
ATOM 2160 N N . TYR A 1 288 ? -18.452 -7.695 -3.104 1.00 96.81 288 TYR A N 1
ATOM 2161 C CA . TYR A 1 288 ? -18.907 -6.731 -4.106 1.00 96.81 288 TYR A CA 1
ATOM 2162 C C . TYR A 1 288 ? -17.722 -6.292 -4.965 1.00 96.81 288 TYR A C 1
ATOM 2164 O O . TYR A 1 288 ? -16.853 -5.552 -4.507 1.00 96.81 288 TYR A O 1
ATOM 2172 N N . GLN A 1 289 ? -17.663 -6.759 -6.211 1.00 95.12 289 GLN A N 1
ATOM 2173 C CA . GLN A 1 289 ? -16.621 -6.336 -7.143 1.00 95.12 289 GLN A CA 1
ATOM 2174 C C . GLN A 1 289 ? -16.888 -4.903 -7.606 1.00 95.12 289 GLN A C 1
ATOM 2176 O O . GLN A 1 289 ? -17.913 -4.627 -8.225 1.00 95.12 289 GLN A O 1
ATOM 2181 N N . VAL A 1 290 ? -15.967 -3.998 -7.291 1.00 92.12 290 VAL A N 1
ATOM 2182 C CA . VAL A 1 290 ? -16.059 -2.581 -7.639 1.00 92.12 290 VAL A CA 1
ATOM 2183 C C . VAL A 1 290 ? -15.663 -2.391 -9.097 1.00 92.12 290 VAL A C 1
ATOM 2185 O O . VAL A 1 290 ? -14.619 -2.879 -9.532 1.00 92.12 290 VAL A O 1
ATOM 2188 N N . ASP A 1 291 ? -16.471 -1.635 -9.836 1.00 88.25 291 ASP A N 1
ATOM 2189 C CA . ASP A 1 291 ? -16.192 -1.266 -11.222 1.00 88.25 291 ASP A CA 1
ATOM 2190 C C . ASP A 1 291 ? -16.495 0.217 -11.452 1.00 88.25 291 ASP A C 1
ATOM 2192 O O . ASP A 1 291 ? -17.580 0.704 -11.129 1.00 88.25 291 ASP A O 1
ATOM 2196 N N . GLY A 1 292 ? -15.516 0.964 -11.968 1.00 81.88 292 GLY A N 1
ATOM 2197 C CA . GLY A 1 292 ? -15.656 2.403 -12.215 1.00 81.88 292 GLY A CA 1
ATOM 2198 C C . GLY A 1 292 ? -16.039 3.214 -10.968 1.00 81.88 292 GLY A C 1
ATOM 2199 O O . GLY A 1 292 ? -16.809 4.166 -11.082 1.00 81.88 292 GLY A O 1
ATOM 2200 N N . GLY A 1 293 ? -15.561 2.806 -9.785 1.00 82.00 293 GLY A N 1
ATOM 2201 C CA . GLY A 1 293 ? -15.891 3.437 -8.499 1.00 82.00 293 GLY A CA 1
ATOM 2202 C C . GLY A 1 293 ? -17.309 3.147 -7.994 1.00 82.00 293 GLY A C 1
ATOM 2203 O O . GLY A 1 293 ? -17.784 3.813 -7.078 1.00 82.00 293 GLY A O 1
ATOM 2204 N N . LYS A 1 294 ? -18.013 2.174 -8.587 1.00 88.06 294 LYS A N 1
ATOM 2205 C CA . LYS A 1 294 ? -19.378 1.803 -8.201 1.00 88.06 294 LYS A CA 1
ATOM 2206 C C . LYS A 1 294 ? -19.417 0.425 -7.563 1.00 88.06 294 LYS A C 1
ATOM 2208 O O . LYS A 1 294 ? -18.749 -0.503 -8.015 1.00 88.06 294 LYS A O 1
ATOM 2213 N N . ILE A 1 295 ? -20.246 0.311 -6.533 1.00 91.31 295 ILE A N 1
ATOM 2214 C CA . ILE A 1 295 ? -20.574 -0.949 -5.873 1.00 91.31 295 ILE A CA 1
ATOM 2215 C C . ILE A 1 295 ? -21.824 -1.510 -6.564 1.00 91.31 295 ILE A C 1
ATOM 2217 O O . ILE A 1 295 ? -22.792 -0.764 -6.724 1.00 91.31 295 ILE A O 1
ATOM 2221 N N . PRO A 1 296 ? -21.828 -2.777 -6.999 1.00 92.06 296 PRO A N 1
ATOM 2222 C CA . PRO A 1 296 ? -23.024 -3.401 -7.549 1.00 92.06 296 PRO A CA 1
ATOM 2223 C C . PRO A 1 296 ? -24.109 -3.577 -6.475 1.00 92.06 296 PRO A C 1
ATOM 2225 O O . PRO A 1 296 ? -23.804 -3.780 -5.302 1.00 92.06 296 PRO A O 1
ATOM 2228 N N . ASP A 1 297 ? -25.378 -3.585 -6.893 1.00 91.38 297 ASP A N 1
ATOM 2229 C CA . ASP A 1 297 ? -26.530 -3.742 -5.986 1.00 91.38 297 ASP A CA 1
ATOM 2230 C C . ASP A 1 297 ? -26.586 -5.121 -5.306 1.00 91.38 297 ASP A C 1
ATOM 2232 O O . ASP A 1 297 ? -27.247 -5.302 -4.285 1.00 91.38 297 ASP A O 1
ATOM 2236 N N . SER A 1 298 ? -25.930 -6.127 -5.887 1.00 94.06 298 SER A N 1
ATOM 2237 C CA . SER A 1 298 ? -25.904 -7.500 -5.381 1.00 94.06 298 SER A CA 1
ATOM 2238 C C . SER A 1 298 ? -24.471 -8.011 -5.263 1.00 94.06 298 SER A C 1
ATOM 2240 O O . SER A 1 298 ? -23.647 -7.711 -6.134 1.00 94.06 298 SER A O 1
ATOM 2242 N N . PRO A 1 299 ? -24.160 -8.793 -4.215 1.00 96.56 299 PRO A N 1
ATOM 2243 C CA . PRO A 1 299 ? -22.847 -9.395 -4.078 1.00 96.56 299 PRO A CA 1
ATOM 2244 C C . PRO A 1 299 ? -22.629 -10.483 -5.137 1.00 96.56 299 PRO A C 1
ATOM 2246 O O . PRO A 1 299 ? -23.564 -11.169 -5.549 1.00 96.56 299 PRO A O 1
ATOM 2249 N N . THR A 1 300 ? -21.377 -10.676 -5.548 1.00 95.44 300 THR A N 1
ATOM 2250 C CA . THR A 1 300 ? -20.968 -11.758 -6.453 1.00 95.44 300 THR A CA 1
ATOM 2251 C C . THR A 1 300 ? -21.034 -13.125 -5.779 1.00 95.44 300 THR A C 1
ATOM 2253 O O . THR A 1 300 ? -21.287 -14.122 -6.445 1.00 95.44 300 THR A O 1
ATOM 2256 N N . GLN A 1 301 ? -20.818 -13.174 -4.463 1.00 96.75 301 GLN A N 1
ATOM 2257 C CA . GLN A 1 301 ? -20.970 -14.368 -3.634 1.00 96.75 301 GLN A CA 1
ATOM 2258 C C . GLN A 1 301 ? -21.238 -13.980 -2.172 1.00 96.75 301 GLN A C 1
ATOM 2260 O O . GLN A 1 301 ? -20.861 -12.892 -1.722 1.00 96.75 301 GLN A O 1
ATOM 2265 N N . THR A 1 302 ? -21.882 -14.878 -1.424 1.00 97.75 302 THR A N 1
ATOM 2266 C CA . THR A 1 302 ? -22.093 -14.752 0.025 1.00 97.75 302 THR A CA 1
ATOM 2267 C C . THR A 1 302 ? -21.723 -16.064 0.702 1.00 97.75 302 THR A C 1
ATOM 2269 O O . THR A 1 302 ? -22.256 -17.113 0.346 1.00 97.75 302 THR A O 1
ATOM 2272 N N . ILE A 1 303 ? -20.791 -16.019 1.655 1.00 97.62 303 ILE A N 1
ATOM 2273 C CA . ILE A 1 303 ? -20.208 -17.213 2.276 1.00 97.62 303 ILE A CA 1
ATOM 2274 C C . ILE A 1 303 ? -20.101 -17.015 3.788 1.00 97.62 303 ILE A C 1
ATOM 2276 O O . ILE A 1 303 ? -19.654 -15.973 4.260 1.00 97.62 303 ILE A O 1
ATOM 2280 N N . LEU A 1 304 ? -20.470 -18.043 4.554 1.00 97.75 304 LEU A N 1
ATOM 2281 C CA . LEU A 1 304 ? -20.267 -18.090 6.001 1.00 97.75 304 LEU A CA 1
ATOM 2282 C C . LEU A 1 304 ? -18.867 -18.629 6.328 1.00 97.75 304 LEU A C 1
ATOM 2284 O O . LEU A 1 304 ? -18.496 -19.708 5.852 1.00 97.75 304 LEU A O 1
ATOM 2288 N N . THR A 1 305 ? -18.113 -17.925 7.170 1.00 97.56 305 THR A N 1
ATOM 2289 C CA . THR A 1 305 ? -16.798 -18.387 7.634 1.00 97.56 305 THR A CA 1
ATOM 2290 C C . THR A 1 305 ? -16.902 -19.637 8.509 1.00 97.56 305 THR A C 1
ATOM 2292 O O . THR A 1 305 ? -17.835 -19.804 9.302 1.00 97.56 305 THR A O 1
ATOM 2295 N N . LYS A 1 306 ? -15.918 -20.533 8.377 1.00 93.44 306 LYS A N 1
ATOM 2296 C CA . LYS A 1 306 ? -15.813 -21.785 9.145 1.00 93.44 306 LYS A CA 1
ATOM 2297 C C . LYS A 1 306 ? -14.367 -22.051 9.573 1.00 93.44 306 LYS A C 1
ATOM 2299 O O . LYS A 1 306 ? -13.431 -21.487 9.007 1.00 93.44 306 LYS A O 1
ATOM 2304 N N . ASN A 1 307 ? -14.190 -22.992 10.504 1.00 88.31 307 ASN A N 1
ATOM 2305 C CA . ASN A 1 307 ? -12.900 -23.611 10.837 1.00 88.31 307 ASN A CA 1
ATOM 2306 C C . ASN A 1 307 ? -11.767 -22.600 11.087 1.00 88.31 307 ASN A C 1
ATOM 2308 O O . ASN A 1 307 ? -10.721 -22.667 10.444 1.00 88.31 307 ASN A O 1
ATOM 2312 N N . GLY A 1 308 ? -11.967 -21.649 11.998 1.00 91.88 308 GLY A N 1
ATOM 2313 C CA . GLY A 1 308 ? -10.982 -20.605 12.250 1.00 91.88 308 GLY A CA 1
ATOM 2314 C C . GLY A 1 308 ? -11.062 -19.483 11.217 1.00 91.88 308 GLY A C 1
ATOM 2315 O O . GLY A 1 308 ? -10.032 -19.009 10.735 1.00 91.88 308 GLY A O 1
ATOM 2316 N N . GLY A 1 309 ? -12.278 -19.019 10.922 1.00 95.38 309 GLY A N 1
ATOM 2317 C CA . GLY A 1 309 ? -12.553 -17.790 10.177 1.00 95.38 309 GLY A CA 1
ATOM 2318 C C . GLY A 1 309 ? -12.245 -17.868 8.686 1.00 95.38 309 GLY A C 1
ATOM 2319 O O . GLY A 1 309 ? -12.028 -16.840 8.055 1.00 95.38 309 GLY A O 1
ATOM 2320 N N . THR A 1 310 ? -12.184 -19.066 8.109 1.00 97.12 310 THR A N 1
ATOM 2321 C CA . THR A 1 310 ? -11.777 -19.264 6.712 1.00 97.12 310 THR A CA 1
ATOM 2322 C C . THR A 1 310 ? -12.959 -19.475 5.773 1.00 97.12 310 THR A C 1
ATOM 2324 O O . THR A 1 310 ? -13.989 -20.037 6.157 1.00 97.12 310 THR A O 1
ATOM 2327 N N . VAL A 1 311 ? -12.788 -19.042 4.524 1.00 97.38 311 VAL A N 1
ATOM 2328 C CA . VAL A 1 311 ? -13.654 -19.354 3.380 1.00 97.38 311 VAL A CA 1
ATOM 2329 C C . VAL A 1 311 ? -12.795 -19.660 2.155 1.00 97.38 311 VAL A C 1
ATOM 2331 O O . VAL A 1 311 ? -11.705 -19.112 1.999 1.00 97.38 311 VAL A O 1
ATOM 2334 N N . ILE A 1 312 ? -13.284 -20.529 1.274 1.00 97.31 312 ILE A N 1
ATOM 2335 C CA . ILE A 1 312 ? -12.702 -20.726 -0.058 1.00 97.31 312 ILE A CA 1
ATOM 2336 C C . ILE A 1 312 ? -13.507 -19.851 -1.011 1.00 97.31 312 ILE A C 1
ATOM 2338 O O . ILE A 1 312 ? -14.727 -19.993 -1.063 1.00 97.31 312 ILE A O 1
ATOM 2342 N N . LEU A 1 313 ? -12.843 -18.944 -1.726 1.00 97.81 313 LEU A N 1
ATOM 2343 C CA . LEU A 1 313 ? -13.516 -18.075 -2.687 1.00 97.81 313 LEU A CA 1
ATOM 2344 C C . LEU A 1 313 ? -13.886 -18.866 -3.939 1.00 97.81 313 LEU A C 1
ATOM 2346 O O . LEU A 1 313 ? -13.071 -19.622 -4.476 1.00 97.81 313 LEU A O 1
ATOM 2350 N N . GLU A 1 314 ? -15.113 -18.678 -4.412 1.00 96.81 314 GLU A N 1
ATOM 2351 C CA . GLU A 1 314 ? -15.593 -19.340 -5.617 1.00 96.81 314 GLU A CA 1
ATOM 2352 C C . GLU A 1 314 ? -14.973 -18.706 -6.864 1.00 96.81 314 GLU A C 1
ATOM 2354 O O . GLU A 1 314 ? -14.987 -17.487 -7.038 1.00 96.81 314 GLU A O 1
ATOM 2359 N N . ASN A 1 315 ? -14.456 -19.550 -7.760 1.00 96.56 315 ASN A N 1
ATOM 2360 C CA . ASN A 1 315 ? -13.978 -19.110 -9.064 1.00 96.56 315 ASN A CA 1
ATOM 2361 C C . ASN A 1 315 ? -15.168 -18.918 -10.008 1.00 96.56 315 ASN A C 1
ATOM 2363 O O . ASN A 1 315 ? -15.772 -19.894 -10.472 1.00 96.56 315 ASN A O 1
ATOM 2367 N N . LEU A 1 316 ? -15.468 -17.660 -10.313 1.00 95.56 316 LEU A N 1
ATOM 2368 C CA . LEU A 1 316 ? -16.556 -17.258 -11.193 1.00 95.56 316 LEU A CA 1
ATOM 2369 C C . LEU A 1 316 ? -16.254 -17.647 -12.646 1.00 95.56 316 LEU A C 1
ATOM 2371 O O . LEU A 1 316 ? -15.093 -17.786 -13.050 1.00 95.56 316 LEU A O 1
ATOM 2375 N N . GLU A 1 317 ? -17.312 -17.851 -13.428 1.00 93.06 317 GLU A N 1
ATOM 2376 C CA . GLU A 1 317 ? -17.188 -18.074 -14.868 1.00 93.06 317 GLU A CA 1
ATOM 2377 C C . GLU A 1 317 ? -16.627 -16.828 -15.562 1.00 93.06 317 GLU A C 1
ATOM 2379 O O . GLU A 1 317 ? -16.919 -15.694 -15.177 1.00 93.06 317 GLU A O 1
ATOM 2384 N N . VAL A 1 318 ? -15.815 -17.055 -16.594 1.00 91.38 318 VAL A N 1
ATOM 2385 C CA . VAL A 1 318 ? -15.232 -16.000 -17.429 1.00 91.38 318 VAL A CA 1
ATOM 2386 C C . VAL A 1 318 ? -15.800 -16.115 -18.835 1.00 91.38 318 VAL A C 1
ATOM 2388 O O . VAL A 1 318 ? -15.863 -17.199 -19.415 1.00 91.38 318 VAL A O 1
ATOM 2391 N N . THR A 1 319 ? -16.228 -14.995 -19.396 1.00 83.56 319 THR A N 1
ATOM 2392 C CA . THR A 1 319 ? -16.621 -14.906 -20.801 1.00 83.56 319 THR A CA 1
ATOM 2393 C C . THR A 1 319 ? -15.434 -14.374 -21.583 1.00 83.56 319 THR A C 1
ATOM 2395 O O . THR A 1 319 ? -14.902 -13.336 -21.204 1.00 83.56 319 THR A O 1
ATOM 2398 N N . ALA A 1 320 ? -15.041 -15.049 -22.666 1.00 64.19 320 ALA A N 1
ATOM 2399 C CA . ALA A 1 320 ? -13.942 -14.598 -23.521 1.00 64.19 320 ALA A CA 1
ATOM 2400 C C . ALA A 1 320 ? -14.128 -13.120 -23.906 1.00 64.19 320 ALA A C 1
ATOM 2402 O O . ALA A 1 320 ? -15.142 -12.780 -24.530 1.00 64.19 320 ALA A O 1
ATOM 2403 N N . LEU A 1 321 ? -13.183 -12.248 -23.540 1.00 64.38 321 LEU A N 1
ATOM 2404 C CA . LEU A 1 321 ? -13.247 -10.844 -23.935 1.00 64.38 321 LEU A CA 1
ATOM 2405 C C . LEU A 1 321 ? -12.649 -10.695 -25.350 1.00 64.38 321 LEU A C 1
ATOM 2407 O O . LEU A 1 321 ? -11.690 -11.382 -25.719 1.00 64.38 321 LEU A O 1
ATOM 2411 N N . PRO A 1 322 ? -13.214 -9.829 -26.210 1.00 56.16 322 PRO A N 1
ATOM 2412 C CA . PRO A 1 322 ? -12.619 -9.537 -27.510 1.00 56.16 322 PRO A CA 1
ATOM 2413 C C . PRO A 1 322 ? -11.206 -8.951 -27.341 1.00 56.16 322 PRO A C 1
ATOM 2415 O O . PRO A 1 322 ? -11.036 -7.983 -26.609 1.00 56.16 322 PRO A O 1
ATOM 2418 N N . GLY A 1 323 ? -10.206 -9.500 -28.042 1.00 62.09 323 GLY A N 1
ATOM 2419 C CA . GLY A 1 323 ? -8.825 -8.981 -28.042 1.00 62.09 323 GLY A CA 1
ATOM 2420 C C . GLY A 1 323 ? -7.811 -9.739 -27.170 1.00 62.09 323 GLY A C 1
ATOM 2421 O O . GLY A 1 323 ? -6.638 -9.394 -27.189 1.00 62.09 323 GLY A O 1
ATOM 2422 N N . GLU A 1 324 ? -8.212 -10.803 -26.467 1.00 63.44 324 GLU A N 1
ATOM 2423 C CA . GLU A 1 324 ? -7.348 -11.501 -25.488 1.00 63.44 324 GLU A CA 1
ATOM 2424 C C . GLU A 1 324 ? -6.383 -12.557 -26.068 1.00 63.44 324 GLU A C 1
ATOM 2426 O O . GLU A 1 324 ? -5.604 -13.153 -25.328 1.00 63.44 324 GLU A O 1
ATOM 2431 N N . ARG A 1 325 ? -6.428 -12.850 -27.376 1.00 56.78 325 ARG A N 1
ATOM 2432 C CA . ARG A 1 325 ? -5.734 -14.025 -27.953 1.00 56.78 325 ARG A CA 1
ATOM 2433 C C . ARG A 1 325 ? -4.211 -13.893 -28.071 1.00 56.78 325 ARG A C 1
ATOM 2435 O O . ARG A 1 325 ? -3.552 -14.919 -28.206 1.00 56.78 325 ARG A O 1
ATOM 2442 N N . ASP A 1 326 ? -3.677 -12.677 -27.983 1.00 66.00 326 ASP A N 1
ATOM 2443 C CA . ASP A 1 326 ? -2.253 -12.385 -28.207 1.00 66.00 326 ASP A CA 1
ATOM 2444 C C . ASP A 1 326 ? -1.518 -11.911 -26.933 1.00 66.00 326 ASP A C 1
ATOM 2446 O O . ASP A 1 326 ? -0.402 -11.394 -27.007 1.00 66.00 326 ASP A O 1
ATOM 2450 N N . LEU A 1 327 ? -2.130 -12.069 -25.755 1.00 77.31 327 LEU A N 1
ATOM 2451 C CA . LEU A 1 327 ? -1.552 -11.666 -24.467 1.00 77.31 327 LEU A CA 1
ATOM 2452 C C . LEU A 1 327 ? -0.623 -12.751 -23.894 1.00 77.31 327 LEU A C 1
ATOM 2454 O O . LEU A 1 327 ? -0.803 -13.942 -24.150 1.00 77.31 327 LEU A O 1
ATOM 2458 N N . LEU A 1 328 ? 0.379 -12.349 -23.098 1.00 86.19 328 LEU A N 1
ATOM 2459 C CA . LEU A 1 328 ? 1.252 -13.298 -22.380 1.00 86.19 328 LEU A CA 1
ATOM 2460 C C . LEU A 1 328 ? 0.498 -14.067 -21.292 1.00 86.19 328 LEU A C 1
ATOM 2462 O O . LEU A 1 328 ? 0.814 -15.222 -21.005 1.00 86.19 328 LEU A O 1
ATOM 2466 N N . HIS A 1 329 ? -0.476 -13.398 -20.683 1.00 90.12 329 HIS A N 1
ATOM 2467 C CA . HIS A 1 329 ? -1.278 -13.911 -19.590 1.00 90.12 329 HIS A CA 1
ATOM 2468 C C . HIS A 1 329 ? -2.611 -14.433 -20.123 1.00 90.12 329 HIS A C 1
ATOM 2470 O O . HIS A 1 329 ? -3.132 -13.958 -21.131 1.00 90.12 329 HIS A O 1
ATOM 2476 N N . THR A 1 330 ? -3.186 -15.422 -19.443 1.00 89.44 330 THR A N 1
ATOM 2477 C CA . THR A 1 330 ? -4.478 -16.003 -19.827 1.00 89.44 330 THR A CA 1
ATOM 2478 C C . THR A 1 330 ? -5.462 -15.852 -18.685 1.00 89.44 330 THR A C 1
ATOM 2480 O O . THR A 1 330 ? -5.244 -16.422 -17.614 1.00 89.44 330 THR A O 1
ATOM 2483 N N . LEU A 1 331 ? -6.568 -15.150 -18.937 1.00 91.69 331 LEU A N 1
ATOM 2484 C CA . LEU A 1 331 ? -7.676 -15.070 -17.997 1.00 91.69 331 LEU A CA 1
ATOM 2485 C C . LEU A 1 331 ? -8.286 -16.463 -17.792 1.00 91.69 331 LEU A C 1
ATOM 2487 O O . LEU A 1 331 ? -8.762 -17.114 -18.723 1.00 91.69 331 LEU A O 1
ATOM 2491 N N . LYS A 1 332 ? -8.254 -16.931 -16.547 1.00 92.44 332 LYS A N 1
ATOM 2492 C CA . LYS A 1 332 ? -8.867 -18.191 -16.105 1.00 92.44 332 LYS A CA 1
ATOM 2493 C C . LYS A 1 332 ? -10.001 -17.879 -15.144 1.00 92.44 332 LYS A C 1
ATOM 2495 O O . LYS A 1 332 ? -10.045 -16.786 -14.586 1.00 92.44 332 LYS A O 1
ATOM 2500 N N . ARG A 1 333 ? -10.884 -18.852 -14.900 1.00 95.50 333 ARG A N 1
ATOM 2501 C CA . ARG A 1 333 ? -11.881 -18.754 -13.824 1.00 95.50 333 ARG A CA 1
ATOM 2502 C C . ARG A 1 333 ? -11.198 -18.366 -12.513 1.00 95.50 333 ARG A C 1
ATOM 2504 O O . ARG A 1 333 ? -10.207 -18.987 -12.132 1.00 95.50 333 ARG A O 1
ATOM 2511 N N . ASN A 1 334 ? -11.723 -17.340 -11.856 1.00 96.38 334 ASN A N 1
ATOM 2512 C CA . ASN A 1 334 ? -11.101 -16.708 -10.695 1.00 96.38 334 ASN A CA 1
ATOM 2513 C C . ASN A 1 334 ? -12.162 -15.974 -9.841 1.00 96.38 334 ASN A C 1
ATOM 2515 O O . ASN A 1 334 ? -13.285 -15.787 -10.321 1.00 96.38 334 ASN A O 1
ATOM 2519 N N . PRO A 1 335 ? -11.843 -15.523 -8.612 1.00 96.69 335 PRO A N 1
ATOM 2520 C CA . PRO A 1 335 ? -12.820 -14.866 -7.731 1.00 96.69 335 PRO A CA 1
ATOM 2521 C C . PRO A 1 335 ? -13.390 -13.528 -8.237 1.00 96.69 335 PRO A C 1
ATOM 2523 O O . PRO A 1 335 ? -14.416 -13.074 -7.738 1.00 96.69 335 PRO A O 1
ATOM 2526 N N . PHE A 1 336 ? -12.740 -12.900 -9.219 1.00 95.75 336 PHE A N 1
ATOM 2527 C CA . PHE A 1 336 ? -13.126 -11.628 -9.841 1.00 95.75 336 PHE A CA 1
ATOM 2528 C C . PHE A 1 336 ? -13.859 -11.815 -11.183 1.00 95.75 336 PHE A C 1
ATOM 2530 O O . PHE A 1 336 ? -14.215 -10.827 -11.822 1.00 95.75 336 PHE A O 1
ATOM 2537 N N . GLY A 1 337 ? -14.063 -13.052 -11.660 1.00 94.25 337 GLY A N 1
ATOM 2538 C CA . GLY A 1 337 ? -14.706 -13.315 -12.954 1.00 94.25 337 GLY A CA 1
ATOM 2539 C C . GLY A 1 337 ? -13.982 -12.623 -14.113 1.00 94.25 337 GLY A C 1
ATOM 2540 O O . GLY A 1 337 ? -12.785 -12.838 -14.312 1.00 94.25 337 GLY A O 1
ATOM 2541 N N . ASN A 1 338 ? -14.697 -11.779 -14.864 1.00 92.56 338 ASN A N 1
ATOM 2542 C CA . ASN A 1 338 ? -14.178 -11.004 -16.000 1.00 92.56 338 ASN A CA 1
ATOM 2543 C C . ASN A 1 338 ? -13.266 -9.840 -15.557 1.00 92.56 338 ASN A C 1
ATOM 2545 O O . ASN A 1 338 ? -13.588 -8.664 -15.745 1.00 92.56 338 ASN A O 1
ATOM 2549 N N . LEU A 1 339 ? -12.131 -10.164 -14.943 1.00 92.44 339 LEU A N 1
ATOM 2550 C CA . LEU A 1 339 ? -11.102 -9.206 -14.557 1.00 92.44 339 LEU A CA 1
ATOM 2551 C C . LEU A 1 339 ? -10.471 -8.574 -15.805 1.00 92.44 339 LEU A C 1
ATOM 2553 O O . LEU A 1 339 ? -9.928 -9.282 -16.650 1.00 92.44 339 LEU A O 1
ATOM 2557 N N . ARG A 1 340 ? -10.511 -7.246 -15.925 1.00 90.44 340 ARG A N 1
ATOM 2558 C CA . ARG A 1 340 ? -9.897 -6.530 -17.051 1.00 90.44 340 ARG A CA 1
ATOM 2559 C C . ARG A 1 340 ? -8.374 -6.568 -16.954 1.00 90.44 340 ARG A C 1
ATOM 2561 O O . ARG A 1 340 ? -7.819 -6.526 -15.858 1.00 90.44 340 ARG A O 1
ATOM 2568 N N . ALA A 1 341 ? -7.710 -6.607 -18.109 1.00 89.12 341 ALA A N 1
ATOM 2569 C CA . ALA A 1 341 ? -6.251 -6.675 -18.203 1.00 89.12 341 ALA A CA 1
ATOM 2570 C C . ALA A 1 341 ? -5.544 -5.482 -17.529 1.00 89.12 341 ALA A C 1
ATOM 2572 O O . ALA A 1 341 ? -4.431 -5.635 -17.026 1.00 89.12 341 ALA A O 1
ATOM 2573 N N . ASP A 1 342 ? -6.216 -4.327 -17.485 1.00 87.31 342 ASP A N 1
ATOM 2574 C CA . ASP A 1 342 ? -5.738 -3.086 -16.869 1.00 87.31 342 ASP A CA 1
ATOM 2575 C C . ASP A 1 342 ? -5.993 -2.986 -15.356 1.00 87.31 342 ASP A C 1
ATOM 2577 O O . ASP A 1 342 ? -5.558 -2.025 -14.720 1.00 87.31 342 ASP A O 1
ATOM 2581 N N . GLY A 1 343 ? -6.715 -3.953 -14.776 1.00 88.88 343 GLY A N 1
ATOM 2582 C CA . GLY A 1 343 ? -7.045 -4.000 -13.353 1.00 88.88 343 GLY A CA 1
ATOM 2583 C C . GLY A 1 343 ? -8.145 -3.052 -12.885 1.00 88.88 343 GLY A C 1
ATOM 2584 O O . GLY A 1 343 ? -8.400 -2.986 -11.681 1.00 88.88 343 GLY A O 1
ATOM 2585 N N . SER A 1 344 ? -8.830 -2.343 -13.785 1.00 87.88 344 SER A N 1
ATOM 2586 C CA . SER A 1 344 ? -9.816 -1.310 -13.416 1.00 87.88 344 SER A CA 1
ATOM 2587 C C . SER A 1 344 ? -11.023 -1.826 -12.613 1.00 87.88 344 SER A C 1
ATOM 2589 O O . SER A 1 344 ? -11.647 -1.048 -11.893 1.00 87.88 344 SER A O 1
ATOM 2591 N N . ASN A 1 345 ? -11.327 -3.128 -12.682 1.00 91.12 345 ASN A N 1
ATOM 2592 C CA . ASN A 1 345 ? -12.322 -3.823 -11.848 1.00 91.12 345 ASN A CA 1
ATOM 2593 C C . ASN A 1 345 ? -11.694 -4.870 -10.897 1.00 91.12 345 ASN A C 1
ATOM 2595 O O . ASN A 1 345 ? -12.346 -5.832 -10.483 1.00 91.12 345 ASN A O 1
ATOM 2599 N N . GLY A 1 346 ? -10.410 -4.714 -10.563 1.00 93.06 346 GLY A N 1
ATOM 2600 C CA . GLY A 1 346 ? -9.627 -5.639 -9.738 1.00 93.06 346 GLY A CA 1
ATOM 2601 C C . GLY A 1 346 ? -9.760 -5.439 -8.228 1.00 93.06 346 GLY A C 1
ATOM 2602 O O . GLY A 1 346 ? -8.862 -5.834 -7.489 1.00 93.06 346 GLY A O 1
ATOM 2603 N N . THR A 1 347 ? -10.834 -4.808 -7.749 1.00 94.19 347 THR A N 1
ATOM 2604 C CA . THR A 1 347 ? -11.078 -4.572 -6.316 1.00 94.19 347 THR A CA 1
ATOM 2605 C C . THR A 1 347 ? -12.405 -5.190 -5.898 1.00 94.19 347 THR A C 1
ATOM 2607 O O . THR A 1 347 ? -13.423 -4.981 -6.550 1.00 94.19 347 THR A O 1
ATOM 2610 N N . ILE A 1 348 ? -12.402 -5.925 -4.789 1.00 96.00 348 ILE A N 1
ATOM 2611 C CA . ILE A 1 348 ? -13.592 -6.451 -4.127 1.00 96.00 348 ILE A CA 1
ATOM 2612 C C . ILE A 1 348 ? -13.711 -5.798 -2.751 1.00 96.00 348 ILE A C 1
ATOM 2614 O O . ILE A 1 348 ? -12.806 -5.887 -1.918 1.00 96.00 348 ILE A O 1
ATOM 2618 N N . LEU A 1 349 ? -14.855 -5.167 -2.515 1.00 96.19 349 LEU A N 1
ATOM 2619 C CA . LEU A 1 349 ? -15.307 -4.760 -1.195 1.00 96.19 349 LEU A CA 1
ATOM 2620 C C . LEU A 1 349 ? -15.979 -5.956 -0.515 1.00 96.19 349 LEU A C 1
ATOM 2622 O O . LEU A 1 349 ? -16.850 -6.602 -1.097 1.00 96.19 349 LEU A O 1
ATOM 2626 N N . ILE A 1 350 ? -15.602 -6.241 0.724 1.00 97.38 350 ILE A N 1
ATOM 2627 C CA . ILE A 1 350 ? -16.140 -7.353 1.503 1.00 97.38 350 ILE A CA 1
ATOM 2628 C C . ILE A 1 350 ? -16.929 -6.783 2.672 1.00 97.38 350 ILE A C 1
ATOM 2630 O O . ILE A 1 350 ? -16.358 -6.110 3.526 1.00 97.38 350 ILE A O 1
ATOM 2634 N N . ARG A 1 351 ? -18.225 -7.084 2.724 1.00 97.19 351 ARG A N 1
ATOM 2635 C CA . ARG A 1 351 ? -19.087 -6.843 3.883 1.00 97.19 351 ARG A CA 1
ATOM 2636 C C . ARG A 1 351 ? -18.997 -8.041 4.813 1.00 97.19 351 ARG A C 1
ATOM 2638 O O . ARG A 1 351 ? -19.350 -9.139 4.398 1.00 97.19 351 ARG A O 1
ATOM 2645 N N . ALA A 1 352 ? -18.586 -7.839 6.054 1.00 97.75 352 ALA A N 1
ATOM 2646 C CA . ALA A 1 352 ? -18.637 -8.848 7.102 1.00 97.75 352 ALA A CA 1
ATOM 2647 C C . ALA A 1 352 ? -19.743 -8.504 8.098 1.00 97.75 352 ALA A C 1
ATOM 2649 O O . ALA A 1 352 ? -19.720 -7.433 8.701 1.00 97.75 352 ALA A O 1
ATOM 2650 N N . GLN A 1 353 ? -20.693 -9.415 8.297 1.00 97.62 353 GLN A N 1
ATOM 2651 C CA . GLN A 1 353 ? -21.687 -9.322 9.361 1.00 97.62 353 GLN A CA 1
ATOM 2652 C C . GLN A 1 353 ? -21.364 -10.339 10.455 1.00 97.62 353 GLN A C 1
ATOM 2654 O O . GLN A 1 353 ? -21.383 -11.549 10.225 1.00 97.62 353 GLN A O 1
ATOM 2659 N N . VAL A 1 354 ? -21.068 -9.848 11.658 1.00 95.56 354 VAL A N 1
ATOM 2660 C CA . VAL A 1 354 ? -20.700 -10.681 12.810 1.00 95.56 354 VAL A CA 1
ATOM 2661 C C . VAL A 1 354 ? -21.067 -9.971 14.108 1.00 95.56 354 VAL A C 1
ATOM 2663 O O . VAL A 1 354 ? -20.912 -8.759 14.227 1.00 95.56 354 VAL A O 1
ATOM 2666 N N . ASN A 1 355 ? -21.583 -10.712 15.093 1.00 94.19 355 ASN A N 1
ATOM 2667 C CA . ASN A 1 355 ? -21.933 -10.180 16.418 1.00 94.19 355 ASN A CA 1
ATOM 2668 C C . ASN A 1 355 ? -22.879 -8.957 16.400 1.00 94.19 355 ASN A C 1
ATOM 2670 O O . ASN A 1 355 ? -22.860 -8.131 17.309 1.00 94.19 355 ASN A O 1
ATOM 2674 N N . GLY A 1 356 ? -23.730 -8.849 15.374 1.00 93.19 356 GLY A N 1
ATOM 2675 C CA . GLY A 1 356 ? -24.655 -7.724 15.197 1.00 93.19 356 GLY A CA 1
ATOM 2676 C C . GLY A 1 356 ? -24.022 -6.456 14.614 1.00 93.19 356 GLY A C 1
ATOM 2677 O O . GLY A 1 356 ? -24.725 -5.463 14.463 1.00 93.19 356 GLY A O 1
ATOM 2678 N N . GLU A 1 357 ? -22.737 -6.492 14.257 1.00 94.25 357 GLU A N 1
ATOM 2679 C CA . GLU A 1 357 ? -22.036 -5.402 13.581 1.00 94.25 357 GLU A CA 1
ATOM 2680 C C . GLU A 1 357 ? -21.803 -5.727 12.106 1.00 94.25 357 GLU A C 1
ATOM 2682 O O . GLU A 1 357 ? -21.671 -6.892 11.718 1.00 94.25 357 GLU A O 1
ATOM 2687 N N . ILE A 1 358 ? -21.741 -4.671 11.297 1.00 94.50 358 ILE A N 1
ATOM 2688 C CA . ILE A 1 358 ? -21.330 -4.725 9.898 1.00 94.50 358 ILE A CA 1
ATOM 2689 C C . ILE A 1 358 ? -19.987 -4.018 9.796 1.00 94.50 358 ILE A C 1
ATOM 2691 O O . ILE A 1 358 ? -19.848 -2.880 10.237 1.00 94.50 358 ILE A O 1
ATOM 2695 N N . GLU A 1 359 ? -19.020 -4.698 9.203 1.00 94.25 359 GLU A N 1
ATOM 2696 C CA . GLU A 1 359 ? -17.682 -4.184 8.949 1.00 94.25 359 GLU A CA 1
ATOM 2697 C C . GLU A 1 359 ? -17.295 -4.401 7.493 1.00 94.25 359 GLU A C 1
ATOM 2699 O O . GLU A 1 359 ? -17.840 -5.269 6.808 1.00 94.25 359 GLU A O 1
ATOM 2704 N N . TRP A 1 360 ? -16.331 -3.613 7.031 1.00 94.00 360 TRP A N 1
ATOM 2705 C CA . TRP A 1 360 ? -15.899 -3.617 5.641 1.00 94.00 360 TRP A CA 1
ATOM 2706 C C . TRP A 1 360 ? -14.406 -3.907 5.531 1.00 94.00 360 TRP A C 1
ATOM 2708 O O . TRP A 1 360 ? -13.607 -3.487 6.368 1.00 94.00 360 TRP A O 1
ATOM 2718 N N . GLY A 1 361 ? -14.034 -4.637 4.486 1.00 93.81 361 GLY A N 1
ATOM 2719 C CA . GLY A 1 361 ? -12.654 -4.968 4.161 1.00 93.81 361 GLY A CA 1
ATOM 2720 C C . GLY A 1 361 ? -12.429 -4.971 2.655 1.00 93.81 361 GLY A C 1
ATOM 2721 O O . GLY A 1 361 ? -13.376 -4.993 1.871 1.00 93.81 361 GLY A O 1
ATOM 2722 N N . TRP A 1 362 ? -11.163 -4.967 2.252 1.00 93.50 362 TRP A N 1
ATOM 2723 C CA . TRP A 1 362 ? -10.765 -4.901 0.851 1.00 93.50 362 TRP A CA 1
ATOM 2724 C C . TRP A 1 362 ? -9.955 -6.132 0.460 1.00 93.50 362 TRP A C 1
ATOM 2726 O O . TRP A 1 362 ? -9.006 -6.496 1.154 1.00 93.50 362 TRP A O 1
ATOM 2736 N N . LEU A 1 363 ? -10.299 -6.726 -0.681 1.00 95.50 363 LEU A N 1
ATOM 2737 C CA . LEU A 1 363 ? -9.493 -7.722 -1.381 1.00 95.50 363 LEU A CA 1
ATOM 2738 C C . LEU A 1 363 ? -9.182 -7.191 -2.778 1.00 95.50 363 LEU A C 1
ATOM 2740 O O . LEU A 1 363 ? -10.085 -6.773 -3.502 1.00 95.50 363 LEU A O 1
ATOM 2744 N N . LYS A 1 364 ? -7.913 -7.213 -3.173 1.00 94.56 364 LYS A N 1
ATOM 2745 C CA . LYS A 1 364 ? -7.471 -6.665 -4.461 1.00 94.56 364 LYS A CA 1
ATOM 2746 C C . LYS A 1 364 ? -6.766 -7.733 -5.283 1.00 94.56 364 LYS A C 1
ATOM 2748 O O . LYS A 1 364 ? -6.018 -8.542 -4.742 1.00 94.56 364 LYS A O 1
ATOM 2753 N N . ALA A 1 365 ? -6.985 -7.729 -6.595 1.00 95.44 365 ALA A N 1
ATOM 2754 C CA . ALA A 1 365 ? -6.421 -8.720 -7.511 1.00 95.44 365 ALA A CA 1
ATOM 2755 C C . ALA A 1 365 ? -4.885 -8.738 -7.462 1.00 95.44 365 ALA A C 1
ATOM 2757 O O . ALA A 1 365 ? -4.275 -9.800 -7.539 1.00 95.44 365 ALA A O 1
ATOM 2758 N N . TRP A 1 366 ? -4.257 -7.583 -7.235 1.00 94.25 366 TRP A N 1
ATOM 2759 C CA . TRP A 1 366 ? -2.805 -7.487 -7.106 1.00 94.25 366 TRP A CA 1
ATOM 2760 C C . TRP A 1 366 ? -2.248 -8.244 -5.899 1.00 94.25 366 TRP A C 1
ATOM 2762 O O . TRP A 1 366 ? -1.171 -8.819 -5.993 1.00 94.25 366 TRP A O 1
ATOM 2772 N N . GLN A 1 367 ? -3.005 -8.352 -4.800 1.00 95.44 367 GLN A N 1
ATOM 2773 C CA . GLN A 1 367 ? -2.590 -9.131 -3.624 1.00 95.44 367 GLN A CA 1
ATOM 2774 C C . GLN A 1 367 ? -2.454 -10.616 -3.983 1.00 95.44 367 GLN A C 1
ATOM 2776 O O . GLN A 1 367 ? -1.572 -11.325 -3.491 1.00 95.44 367 GLN A O 1
ATOM 2781 N N . LEU A 1 368 ? -3.329 -11.096 -4.870 1.00 96.38 368 LEU A N 1
ATOM 2782 C CA . LEU A 1 368 ? -3.281 -12.457 -5.388 1.00 96.38 368 LEU A CA 1
ATOM 2783 C C . LEU A 1 368 ? -2.169 -12.637 -6.422 1.00 96.38 368 LEU A C 1
ATOM 2785 O O . LEU A 1 368 ? -1.486 -13.659 -6.367 1.00 96.38 368 LEU A O 1
ATOM 2789 N N . ALA A 1 369 ? -1.960 -11.655 -7.303 1.00 95.56 369 ALA A N 1
ATOM 2790 C CA . ALA A 1 369 ? -0.860 -11.662 -8.265 1.00 95.56 369 ALA A CA 1
ATOM 2791 C C . ALA A 1 369 ? 0.501 -11.725 -7.555 1.00 95.56 369 ALA A C 1
ATOM 2793 O O . ALA A 1 369 ? 1.305 -12.618 -7.824 1.00 95.56 369 ALA A O 1
ATOM 2794 N N . ASP A 1 370 ? 0.724 -10.875 -6.550 1.00 94.81 370 ASP A N 1
ATOM 2795 C CA . ASP A 1 370 ? 1.924 -10.925 -5.709 1.00 94.81 370 ASP A CA 1
ATOM 2796 C C . ASP A 1 370 ? 2.103 -12.312 -5.087 1.00 94.81 370 ASP A C 1
ATOM 2798 O O . ASP A 1 370 ? 3.178 -12.910 -5.140 1.00 94.81 370 ASP A O 1
ATOM 2802 N N . THR A 1 371 ? 1.026 -12.877 -4.541 1.00 94.69 371 THR A N 1
ATOM 2803 C CA . THR A 1 371 ? 1.060 -14.199 -3.908 1.00 94.69 371 THR A CA 1
ATOM 2804 C C . THR A 1 371 ? 1.390 -15.315 -4.909 1.00 94.69 371 THR A C 1
ATOM 2806 O O . THR A 1 371 ? 2.161 -16.225 -4.582 1.00 94.69 371 THR A O 1
ATOM 2809 N N . PHE A 1 372 ? 0.884 -15.231 -6.142 1.00 95.88 372 PHE A N 1
ATOM 2810 C CA . PHE A 1 372 ? 1.220 -16.138 -7.239 1.00 95.88 372 PHE A CA 1
ATOM 2811 C C . PHE A 1 372 ? 2.706 -16.058 -7.609 1.00 95.88 372 PHE A C 1
ATOM 2813 O O . PHE A 1 372 ? 3.368 -17.098 -7.719 1.00 95.88 372 PHE A O 1
ATOM 2820 N N . HIS A 1 373 ? 3.254 -14.847 -7.749 1.00 94.38 373 HIS A N 1
ATOM 2821 C CA . HIS A 1 373 ? 4.661 -14.637 -8.105 1.00 94.38 373 HIS A CA 1
ATOM 2822 C C . HIS A 1 373 ? 5.627 -14.998 -6.972 1.00 94.38 373 HIS A C 1
ATOM 2824 O O . HIS A 1 373 ? 6.715 -15.499 -7.250 1.00 94.38 373 HIS A O 1
ATOM 2830 N N . ARG A 1 374 ? 5.194 -14.908 -5.707 1.00 93.69 374 ARG A N 1
ATOM 2831 C CA . ARG A 1 374 ? 5.895 -15.494 -4.544 1.00 93.69 374 ARG A CA 1
ATOM 2832 C C . ARG A 1 374 ? 5.952 -17.031 -4.568 1.00 93.69 374 ARG A C 1
ATOM 2834 O O . ARG A 1 374 ? 6.642 -17.627 -3.746 1.00 93.69 374 ARG A O 1
ATOM 2841 N N . GLY A 1 375 ? 5.245 -17.683 -5.494 1.00 93.69 375 GLY A N 1
ATOM 2842 C CA . GLY A 1 375 ? 5.289 -19.130 -5.723 1.00 93.69 375 GLY A CA 1
ATOM 2843 C C . GLY A 1 375 ? 4.009 -19.884 -5.348 1.00 93.69 375 GLY A C 1
ATOM 2844 O O . GLY A 1 375 ? 3.910 -21.080 -5.626 1.00 93.69 375 GLY A O 1
ATOM 2845 N N . ASN A 1 376 ? 2.996 -19.217 -4.788 1.00 95.06 376 ASN A N 1
ATOM 2846 C CA . ASN A 1 376 ? 1.753 -19.852 -4.332 1.00 95.06 376 ASN A CA 1
ATOM 2847 C C . ASN A 1 376 ? 0.736 -20.026 -5.476 1.00 95.06 376 ASN A C 1
ATOM 2849 O O . ASN A 1 376 ? -0.389 -19.537 -5.426 1.00 95.06 376 ASN A O 1
ATOM 2853 N N . LYS A 1 377 ? 1.139 -20.720 -6.544 1.00 95.50 377 LYS A N 1
ATOM 2854 C CA . LYS A 1 377 ? 0.342 -20.842 -7.780 1.00 95.50 377 LYS A CA 1
ATOM 2855 C C . LYS A 1 377 ? -0.878 -21.755 -7.640 1.00 95.50 377 LYS A C 1
ATOM 2857 O O . LYS A 1 377 ? -1.891 -21.545 -8.299 1.00 95.50 377 LYS A O 1
ATOM 2862 N N . ALA A 1 378 ? -0.775 -22.800 -6.819 1.00 96.12 378 ALA A N 1
ATOM 2863 C CA . ALA A 1 378 ? -1.846 -23.782 -6.651 1.00 96.12 378 ALA A CA 1
ATOM 2864 C C . ALA A 1 378 ? -2.913 -23.303 -5.658 1.00 96.12 378 ALA A C 1
ATOM 2866 O O . ALA A 1 378 ? -4.107 -23.394 -5.933 1.00 96.12 378 ALA A O 1
ATOM 2867 N N . ALA A 1 379 ? -2.477 -22.777 -4.517 1.00 95.88 379 ALA A N 1
ATOM 2868 C CA . ALA A 1 379 ? -3.355 -22.262 -3.484 1.00 95.88 379 ALA A CA 1
ATOM 2869 C C . ALA A 1 379 ? -2.671 -21.126 -2.728 1.00 95.88 379 ALA A C 1
ATOM 2871 O O . ALA A 1 379 ? -1.470 -21.198 -2.471 1.00 95.88 379 ALA A O 1
ATOM 2872 N N . ALA A 1 380 ? -3.450 -20.120 -2.344 1.00 95.19 380 ALA A N 1
ATOM 2873 C CA . ALA A 1 380 ? -3.003 -18.986 -1.551 1.00 95.19 380 ALA A CA 1
ATOM 2874 C C . ALA A 1 380 ? -3.953 -18.737 -0.381 1.00 95.19 380 ALA A C 1
ATOM 2876 O O . ALA A 1 380 ? -5.168 -18.856 -0.539 1.00 95.19 380 ALA A O 1
ATOM 2877 N N . ILE A 1 381 ? -3.394 -18.354 0.767 1.00 94.50 381 ILE A N 1
ATOM 2878 C CA . ILE A 1 381 ? -4.158 -17.830 1.900 1.00 94.50 381 ILE A CA 1
ATOM 2879 C C . ILE A 1 381 ? -3.992 -16.312 1.904 1.00 94.50 381 ILE A C 1
ATOM 2881 O O . ILE A 1 381 ? -2.861 -15.832 1.852 1.00 94.50 381 ILE A O 1
ATOM 2885 N N . ILE A 1 382 ? -5.097 -15.570 1.973 1.00 95.06 382 ILE A N 1
ATOM 2886 C CA . ILE A 1 382 ? -5.106 -14.113 2.137 1.00 95.06 382 ILE A CA 1
ATOM 2887 C C . ILE A 1 382 ? -5.828 -13.755 3.431 1.00 95.06 382 ILE A C 1
ATOM 2889 O O . ILE A 1 382 ? -6.959 -14.185 3.659 1.00 95.06 382 ILE A O 1
ATOM 2893 N N . ASP A 1 383 ? -5.188 -12.933 4.255 1.00 93.94 383 ASP A N 1
ATOM 2894 C CA . ASP A 1 383 ? -5.784 -12.398 5.475 1.00 93.94 383 ASP A CA 1
ATOM 2895 C C . ASP A 1 383 ? -6.545 -11.104 5.159 1.00 93.94 383 ASP A C 1
ATOM 2897 O O . ASP A 1 383 ? -5.962 -10.137 4.665 1.00 93.94 383 ASP A O 1
ATOM 2901 N N . VAL A 1 384 ? -7.833 -11.059 5.509 1.00 95.31 384 VAL A N 1
ATOM 2902 C CA . VAL A 1 384 ? -8.627 -9.820 5.519 1.00 95.31 384 VAL A CA 1
ATOM 2903 C C . VAL A 1 384 ? -9.054 -9.521 6.951 1.00 95.31 384 VAL A C 1
ATOM 2905 O O . VAL A 1 384 ? -9.559 -10.384 7.678 1.00 95.31 384 VAL A O 1
ATOM 2908 N N . ARG A 1 385 ? -8.786 -8.284 7.370 1.00 94.00 385 ARG A N 1
ATOM 2909 C CA . ARG A 1 385 ? -8.924 -7.807 8.747 1.00 94.00 385 ARG A CA 1
ATOM 2910 C C . ARG A 1 385 ? -10.149 -6.911 8.837 1.00 94.00 385 ARG A C 1
ATOM 2912 O O . ARG A 1 385 ? -10.274 -5.975 8.052 1.00 94.00 385 ARG A O 1
ATOM 2919 N N . PHE A 1 386 ? -11.012 -7.184 9.805 1.00 94.88 386 PHE A N 1
ATOM 2920 C CA . PHE A 1 386 ? -12.220 -6.414 10.073 1.00 94.88 386 PHE A CA 1
ATOM 2921 C C . PHE A 1 386 ? -12.158 -5.846 11.488 1.00 94.88 386 PHE A C 1
ATOM 2923 O O . PHE A 1 386 ? -11.683 -6.507 12.414 1.00 94.88 386 PHE A O 1
ATOM 2930 N N . ASN A 1 387 ? -12.703 -4.648 11.698 1.00 94.88 387 ASN A N 1
ATOM 2931 C CA . ASN A 1 387 ? -12.869 -4.070 13.034 1.00 94.88 387 ASN A CA 1
ATOM 2932 C C . ASN A 1 387 ? -14.083 -4.687 13.748 1.00 94.88 387 ASN A C 1
ATOM 2934 O O . ASN A 1 387 ? -14.967 -3.998 14.246 1.00 94.88 387 ASN A O 1
ATOM 2938 N N . ALA A 1 388 ? -14.164 -6.014 13.745 1.00 94.69 388 ALA A N 1
ATOM 2939 C CA . ALA A 1 388 ? -15.261 -6.765 14.327 1.00 94.69 388 ALA A CA 1
ATOM 2940 C C . ALA A 1 388 ? -15.109 -6.846 15.855 1.00 94.69 388 ALA A C 1
ATOM 2942 O O . ALA A 1 388 ? -13.992 -7.019 16.351 1.00 94.69 388 ALA A O 1
ATOM 2943 N N . PRO A 1 389 ? -16.204 -6.740 16.625 1.00 94.31 389 PRO A N 1
ATOM 2944 C CA . PRO A 1 389 ? -16.134 -6.902 18.066 1.00 94.31 389 PRO A CA 1
ATOM 2945 C C . PRO A 1 389 ? -16.028 -8.381 18.449 1.00 94.31 389 PRO A C 1
ATOM 2947 O O . PRO A 1 389 ? -16.539 -9.268 17.760 1.00 94.31 389 PRO A O 1
ATOM 2950 N N . SER A 1 390 ? -15.428 -8.647 19.608 1.00 92.38 390 SER A N 1
ATOM 2951 C CA . SER A 1 390 ? -15.296 -10.004 20.156 1.00 92.38 390 SER A CA 1
ATOM 2952 C C . SER A 1 390 ? -16.624 -10.639 20.600 1.00 92.38 390 SER A C 1
ATOM 2954 O O . SER A 1 390 ? -16.670 -11.853 20.783 1.00 92.38 390 SER A O 1
ATOM 2956 N N . GLY A 1 391 ? -17.691 -9.843 20.716 1.00 93.69 391 GLY A N 1
ATOM 2957 C CA . GLY A 1 391 ? -19.072 -10.248 20.989 1.00 93.69 391 GLY A CA 1
ATOM 2958 C C . GLY A 1 391 ? -20.040 -9.078 20.737 1.00 93.69 391 GLY A C 1
ATOM 2959 O O . GLY A 1 391 ? -19.587 -7.987 20.380 1.00 93.69 391 GLY A O 1
ATOM 2960 N N . PRO A 1 392 ? -21.362 -9.263 20.890 1.00 95.06 392 PRO A N 1
ATOM 2961 C CA . PRO A 1 392 ? -22.333 -8.190 20.674 1.00 95.06 392 PRO A CA 1
ATOM 2962 C C . PRO A 1 392 ? -22.101 -6.988 21.599 1.00 95.06 392 PRO A C 1
ATOM 2964 O O . PRO A 1 392 ? -21.893 -7.162 22.798 1.00 95.06 392 PRO A O 1
ATOM 2967 N N . ILE A 1 393 ? -22.181 -5.767 21.064 1.00 96.50 393 ILE A N 1
ATOM 2968 C CA . ILE A 1 393 ? -21.947 -4.528 21.826 1.00 96.50 393 ILE A CA 1
ATOM 2969 C C . ILE A 1 393 ? -23.249 -4.001 22.443 1.00 96.50 393 ILE A C 1
ATOM 2971 O O . ILE A 1 393 ? -24.294 -3.944 21.788 1.00 96.50 393 ILE A O 1
ATOM 2975 N N . ASP A 1 394 ? -23.184 -3.571 23.703 1.00 96.19 394 ASP A N 1
ATOM 2976 C CA . ASP A 1 394 ? -24.232 -2.808 24.378 1.00 96.19 394 ASP A CA 1
ATOM 2977 C C . ASP A 1 394 ? -23.918 -1.303 24.333 1.00 96.19 394 ASP A C 1
ATOM 2979 O O . ASP A 1 394 ? -23.123 -0.790 25.125 1.00 96.19 394 ASP A O 1
ATOM 2983 N N . ARG A 1 395 ? -24.562 -0.584 23.4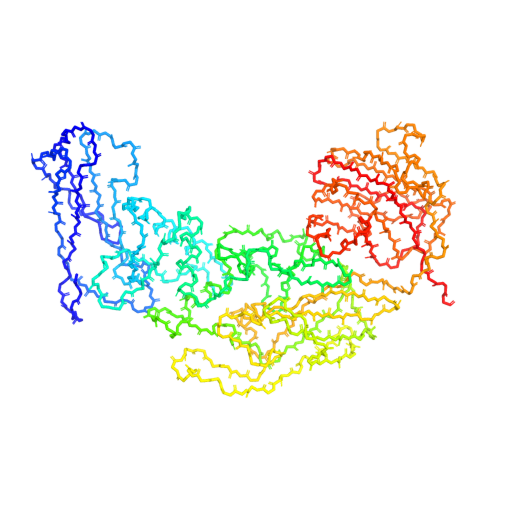04 1.00 95.69 395 ARG A N 1
ATOM 2984 C CA . ARG A 1 395 ? -24.439 0.880 23.262 1.00 95.69 395 ARG A CA 1
ATOM 2985 C C . ARG A 1 395 ? -25.500 1.669 24.034 1.00 95.69 395 ARG A C 1
ATOM 2987 O O . ARG A 1 395 ? -25.656 2.863 23.796 1.00 95.69 395 ARG A O 1
ATOM 2994 N N . THR A 1 396 ? -26.242 1.035 24.944 1.00 95.81 396 THR A N 1
ATOM 2995 C CA . THR A 1 396 ? -27.282 1.733 25.724 1.00 95.81 396 THR A CA 1
ATOM 2996 C C . THR A 1 396 ? -26.708 2.730 26.732 1.00 95.81 396 THR A C 1
ATOM 2998 O O . THR A 1 396 ? -27.392 3.685 27.096 1.00 95.81 396 THR A O 1
ATOM 3001 N N . ALA A 1 397 ? -25.456 2.546 27.166 1.00 95.50 397 ALA A N 1
ATOM 3002 C CA . ALA A 1 397 ? -24.789 3.435 28.111 1.00 95.50 397 ALA A CA 1
ATOM 3003 C C . ALA A 1 397 ? -23.306 3.642 27.767 1.00 95.50 397 ALA A C 1
ATOM 3005 O O . ALA A 1 397 ? -22.550 2.676 27.663 1.00 95.50 397 ALA A O 1
ATOM 3006 N N . ASN A 1 398 ? -22.874 4.906 27.684 1.00 97.62 398 ASN A N 1
ATOM 3007 C CA . ASN A 1 398 ? -21.455 5.258 27.673 1.00 97.62 398 ASN A CA 1
ATOM 3008 C C . ASN A 1 398 ? -20.867 5.060 29.081 1.00 97.62 398 ASN A C 1
ATOM 3010 O O . ASN A 1 398 ? -21.178 5.801 30.015 1.00 97.62 398 ASN A O 1
ATOM 3014 N N . LEU A 1 399 ? -19.999 4.062 29.243 1.00 97.81 399 LEU A N 1
ATOM 3015 C CA . LEU A 1 399 ? -19.354 3.745 30.517 1.00 97.81 399 LEU A CA 1
ATOM 3016 C C . LEU A 1 399 ? -18.347 4.807 30.966 1.00 97.81 399 LEU A C 1
ATOM 3018 O O . LEU A 1 399 ? -18.050 4.862 32.160 1.00 97.81 399 LEU A O 1
ATOM 3022 N N . ALA A 1 400 ? -17.830 5.615 30.038 1.00 98.06 400 ALA A N 1
ATOM 3023 C CA . ALA A 1 400 ? -16.896 6.695 30.330 1.00 98.06 400 ALA A CA 1
ATOM 3024 C C . ALA A 1 400 ? -17.595 7.977 30.800 1.00 98.06 400 ALA A C 1
ATOM 3026 O O . ALA A 1 400 ? -16.942 8.817 31.410 1.00 98.06 400 ALA A O 1
ATOM 3027 N N . LYS A 1 401 ? -18.912 8.116 30.597 1.00 97.94 401 LYS A N 1
ATOM 3028 C CA . LYS A 1 401 ? -19.652 9.332 30.951 1.00 97.94 401 LYS A CA 1
ATOM 3029 C C . LYS A 1 401 ? -19.474 9.707 32.425 1.00 97.94 401 LYS A C 1
ATOM 3031 O O . LYS A 1 401 ? -19.775 8.913 33.323 1.00 97.94 401 LYS A O 1
ATOM 3036 N N . GLY A 1 402 ? -19.028 10.939 32.669 1.00 97.00 402 GLY A N 1
ATOM 3037 C CA . GLY A 1 402 ? -18.837 11.514 34.002 1.00 97.00 402 GLY A CA 1
ATOM 3038 C C . GLY A 1 402 ? -17.789 10.789 34.851 1.00 97.00 402 GLY A C 1
ATOM 3039 O O . GLY A 1 402 ? -17.829 10.880 36.080 1.00 97.00 402 GLY A O 1
ATOM 3040 N N . LYS A 1 403 ? -16.898 10.013 34.225 1.00 97.44 403 LYS A N 1
ATOM 3041 C CA . LYS A 1 403 ? -15.838 9.279 34.919 1.00 97.44 403 LYS A CA 1
ATOM 3042 C C . LYS A 1 403 ? -14.643 10.157 35.245 1.00 97.44 403 LYS A C 1
ATOM 3044 O O . LYS A 1 403 ? -14.473 11.244 34.703 1.00 97.44 403 LYS A O 1
ATOM 3049 N N . LEU A 1 404 ? -13.825 9.669 36.176 1.00 96.69 404 LEU A N 1
ATOM 3050 C CA . LEU A 1 404 ? -12.572 10.326 36.510 1.00 96.69 404 LEU A CA 1
ATOM 3051 C C . LEU A 1 404 ? -11.606 10.155 35.344 1.00 96.69 404 LEU A C 1
ATOM 3053 O O . LEU A 1 404 ? -11.452 9.053 34.815 1.00 96.69 404 LEU A O 1
ATOM 3057 N N . ILE A 1 405 ? -10.968 11.258 34.979 1.00 96.50 405 ILE A N 1
ATOM 3058 C CA . ILE A 1 405 ? -9.996 11.324 33.904 1.00 96.50 405 ILE A CA 1
ATOM 3059 C C . ILE A 1 405 ? -8.738 12.028 34.401 1.00 96.50 405 ILE A C 1
ATOM 3061 O O . ILE A 1 405 ? -8.810 13.012 35.143 1.00 96.50 405 ILE A O 1
ATOM 3065 N N . SER A 1 406 ? -7.591 11.490 34.019 1.00 96.06 406 SER A N 1
ATOM 3066 C CA . SER A 1 406 ? -6.272 12.030 34.324 1.00 96.06 406 SER A CA 1
ATOM 3067 C C . SER A 1 406 ? -5.401 11.970 33.081 1.00 96.06 406 SER A C 1
ATOM 3069 O O . SER A 1 406 ? -5.664 11.217 32.146 1.00 96.06 406 SER A O 1
ATOM 3071 N N . ASP A 1 407 ? -4.353 12.773 33.059 1.00 96.19 407 ASP A N 1
ATOM 3072 C CA . ASP A 1 407 ? -3.358 12.748 32.005 1.00 96.19 407 ASP A CA 1
ATOM 3073 C C . ASP A 1 407 ? -1.953 12.802 32.605 1.00 96.19 407 ASP A C 1
ATOM 3075 O O . ASP A 1 407 ? -1.751 13.024 33.805 1.00 96.19 407 ASP A O 1
ATOM 3079 N N . LYS A 1 408 ? -0.953 12.595 31.754 1.00 94.44 408 LYS A N 1
ATOM 3080 C CA . LYS A 1 408 ? 0.450 12.629 32.175 1.00 94.44 408 LYS A CA 1
ATOM 3081 C C . LYS A 1 408 ? 0.891 14.002 32.691 1.00 94.44 408 LYS A C 1
ATOM 3083 O O . LYS A 1 408 ? 1.784 14.065 33.533 1.00 94.44 408 LYS A O 1
ATOM 3088 N N . ALA A 1 409 ? 0.302 15.084 32.178 1.00 93.62 409 ALA A N 1
ATOM 3089 C CA . ALA A 1 409 ? 0.644 16.449 32.572 1.00 93.62 409 ALA A CA 1
ATOM 3090 C C . ALA A 1 409 ? 0.042 16.855 33.929 1.00 93.62 409 ALA A C 1
ATOM 3092 O O . ALA A 1 409 ? 0.366 17.932 34.431 1.00 93.62 409 ALA A O 1
ATOM 3093 N N . LEU A 1 410 ? -0.784 15.992 34.536 1.00 93.69 410 LEU A N 1
ATOM 3094 C CA . LEU A 1 410 ? -1.507 16.260 35.778 1.00 93.69 410 LEU A CA 1
ATOM 3095 C C . LEU A 1 410 ? -2.420 17.491 35.654 1.00 93.69 410 LEU A C 1
ATOM 3097 O O . LEU A 1 410 ? -2.541 18.294 36.584 1.00 93.69 410 LEU A O 1
ATOM 3101 N N . SER A 1 411 ? -3.061 17.640 34.494 1.00 94.81 411 SER A N 1
ATOM 3102 C CA . SER A 1 411 ? -4.062 18.668 34.237 1.00 94.81 411 SER A CA 1
ATOM 3103 C C . SER A 1 411 ? -5.233 18.567 35.214 1.00 94.81 411 SER A C 1
ATOM 3105 O O . SER A 1 411 ? -5.575 17.503 35.737 1.00 94.81 411 SER A O 1
ATOM 3107 N N . LEU A 1 412 ? -5.883 19.706 35.466 1.00 94.75 412 LEU A N 1
ATOM 3108 C CA . LEU A 1 412 ? -7.036 19.747 36.361 1.00 94.75 412 LEU A CA 1
ATOM 3109 C C . LEU A 1 412 ? -8.201 18.954 35.743 1.00 94.75 412 LEU A C 1
ATOM 3111 O O . LEU A 1 412 ? -8.476 19.142 34.558 1.00 94.75 412 LEU A O 1
ATOM 3115 N N . PRO A 1 413 ? -8.973 18.165 36.519 1.00 92.44 413 PRO A N 1
ATOM 3116 C CA . PRO A 1 413 ? -10.075 17.366 35.974 1.00 92.44 413 PRO A CA 1
ATOM 3117 C C . PRO A 1 413 ? -11.088 18.167 35.144 1.00 92.44 413 PRO A C 1
ATOM 3119 O O . PRO A 1 413 ? -11.588 17.675 34.140 1.00 92.44 413 PRO A O 1
ATOM 3122 N N . ALA A 1 414 ? -11.348 19.429 35.502 1.00 93.12 414 ALA A N 1
ATOM 3123 C CA . ALA A 1 414 ? -12.237 20.312 34.743 1.00 93.12 414 ALA A CA 1
ATOM 3124 C C . ALA A 1 414 ? -11.736 20.619 33.317 1.00 93.12 414 ALA A C 1
ATOM 3126 O O . ALA A 1 414 ? -12.547 20.882 32.435 1.00 93.12 414 ALA A O 1
ATOM 3127 N N . GLN A 1 415 ? -10.419 20.574 33.082 1.00 95.00 415 GLN A N 1
ATOM 3128 C CA . GLN A 1 415 ? -9.823 20.747 31.753 1.00 95.00 415 GLN A CA 1
ATOM 3129 C C . GLN A 1 415 ? -9.980 19.497 30.886 1.00 95.00 415 GLN A C 1
ATOM 3131 O O . GLN A 1 415 ? -9.989 19.617 29.670 1.00 95.00 415 GLN A O 1
ATOM 3136 N N . LEU A 1 416 ? -10.107 18.319 31.501 1.00 96.12 416 LEU A N 1
ATOM 3137 C CA . LEU A 1 416 ? -10.242 17.033 30.813 1.00 96.12 416 LEU A CA 1
ATOM 3138 C C . LEU A 1 416 ? -11.700 16.553 30.725 1.00 96.12 416 LEU A C 1
ATOM 3140 O O . LEU A 1 416 ? -12.002 15.677 29.921 1.00 96.12 416 LEU A O 1
ATOM 3144 N N . ALA A 1 417 ? -12.605 17.141 31.515 1.00 95.75 417 ALA A N 1
ATOM 3145 C CA . ALA A 1 417 ? -14.027 16.802 31.572 1.00 95.75 417 ALA A CA 1
ATOM 3146 C C . ALA A 1 417 ? -14.734 16.710 30.203 1.00 95.75 417 ALA A C 1
ATOM 3148 O O . ALA A 1 417 ? -15.534 15.786 30.055 1.00 95.75 417 ALA A O 1
ATOM 3149 N N . PRO A 1 418 ? -14.427 17.562 29.197 1.00 95.81 418 PRO A N 1
ATOM 3150 C CA . PRO A 1 418 ? -14.960 17.403 27.841 1.00 95.81 418 PRO A CA 1
ATOM 3151 C C . PRO A 1 418 ? -14.819 16.004 27.241 1.00 95.81 418 PRO A C 1
ATOM 3153 O O . PRO A 1 418 ? -15.692 15.542 26.528 1.00 95.81 418 PRO A O 1
ATOM 3156 N N . LEU A 1 419 ? -13.754 15.274 27.574 1.00 96.31 419 LEU A N 1
ATOM 3157 C CA . LEU A 1 419 ? -13.518 13.945 27.011 1.00 96.31 419 LEU A CA 1
ATOM 3158 C C . LEU A 1 419 ? -14.547 12.900 27.476 1.00 96.31 419 LEU A C 1
ATOM 3160 O O . LEU A 1 419 ? -14.577 11.802 26.926 1.00 96.31 419 LEU A O 1
ATOM 3164 N N . VAL A 1 420 ? -15.363 13.210 28.487 1.00 97.44 420 VAL A N 1
ATOM 3165 C CA . VAL A 1 420 ? -16.292 12.279 29.143 1.00 97.44 420 VAL A CA 1
ATOM 3166 C C . VAL A 1 420 ? -17.650 12.916 29.487 1.00 97.44 420 VAL A C 1
ATOM 3168 O O . VAL A 1 420 ? -18.368 12.408 30.352 1.00 97.44 420 VAL A O 1
ATOM 3171 N N . ASP A 1 421 ? -18.027 14.032 28.857 1.00 96.75 421 ASP A N 1
ATOM 3172 C CA . ASP A 1 421 ? -19.244 14.795 29.192 1.00 96.75 421 ASP A CA 1
ATOM 3173 C C . ASP A 1 421 ? -20.473 14.483 28.306 1.00 96.75 421 ASP A C 1
ATOM 3175 O O . ASP A 1 421 ? -21.550 15.032 28.552 1.00 96.75 421 ASP A O 1
ATOM 3179 N N . ASP A 1 422 ? -20.349 13.570 27.333 1.00 95.25 422 ASP A N 1
ATOM 3180 C CA . ASP A 1 422 ? -21.339 13.295 26.271 1.00 95.25 422 ASP A CA 1
ATOM 3181 C C . ASP A 1 422 ? -21.693 14.534 25.414 1.00 95.25 422 ASP A C 1
ATOM 3183 O O . ASP A 1 422 ? -22.765 14.594 24.800 1.00 95.25 422 ASP A O 1
ATOM 3187 N N . ASN A 1 423 ? -20.825 15.549 25.368 1.00 94.31 423 ASN A N 1
ATOM 3188 C CA . ASN A 1 423 ? -21.039 16.753 24.581 1.00 94.31 423 ASN A CA 1
ATOM 3189 C C . ASN A 1 423 ? -20.084 16.797 23.383 1.00 94.31 423 ASN A C 1
ATOM 3191 O O . ASN A 1 423 ? -18.953 17.264 23.498 1.00 94.31 423 ASN A O 1
ATOM 3195 N N . PRO A 1 424 ? -20.554 16.462 22.171 1.00 91.38 424 PRO A N 1
ATOM 3196 C CA . PRO A 1 424 ? -19.703 16.503 20.998 1.00 91.38 424 PRO A CA 1
ATOM 3197 C C . PRO A 1 424 ? -19.268 17.927 20.642 1.00 91.38 424 PRO A C 1
ATOM 3199 O O . PRO A 1 424 ? -18.476 18.070 19.730 1.00 91.38 424 PRO A O 1
ATOM 3202 N N . ALA A 1 425 ? -19.768 18.999 21.273 1.00 92.12 425 ALA A N 1
ATOM 3203 C CA . ALA A 1 425 ? -19.367 20.375 20.975 1.00 92.12 425 ALA A CA 1
ATOM 3204 C C . ALA A 1 425 ? -18.040 20.791 21.636 1.00 92.12 425 ALA A C 1
ATOM 3206 O O . ALA A 1 425 ? -17.382 21.696 21.121 1.00 92.12 425 ALA A O 1
ATOM 3207 N N . THR A 1 426 ? -17.626 20.137 22.718 1.00 93.06 426 THR A N 1
ATOM 3208 C CA . THR A 1 426 ? -16.390 20.450 23.449 1.00 93.06 426 THR A CA 1
ATOM 3209 C C . THR A 1 426 ? -15.204 19.680 22.854 1.00 93.06 426 THR A C 1
ATOM 3211 O O . THR A 1 426 ? -15.399 18.721 22.114 1.00 93.06 426 THR A O 1
ATOM 3214 N N . GLU A 1 427 ? -13.971 20.157 23.066 1.00 92.62 427 GLU A N 1
ATOM 3215 C CA . GLU A 1 427 ? -12.739 19.486 22.621 1.00 92.62 427 GLU A CA 1
ATOM 3216 C C . GLU A 1 427 ? -11.582 19.778 23.572 1.00 92.62 427 GLU A C 1
ATOM 3218 O O . GLU A 1 427 ? -11.447 20.891 24.087 1.00 92.62 427 GLU A O 1
ATOM 3223 N N . VAL A 1 428 ? -10.718 18.784 23.765 1.00 92.62 428 VAL A N 1
ATOM 3224 C CA . VAL A 1 428 ? -9.537 18.866 24.626 1.00 92.62 428 VAL A CA 1
ATOM 3225 C C . VAL A 1 428 ? -8.329 18.303 23.905 1.00 92.62 428 VAL A C 1
ATOM 3227 O O . VAL A 1 428 ? -8.408 17.292 23.207 1.00 92.62 428 VAL A O 1
ATOM 3230 N N . GLY A 1 429 ? -7.194 18.977 24.084 1.00 90.19 429 GLY A N 1
ATOM 3231 C CA . GLY A 1 429 ? -5.914 18.470 23.627 1.00 90.19 429 GLY A CA 1
ATOM 3232 C C . GLY A 1 429 ? -5.451 17.299 24.491 1.00 90.19 429 GLY A C 1
ATOM 3233 O O . GLY A 1 429 ? -5.407 17.433 25.710 1.00 90.19 429 GLY A O 1
ATOM 3234 N N . ILE A 1 430 ? -5.066 16.185 23.875 1.00 85.31 430 ILE A N 1
ATOM 3235 C CA . ILE A 1 430 ? -4.317 15.118 24.550 1.00 85.31 430 ILE A CA 1
ATOM 3236 C C . ILE A 1 430 ? -2.831 15.297 24.196 1.00 85.31 430 ILE A C 1
ATOM 3238 O O . ILE A 1 430 ? -2.513 15.725 23.084 1.00 85.31 430 ILE A O 1
ATOM 3242 N N . GLY A 1 431 ? -1.934 15.074 25.163 1.00 85.25 431 GLY A N 1
ATOM 3243 C CA . GLY A 1 431 ? -0.526 15.499 25.103 1.00 85.25 431 GLY A CA 1
ATOM 3244 C C . GLY A 1 431 ? 0.201 15.215 23.777 1.00 85.25 431 GLY A C 1
ATOM 3245 O O . GLY A 1 431 ? -0.028 14.204 23.109 1.00 85.25 431 GLY A O 1
ATOM 3246 N N . ALA A 1 432 ? 1.072 16.148 23.379 1.00 91.25 432 ALA A N 1
ATOM 3247 C CA . ALA A 1 432 ? 1.672 16.186 22.044 1.00 91.25 432 ALA A CA 1
ATOM 3248 C C . ALA A 1 432 ? 2.990 15.405 21.918 1.00 91.25 432 ALA A C 1
ATOM 3250 O O . ALA A 1 432 ? 3.490 15.226 20.803 1.00 91.25 432 ALA A O 1
ATOM 3251 N N . LEU A 1 433 ? 3.587 14.981 23.034 1.00 94.94 433 LEU A N 1
ATOM 3252 C CA . LEU A 1 433 ? 4.871 14.292 23.026 1.00 94.94 433 LEU A CA 1
ATOM 3253 C C . LEU A 1 433 ? 4.676 12.772 22.944 1.00 94.94 433 LEU A C 1
ATOM 3255 O O . LEU A 1 433 ? 3.710 12.234 23.493 1.00 94.94 433 LEU A O 1
ATOM 3259 N N . PRO A 1 434 ? 5.608 12.044 22.304 1.00 95.31 434 PRO A N 1
ATOM 3260 C CA . PRO A 1 434 ? 5.647 10.593 22.411 1.00 95.31 434 PRO A CA 1
ATOM 3261 C C . PRO A 1 434 ? 5.657 10.140 23.881 1.00 95.31 434 PRO A C 1
ATOM 3263 O O . PRO A 1 434 ? 6.426 10.633 24.709 1.00 95.31 434 PRO A O 1
ATOM 3266 N N . GLY A 1 435 ? 4.788 9.190 24.206 1.00 93.50 435 GLY A N 1
ATOM 3267 C CA . GLY A 1 435 ? 4.570 8.666 25.550 1.00 93.50 435 GLY A CA 1
ATOM 3268 C C . GLY A 1 435 ? 3.664 9.525 26.433 1.00 93.50 435 GLY A C 1
ATOM 3269 O O . GLY A 1 435 ? 3.525 9.206 27.615 1.00 93.50 435 GLY A O 1
ATOM 3270 N N . ASP A 1 436 ? 3.090 10.620 25.932 1.00 95.00 436 ASP A N 1
ATOM 3271 C CA . ASP A 1 436 ? 1.995 11.304 26.624 1.00 95.00 436 ASP A CA 1
ATOM 3272 C C . ASP A 1 436 ? 0.727 10.455 26.591 1.00 95.00 436 ASP A C 1
ATOM 3274 O O . ASP A 1 436 ? 0.500 9.686 25.655 1.00 95.00 436 ASP A O 1
ATOM 3278 N N . TRP A 1 437 ? -0.089 10.562 27.636 1.00 94.81 437 TRP A N 1
ATOM 3279 C CA . TRP A 1 437 ? -1.282 9.742 27.773 1.00 94.81 437 TRP A CA 1
ATOM 3280 C C . TRP A 1 437 ? -2.414 10.467 28.488 1.00 94.81 437 TRP A C 1
ATOM 3282 O O . TRP A 1 437 ? -2.174 11.375 29.285 1.00 94.81 437 TRP A O 1
ATOM 3292 N N . VAL A 1 438 ? -3.631 10.003 28.210 1.00 96.06 438 VAL A N 1
ATOM 3293 C CA . VAL A 1 438 ? -4.856 10.296 28.961 1.00 96.06 438 VAL A CA 1
ATOM 3294 C C . VAL A 1 438 ? -5.496 8.980 29.396 1.00 96.06 438 VAL A C 1
ATOM 3296 O O . VAL A 1 438 ? -5.434 7.990 28.665 1.00 96.06 438 VAL A O 1
ATOM 3299 N N . GLU A 1 439 ? -6.076 8.945 30.588 1.00 96.50 439 GLU A N 1
ATOM 3300 C CA . GLU A 1 439 ? -6.620 7.746 31.214 1.00 96.50 439 GLU A CA 1
ATOM 3301 C C . GLU A 1 439 ? -7.984 7.998 31.841 1.00 96.50 439 GLU A C 1
ATOM 3303 O O . GLU A 1 439 ? -8.193 9.003 32.514 1.00 96.50 439 GLU A O 1
ATOM 3308 N N . ILE A 1 440 ? -8.891 7.043 31.656 1.00 97.50 440 ILE A N 1
ATOM 3309 C CA . ILE A 1 440 ? -10.238 7.047 32.216 1.00 97.50 440 ILE A CA 1
ATOM 3310 C C . ILE A 1 440 ? -10.359 5.907 33.223 1.00 97.50 440 ILE A C 1
ATOM 3312 O O . ILE A 1 440 ? -10.136 4.744 32.876 1.00 97.50 440 ILE A O 1
ATOM 3316 N N . ASP A 1 441 ? -10.794 6.228 34.441 1.00 97.38 441 ASP A N 1
ATOM 3317 C CA . ASP A 1 441 ? -11.207 5.249 35.447 1.00 97.38 441 ASP A CA 1
ATOM 3318 C C . ASP A 1 441 ? -12.724 5.009 35.363 1.00 97.38 441 ASP A C 1
ATOM 3320 O O . ASP A 1 441 ? -13.542 5.814 35.816 1.00 97.38 441 ASP A O 1
ATOM 3324 N N . LEU A 1 442 ? -13.123 3.847 34.842 1.00 97.38 442 LEU A N 1
ATOM 3325 C CA . LEU A 1 442 ? -14.523 3.428 34.702 1.00 97.38 442 LEU A CA 1
ATOM 3326 C C . LEU A 1 442 ? -15.227 3.188 36.062 1.00 97.38 442 LEU A C 1
ATOM 3328 O O . LEU A 1 442 ? -16.456 3.030 36.132 1.00 97.38 442 LEU A O 1
ATOM 3332 N N . GLY A 1 443 ? -14.470 3.172 37.161 1.00 96.81 443 GLY A N 1
ATOM 3333 C CA . GLY A 1 443 ? -14.901 3.045 38.556 1.00 96.81 443 GLY A CA 1
ATOM 3334 C C . GLY A 1 443 ? -15.017 1.604 39.060 1.00 96.81 443 GLY A C 1
ATOM 3335 O O . GLY A 1 443 ? -15.001 1.369 40.265 1.00 96.81 443 GLY A O 1
ATOM 3336 N N . ARG A 1 444 ? -15.135 0.627 38.157 1.00 95.88 444 ARG A N 1
ATOM 3337 C CA . ARG A 1 444 ? -15.075 -0.814 38.451 1.00 95.88 444 ARG A CA 1
ATOM 3338 C C . ARG A 1 444 ? -14.719 -1.591 37.193 1.00 95.88 444 ARG A C 1
ATOM 3340 O O . ARG A 1 444 ? -14.934 -1.084 36.096 1.00 95.88 444 ARG A O 1
ATOM 3347 N N . ASP A 1 445 ? -14.272 -2.830 37.353 1.00 96.38 445 ASP A N 1
ATOM 3348 C CA . ASP A 1 445 ? -13.945 -3.682 36.213 1.00 96.38 445 ASP A CA 1
ATOM 3349 C C . ASP A 1 445 ? -15.209 -4.036 35.400 1.00 96.38 445 ASP A C 1
ATOM 3351 O O . ASP A 1 445 ? -16.199 -4.549 35.943 1.00 96.38 445 ASP A O 1
ATOM 3355 N N . ARG A 1 446 ? -15.179 -3.779 34.090 1.00 94.88 446 ARG A N 1
ATOM 3356 C CA . ARG A 1 446 ? -16.270 -4.017 33.131 1.00 94.88 446 ARG A CA 1
ATOM 3357 C C . ARG A 1 446 ? -15.769 -4.827 31.935 1.00 94.88 446 ARG A C 1
ATOM 3359 O O . ARG A 1 446 ? -14.635 -4.603 31.525 1.00 94.88 446 ARG A O 1
ATOM 3366 N N . PRO A 1 447 ? -16.588 -5.724 31.357 1.00 95.38 447 PRO A N 1
ATOM 3367 C CA . PRO A 1 447 ? -16.283 -6.308 30.058 1.00 95.38 447 PRO A CA 1
ATOM 3368 C C . PRO A 1 447 ? -16.469 -5.235 28.979 1.00 95.38 447 PRO A C 1
ATOM 3370 O O . PRO A 1 447 ? -17.598 -4.833 28.701 1.00 95.38 447 PRO A O 1
ATOM 3373 N N . ILE A 1 448 ? -15.375 -4.739 28.411 1.00 95.56 448 ILE A N 1
ATOM 3374 C CA . ILE A 1 448 ? -15.415 -3.755 27.326 1.00 95.56 448 ILE A CA 1
ATOM 3375 C C . ILE A 1 448 ? -15.458 -4.464 25.973 1.00 95.56 448 ILE A C 1
ATOM 3377 O O . ILE A 1 448 ? -14.838 -5.513 25.789 1.00 95.56 448 ILE A O 1
ATOM 3381 N N . GLY A 1 449 ? -16.192 -3.881 25.030 1.00 94.38 449 GLY A N 1
ATOM 3382 C CA . GLY A 1 449 ? -16.242 -4.356 23.647 1.00 94.38 449 GLY A CA 1
ATOM 3383 C C . GLY A 1 449 ? -15.804 -3.305 22.630 1.00 94.38 449 GLY A C 1
ATOM 3384 O O . GLY A 1 449 ? -15.290 -3.661 21.573 1.00 94.38 449 GLY A O 1
ATOM 3385 N N . GLU A 1 450 ? -15.966 -2.019 22.947 1.00 97.31 450 GLU A N 1
ATOM 3386 C CA . GLU A 1 450 ? -15.672 -0.916 22.031 1.00 97.31 450 GLU A CA 1
ATOM 3387 C C . GLU A 1 450 ? -15.203 0.324 22.803 1.00 97.31 450 GLU A C 1
ATOM 3389 O O . GLU A 1 450 ? -15.801 0.707 23.812 1.00 97.31 450 GLU A O 1
ATOM 3394 N N . VAL A 1 451 ? -14.148 0.964 22.298 1.00 98.06 451 VAL A N 1
ATOM 3395 C CA . VAL A 1 451 ? -13.761 2.335 22.647 1.00 98.06 451 VAL A CA 1
ATOM 3396 C C . VAL A 1 451 ? -13.959 3.181 21.396 1.00 98.06 451 VAL A C 1
ATOM 3398 O O . VAL A 1 451 ? -13.363 2.900 20.361 1.00 98.06 451 VAL A O 1
ATOM 3401 N N . GLN A 1 452 ? -14.806 4.201 21.464 1.00 97.81 452 GLN A N 1
ATOM 3402 C CA . GLN A 1 452 ? -15.078 5.103 20.351 1.00 97.81 452 GLN A CA 1
ATOM 3403 C C . GLN A 1 452 ? -14.446 6.466 20.641 1.00 97.81 452 GLN A C 1
ATOM 3405 O O . GLN A 1 452 ? -14.679 7.055 21.696 1.00 97.81 452 GLN A O 1
ATOM 3410 N N . LEU A 1 453 ? -13.644 6.959 19.699 1.00 97.06 453 LEU A N 1
ATOM 3411 C CA . LEU A 1 453 ? -13.007 8.274 19.769 1.00 97.06 453 LEU A CA 1
ATOM 3412 C C . LEU A 1 453 ? -13.737 9.232 18.836 1.00 97.06 453 LEU A C 1
ATOM 3414 O O . LEU A 1 453 ? -13.917 8.914 17.660 1.00 97.06 453 LEU A O 1
ATOM 3418 N N . LEU A 1 454 ? -14.144 10.392 19.344 1.00 96.00 454 LEU A N 1
ATOM 3419 C CA . LEU A 1 454 ? -14.765 11.445 18.547 1.00 96.00 454 LEU A CA 1
ATOM 3420 C C . LEU A 1 454 ? -13.724 12.509 18.182 1.00 96.00 454 LEU A C 1
ATOM 3422 O O . LEU A 1 454 ? -13.195 13.193 19.061 1.00 96.00 454 LEU A O 1
ATOM 3426 N N . VAL A 1 455 ? -13.439 12.646 16.885 1.00 93.38 455 VAL A N 1
ATOM 3427 C CA . VAL A 1 455 ? -12.391 13.527 16.347 1.00 93.38 455 VAL A CA 1
ATOM 3428 C C . VAL A 1 455 ? -12.986 14.420 15.256 1.00 93.38 455 VAL A C 1
ATOM 3430 O O . VAL A 1 455 ? -13.246 13.943 14.152 1.00 93.38 455 VAL A O 1
ATOM 3433 N N . LYS A 1 456 ? -13.177 15.720 15.518 1.00 83.62 456 LYS A N 1
ATOM 3434 C CA . LYS A 1 456 ? -13.779 16.640 14.531 1.00 83.62 456 LYS A CA 1
ATOM 3435 C C . LYS A 1 456 ? -12.809 16.995 13.410 1.00 83.62 456 LYS A C 1
ATOM 3437 O O . LYS A 1 456 ? -12.957 16.553 12.272 1.00 83.62 456 LYS A O 1
ATOM 3442 N N . ASP A 1 457 ? -11.745 17.713 13.760 1.00 74.00 457 ASP A N 1
ATOM 3443 C CA . ASP A 1 457 ? -10.834 18.318 12.779 1.00 74.00 457 ASP A CA 1
ATOM 3444 C C . ASP A 1 457 ? -9.656 17.398 12.410 1.00 74.00 457 ASP A C 1
ATOM 3446 O O . ASP A 1 457 ? -8.749 17.772 11.672 1.00 74.00 457 ASP A O 1
ATOM 3450 N N . GLY A 1 458 ? -9.674 16.145 12.880 1.00 65.94 458 GLY A N 1
ATOM 3451 C CA . GLY A 1 458 ? -8.720 15.106 12.479 1.00 65.94 458 GLY A CA 1
ATOM 3452 C C . GLY A 1 458 ? -7.343 15.153 13.132 1.00 65.94 458 GLY A C 1
ATOM 3453 O O . GLY A 1 458 ? -6.470 14.414 12.688 1.00 65.94 458 GLY A O 1
ATOM 3454 N N . SER A 1 459 ? -7.126 15.963 14.167 1.00 82.50 459 SER A N 1
ATOM 3455 C CA . SER A 1 459 ? -5.848 15.951 14.882 1.00 82.50 459 SER A CA 1
ATOM 3456 C C . SER A 1 459 ? -5.787 14.782 15.864 1.00 82.50 459 SER A C 1
ATOM 3458 O O . SER A 1 459 ? -6.311 14.869 16.972 1.00 82.50 459 SER A O 1
ATOM 3460 N N . MET A 1 460 ? -5.124 13.706 15.463 1.00 92.19 460 MET A N 1
ATOM 3461 C CA . MET A 1 460 ? -4.622 12.649 16.341 1.00 92.19 460 MET A CA 1
ATOM 3462 C C . MET A 1 460 ? -3.189 12.314 15.921 1.00 92.19 460 MET A C 1
ATOM 3464 O O . MET A 1 460 ? -2.804 12.608 14.783 1.00 92.19 460 MET A O 1
ATOM 3468 N N . PRO A 1 461 ? -2.389 11.695 16.803 1.00 93.31 461 PRO A N 1
ATOM 3469 C CA . PRO A 1 461 ? -1.056 11.248 16.444 1.00 93.31 461 PRO A CA 1
ATOM 3470 C C . PRO A 1 461 ? -1.155 10.212 15.323 1.00 93.31 461 PRO A C 1
ATOM 3472 O O . PRO A 1 461 ? -2.107 9.432 15.279 1.00 93.31 461 PRO A O 1
ATOM 3475 N N . ALA A 1 462 ? -0.155 10.163 14.443 1.00 92.88 462 ALA A N 1
ATOM 3476 C CA . ALA A 1 462 ? -0.101 9.155 13.387 1.00 92.88 462 ALA A CA 1
ATOM 3477 C C . ALA A 1 462 ? -0.152 7.724 13.953 1.00 92.88 462 ALA A C 1
ATOM 3479 O O . ALA A 1 462 ? -0.715 6.842 13.305 1.00 92.88 462 ALA A O 1
ATOM 3480 N N . ARG A 1 463 ? 0.415 7.516 15.153 1.00 93.88 463 ARG A N 1
ATOM 3481 C CA . ARG A 1 463 ? 0.379 6.252 15.897 1.00 93.88 463 ARG A CA 1
ATOM 3482 C C . ARG A 1 463 ? 0.039 6.469 17.362 1.00 93.88 463 ARG A C 1
ATOM 3484 O O . ARG A 1 463 ? 0.635 7.330 18.019 1.00 93.88 463 ARG A O 1
ATOM 3491 N N . PHE A 1 464 ? -0.838 5.634 17.897 1.00 95.06 464 PHE A N 1
ATOM 3492 C CA . PHE A 1 464 ? -1.158 5.602 19.320 1.00 95.06 464 PHE A CA 1
ATOM 3493 C C . PHE A 1 464 ? -1.670 4.224 19.736 1.00 95.06 464 PHE A C 1
ATOM 3495 O O . PHE A 1 464 ? -2.131 3.437 18.910 1.00 95.06 464 PHE A O 1
ATOM 3502 N N . ASP A 1 465 ? -1.626 3.966 21.038 1.00 95.38 465 ASP A N 1
ATOM 3503 C CA . ASP A 1 465 ? -2.157 2.743 21.627 1.00 95.38 465 ASP A CA 1
ATOM 3504 C C . ASP A 1 465 ? -3.373 3.054 22.492 1.00 95.38 465 ASP A C 1
ATOM 3506 O O . ASP A 1 465 ? -3.423 4.084 23.165 1.00 95.38 465 ASP A O 1
ATOM 3510 N N . ILE A 1 466 ? -4.318 2.121 22.529 1.00 96.25 466 ILE A N 1
ATOM 3511 C CA . ILE A 1 466 ? -5.357 2.046 23.551 1.00 96.25 466 ILE A CA 1
ATOM 3512 C C . ILE A 1 466 ? -5.004 0.869 24.449 1.00 96.25 466 ILE A C 1
ATOM 3514 O O . ILE A 1 466 ? -4.896 -0.267 23.991 1.00 96.25 466 ILE A O 1
ATOM 3518 N N . GLN A 1 467 ? -4.820 1.135 25.731 1.00 96.25 467 GLN A N 1
ATOM 3519 C CA . GLN A 1 467 ? -4.523 0.151 26.761 1.00 96.25 467 GLN A CA 1
ATOM 3520 C C . GLN A 1 467 ? -5.764 -0.060 27.623 1.00 96.25 467 GLN A C 1
ATOM 3522 O O . GLN A 1 467 ? -6.487 0.893 27.917 1.00 96.25 467 GLN A O 1
ATOM 3527 N N . ALA A 1 468 ? -5.990 -1.300 28.048 1.00 94.75 468 ALA A N 1
ATOM 3528 C CA . ALA A 1 468 ? -7.088 -1.667 28.931 1.00 94.75 468 ALA A CA 1
ATOM 3529 C C . ALA A 1 468 ? -6.563 -2.602 30.024 1.00 94.75 468 ALA A C 1
ATOM 3531 O O . ALA A 1 468 ? -5.991 -3.646 29.713 1.00 94.75 468 ALA A O 1
ATOM 3532 N N . TYR A 1 469 ? -6.742 -2.240 31.296 1.00 95.38 469 TYR A N 1
ATOM 3533 C CA . TYR A 1 469 ? -6.249 -3.041 32.424 1.00 95.38 469 TYR A CA 1
ATOM 3534 C C . TYR A 1 469 ? -7.160 -2.964 33.658 1.00 95.38 469 TYR A C 1
ATOM 3536 O O . TYR A 1 469 ? -8.013 -2.080 33.804 1.00 95.38 469 TYR A O 1
ATOM 3544 N N . SER A 1 470 ? -7.036 -3.971 34.521 1.00 94.75 470 SER A N 1
ATOM 3545 C CA . SER A 1 470 ? -7.903 -4.194 35.682 1.00 94.75 470 SER A CA 1
ATOM 3546 C C . SER A 1 470 ? -7.432 -3.456 36.931 1.00 94.75 470 SER A C 1
ATOM 3548 O O . SER A 1 470 ? -6.308 -2.960 37.024 1.00 94.75 470 SER A O 1
ATOM 3550 N N . THR A 1 471 ? -8.297 -3.438 37.942 1.00 90.94 471 THR A N 1
ATOM 3551 C CA . THR A 1 471 ? -7.934 -2.999 39.292 1.00 90.94 471 THR A CA 1
ATOM 3552 C C . THR A 1 471 ? -6.722 -3.780 39.824 1.00 90.94 471 THR A C 1
ATOM 3554 O O . THR A 1 471 ? -6.693 -5.007 39.772 1.00 90.94 471 THR A O 1
ATOM 3557 N N . GLY A 1 472 ? -5.723 -3.072 40.359 1.00 87.12 472 GLY A N 1
ATOM 3558 C CA . GLY A 1 472 ? -4.507 -3.676 40.920 1.00 87.12 472 GLY A CA 1
ATOM 3559 C C . GLY A 1 472 ? -3.423 -4.027 39.894 1.00 87.12 472 GLY A C 1
ATOM 3560 O O . GLY A 1 472 ? -2.355 -4.484 40.290 1.00 87.12 472 GLY A O 1
ATOM 3561 N N . GLN A 1 473 ? -3.663 -3.789 38.602 1.00 86.50 473 GLN A N 1
ATOM 3562 C CA . GLN A 1 473 ? -2.639 -3.882 37.563 1.00 86.50 473 GLN A CA 1
ATOM 3563 C C . GLN A 1 473 ? -2.018 -2.506 37.307 1.00 86.50 473 GLN A C 1
ATOM 3565 O O . GLN A 1 473 ? -2.706 -1.485 37.346 1.00 86.50 473 GLN A O 1
ATOM 3570 N N . ALA A 1 474 ? -0.713 -2.483 37.036 1.00 83.62 474 ALA A N 1
ATOM 3571 C CA . ALA A 1 474 ? -0.071 -1.307 36.465 1.00 83.62 474 ALA A CA 1
ATOM 3572 C C . ALA A 1 474 ? -0.440 -1.190 34.981 1.00 83.62 474 ALA A C 1
ATOM 3574 O O . ALA A 1 474 ? -0.724 -2.198 34.329 1.00 83.62 474 ALA A O 1
ATOM 3575 N N . ALA A 1 475 ? -0.409 0.033 34.451 1.00 81.25 475 ALA A N 1
ATOM 3576 C CA . ALA A 1 475 ? -0.583 0.238 33.023 1.00 81.25 475 ALA A CA 1
ATOM 3577 C C . ALA A 1 475 ? 0.499 -0.544 32.260 1.00 81.25 475 ALA A C 1
ATOM 3579 O O . ALA A 1 475 ? 1.684 -0.396 32.577 1.00 81.25 475 ALA A O 1
ATOM 3580 N N . PRO A 1 476 ? 0.121 -1.381 31.284 1.00 77.25 476 PRO A N 1
ATOM 3581 C CA . PRO A 1 476 ? 1.091 -2.167 30.545 1.00 77.25 476 PRO A CA 1
ATOM 3582 C C . PRO A 1 476 ? 1.975 -1.238 29.709 1.00 77.25 476 PRO A C 1
ATOM 3584 O O . PRO A 1 476 ? 1.478 -0.405 28.955 1.00 77.25 476 PRO A O 1
ATOM 3587 N N . GLU A 1 477 ? 3.297 -1.364 29.811 1.00 64.75 477 GLU A N 1
ATOM 3588 C CA . GLU A 1 477 ? 4.202 -0.548 28.988 1.00 64.75 477 GLU A CA 1
ATOM 3589 C C . GLU A 1 477 ? 4.195 -1.000 27.511 1.00 64.75 477 GLU A C 1
ATOM 3591 O O . GLU A 1 477 ? 4.315 -0.162 26.607 1.00 64.75 477 GLU A O 1
ATOM 3596 N N . SER A 1 478 ? 3.960 -2.298 27.262 1.00 61.25 478 SER A N 1
ATOM 3597 C CA . SER A 1 478 ? 4.001 -2.942 25.937 1.00 61.25 478 SER A CA 1
ATOM 3598 C C . SER A 1 478 ? 2.671 -3.527 25.437 1.00 61.25 478 SER A C 1
ATOM 3600 O O . SER A 1 478 ? 2.464 -3.604 24.225 1.00 61.25 478 SER A O 1
ATOM 3602 N N . ASP A 1 479 ? 1.763 -3.921 26.334 1.00 75.06 479 ASP A N 1
ATOM 3603 C CA . ASP A 1 479 ? 0.561 -4.687 25.974 1.00 75.06 479 ASP A CA 1
ATOM 3604 C C . ASP A 1 479 ? -0.637 -3.761 25.731 1.00 75.06 479 ASP A C 1
ATOM 3606 O O . ASP A 1 479 ? -1.475 -3.513 26.599 1.00 75.06 479 ASP A O 1
ATOM 3610 N N . ALA A 1 480 ? -0.700 -3.211 24.521 1.00 88.88 480 ALA A N 1
ATOM 3611 C CA . ALA A 1 480 ? -1.866 -2.473 24.056 1.00 88.88 480 ALA A CA 1
ATOM 3612 C C . ALA A 1 480 ? -3.067 -3.414 23.854 1.00 88.88 480 ALA A C 1
ATOM 3614 O O . ALA A 1 480 ? -2.929 -4.511 23.316 1.00 88.88 480 ALA A O 1
ATOM 3615 N N . TRP A 1 481 ? -4.260 -2.951 24.230 1.00 93.00 481 TRP A N 1
ATOM 3616 C CA . TRP A 1 481 ? -5.520 -3.616 23.891 1.00 93.00 481 TRP A CA 1
ATOM 3617 C C . TRP A 1 481 ? -5.817 -3.489 22.391 1.00 93.00 481 TRP A C 1
ATOM 3619 O O . TRP A 1 481 ? -6.205 -4.462 21.748 1.00 93.00 481 TRP A O 1
ATOM 3629 N N . VAL A 1 482 ? -5.576 -2.301 21.828 1.00 93.69 482 VAL A N 1
ATOM 3630 C CA . VAL A 1 482 ? -5.605 -2.016 20.387 1.00 93.69 482 VAL A CA 1
ATOM 3631 C C . VAL A 1 482 ? -4.467 -1.049 20.059 1.00 93.69 482 VAL A C 1
ATOM 3633 O O . VAL A 1 482 ? -4.204 -0.127 20.828 1.00 93.69 482 VAL A O 1
ATOM 3636 N N . LYS A 1 483 ? -3.810 -1.230 18.910 1.00 93.31 483 LYS A N 1
ATOM 3637 C CA . LYS A 1 483 ? -2.820 -0.285 18.369 1.00 93.31 483 LYS A CA 1
ATOM 3638 C C . LYS A 1 483 ? -3.365 0.348 17.092 1.00 93.31 483 LYS A C 1
ATOM 3640 O O . LYS A 1 483 ? -3.889 -0.369 16.237 1.00 93.31 483 LYS A O 1
ATOM 3645 N N . ASP A 1 484 ? -3.204 1.658 16.940 1.00 93.75 484 ASP A N 1
ATOM 3646 C CA . ASP A 1 484 ? -3.385 2.342 15.662 1.00 93.75 484 ASP A CA 1
ATOM 3647 C C . ASP A 1 484 ? -2.013 2.703 15.084 1.00 93.75 484 ASP A C 1
ATOM 3649 O O . ASP A 1 484 ? -1.245 3.457 15.684 1.00 93.75 484 ASP A O 1
ATOM 3653 N N . LEU A 1 485 ? -1.687 2.118 13.931 1.00 91.88 485 LEU A N 1
ATOM 3654 C CA . LEU A 1 485 ? -0.393 2.298 13.271 1.00 91.88 485 LEU A CA 1
ATOM 3655 C C . LEU A 1 485 ? -0.409 3.402 12.204 1.00 91.88 485 LEU A C 1
ATOM 3657 O O . LEU A 1 485 ? 0.659 3.776 11.705 1.00 91.88 485 LEU A O 1
ATOM 3661 N N . ASN A 1 486 ? -1.597 3.886 11.827 1.00 91.75 486 ASN A N 1
ATOM 3662 C CA . ASN A 1 486 ? -1.796 4.930 10.830 1.00 91.75 486 ASN A CA 1
ATOM 3663 C C . ASN A 1 486 ? -3.201 5.541 10.977 1.00 91.75 486 ASN A C 1
ATOM 3665 O O . ASN A 1 486 ? -4.148 5.145 10.287 1.00 91.75 486 ASN A O 1
ATOM 3669 N N . PHE A 1 487 ? -3.320 6.557 11.835 1.00 92.94 487 PHE A N 1
ATOM 3670 C CA . PHE A 1 487 ? -4.615 7.178 12.109 1.00 92.94 487 PHE A CA 1
ATOM 3671 C C . PHE A 1 487 ? -5.249 7.814 10.865 1.00 92.94 487 PHE A C 1
ATOM 3673 O O . PHE A 1 487 ? -6.471 7.810 10.728 1.00 92.94 487 PHE A O 1
ATOM 3680 N N . ALA A 1 488 ? -4.446 8.336 9.932 1.00 91.19 488 ALA A N 1
ATOM 3681 C CA . ALA A 1 488 ? -4.963 8.915 8.694 1.00 91.19 488 ALA A CA 1
ATOM 3682 C C . ALA A 1 488 ? -5.699 7.857 7.854 1.00 91.19 488 ALA A C 1
ATOM 3684 O O . ALA A 1 488 ? -6.821 8.098 7.404 1.00 91.19 488 ALA A O 1
ATOM 3685 N N . TRP A 1 489 ? -5.113 6.662 7.716 1.00 90.25 489 TRP A N 1
ATOM 3686 C CA . TRP A 1 489 ? -5.767 5.526 7.064 1.00 90.25 489 TRP A CA 1
ATOM 3687 C C . TRP A 1 489 ? -7.023 5.089 7.825 1.00 90.25 489 TRP A C 1
ATOM 3689 O O . TRP A 1 489 ? -8.078 4.903 7.213 1.00 90.25 489 TRP A O 1
ATOM 3699 N N . THR A 1 490 ? -6.935 4.983 9.155 1.00 92.62 490 THR A N 1
ATOM 3700 C CA . THR A 1 490 ? -8.059 4.615 10.024 1.00 92.62 490 THR A CA 1
ATOM 3701 C C . THR A 1 490 ? -9.234 5.568 9.883 1.00 92.62 490 THR A C 1
ATOM 3703 O O . THR A 1 490 ? -10.354 5.116 9.663 1.00 92.62 490 THR A O 1
ATOM 3706 N N . LYS A 1 491 ? -8.999 6.877 9.990 1.00 91.69 491 LYS A N 1
ATOM 3707 C CA . LYS A 1 491 ? -10.038 7.900 9.861 1.00 91.69 491 LYS A CA 1
ATOM 3708 C C . LYS A 1 491 ? -10.713 7.804 8.497 1.00 91.69 491 LYS A C 1
ATOM 3710 O O . LYS A 1 491 ? -11.935 7.854 8.428 1.00 91.69 491 LYS A O 1
ATOM 3715 N N . ALA A 1 492 ? -9.929 7.632 7.437 1.00 89.00 492 ALA A N 1
ATOM 3716 C CA . ALA A 1 492 ? -10.457 7.572 6.083 1.00 89.00 492 ALA A CA 1
ATOM 3717 C C . ALA A 1 492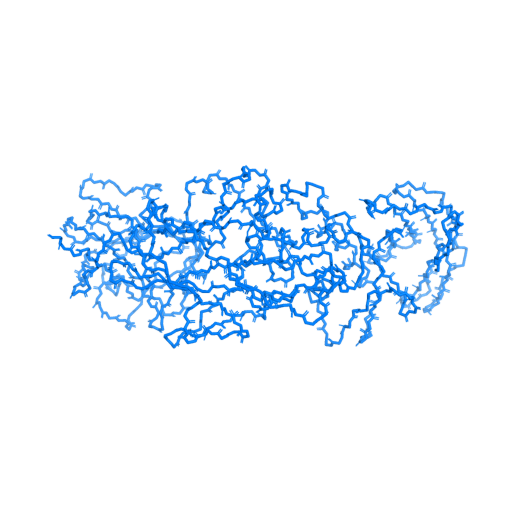 ? -11.288 6.303 5.815 1.00 89.00 492 ALA A C 1
ATOM 3719 O O . ALA A 1 492 ? -12.304 6.381 5.135 1.00 89.00 492 ALA A O 1
ATOM 3720 N N . ASN A 1 493 ? -10.890 5.151 6.370 1.00 89.12 493 ASN A N 1
ATOM 3721 C CA . ASN A 1 493 ? -11.538 3.860 6.097 1.00 89.12 493 ASN A CA 1
ATOM 3722 C C . ASN A 1 493 ? -12.607 3.449 7.121 1.00 89.12 493 ASN A C 1
ATOM 3724 O O . ASN A 1 493 ? -13.462 2.628 6.809 1.00 89.12 493 ASN A O 1
ATOM 3728 N N . ARG A 1 494 ? -12.529 3.956 8.357 1.00 90.19 494 ARG A N 1
ATOM 3729 C CA . ARG A 1 494 ? -13.355 3.515 9.498 1.00 90.19 494 ARG A CA 1
ATOM 3730 C C . ARG A 1 494 ? -14.011 4.659 10.266 1.00 90.19 494 ARG A C 1
ATOM 3732 O O . ARG A 1 494 ? -14.829 4.402 11.149 1.00 90.19 494 ARG A O 1
ATOM 3739 N N . GLY A 1 495 ? -13.619 5.906 10.000 1.00 90.69 495 GLY A N 1
ATOM 3740 C CA . GLY A 1 495 ? -14.302 7.059 10.573 1.00 90.69 495 GLY A CA 1
ATOM 3741 C C . GLY A 1 495 ? -15.732 7.129 10.075 1.00 90.69 495 GLY A C 1
ATOM 3742 O O . GLY A 1 495 ? -16.027 6.617 9.005 1.00 90.69 495 GLY A O 1
ATOM 3743 N N . LYS A 1 496 ? -16.607 7.738 10.866 1.00 90.00 496 LYS A N 1
ATOM 3744 C CA . LYS A 1 496 ? -17.992 8.032 10.504 1.00 90.00 496 LYS A CA 1
ATOM 3745 C C . LYS A 1 496 ? -18.148 9.518 10.200 1.00 90.00 496 LYS A C 1
ATOM 3747 O O . LYS A 1 496 ? -17.331 10.341 10.617 1.00 90.00 496 LYS A O 1
ATOM 3752 N N . LYS A 1 497 ? -19.248 9.879 9.536 1.00 88.25 497 LYS A N 1
ATOM 3753 C CA . LYS A 1 497 ? -19.610 11.271 9.204 1.00 88.25 497 LYS A CA 1
ATOM 3754 C C . LYS A 1 497 ? -19.670 12.205 10.419 1.00 88.25 497 LYS A C 1
ATOM 3756 O O . LYS A 1 497 ? -19.393 13.392 10.289 1.00 88.25 497 LYS A O 1
ATOM 3761 N N . ASP A 1 498 ? -20.006 11.678 11.596 1.00 89.75 498 ASP A N 1
ATOM 3762 C CA . ASP A 1 498 ? -20.019 12.431 12.856 1.00 89.75 498 ASP A CA 1
ATOM 3763 C C . ASP A 1 498 ? -18.615 12.655 13.454 1.00 89.75 498 ASP A C 1
ATOM 3765 O O . ASP A 1 498 ? -18.491 13.296 14.493 1.00 89.75 498 ASP A O 1
ATOM 3769 N N . GLY A 1 499 ? -17.557 12.150 12.810 1.00 90.69 499 GLY A N 1
ATOM 3770 C CA . GLY A 1 499 ? -16.172 12.212 13.282 1.00 90.69 499 GLY A CA 1
ATOM 3771 C C . GLY A 1 499 ? -15.801 11.085 14.245 1.00 90.69 499 GLY A C 1
ATOM 3772 O O . GLY A 1 499 ? -14.686 11.068 14.772 1.00 90.69 499 GLY A O 1
ATOM 3773 N N . SER A 1 500 ? -16.713 10.149 14.514 1.00 93.81 500 SER A N 1
ATOM 3774 C CA . SER A 1 500 ? -16.451 9.056 15.441 1.00 93.81 500 SER A CA 1
ATOM 3775 C C . SER A 1 500 ? -15.710 7.896 14.778 1.00 93.81 500 SER A C 1
ATOM 3777 O O . SER A 1 500 ? -15.937 7.562 13.617 1.00 93.81 500 SER A O 1
ATOM 3779 N N . ILE A 1 501 ? -14.811 7.263 15.528 1.00 95.31 501 ILE A N 1
ATOM 3780 C CA . ILE A 1 501 ? -14.022 6.110 15.087 1.00 95.31 501 ILE A CA 1
ATOM 3781 C C . ILE A 1 501 ? -14.089 5.048 16.181 1.00 95.31 501 ILE A C 1
ATOM 3783 O O . ILE A 1 501 ? -13.727 5.315 17.327 1.00 95.31 501 ILE A O 1
ATOM 3787 N N . ALA A 1 502 ? -14.545 3.846 15.833 1.00 96.12 502 ALA A N 1
ATOM 3788 C CA . ALA A 1 502 ? -14.633 2.725 16.764 1.00 96.12 502 ALA A CA 1
ATOM 3789 C C . ALA A 1 502 ? -13.335 1.904 16.778 1.00 96.12 502 ALA A C 1
ATOM 3791 O O . ALA A 1 502 ? -12.830 1.508 15.729 1.00 96.12 502 ALA A O 1
ATOM 3792 N N . TYR A 1 503 ? -12.849 1.575 17.971 1.00 97.00 503 TYR A N 1
ATOM 3793 C CA . TYR A 1 503 ? -11.753 0.642 18.212 1.00 97.00 503 TYR A CA 1
ATOM 3794 C C . TYR A 1 503 ? -12.297 -0.556 18.978 1.00 97.00 503 TYR A C 1
ATOM 3796 O O . TYR A 1 503 ? -12.863 -0.410 20.066 1.00 97.00 503 TYR A O 1
ATOM 3804 N N . ARG A 1 504 ? -12.136 -1.744 18.398 1.00 95.50 504 ARG A N 1
ATOM 3805 C CA . ARG A 1 504 ? -12.587 -3.008 18.981 1.00 95.50 504 ARG A CA 1
ATOM 3806 C C . ARG A 1 504 ? -11.406 -3.955 19.081 1.00 95.50 504 ARG A C 1
ATOM 3808 O O . ARG A 1 504 ? -10.637 -4.109 18.135 1.00 95.50 504 ARG A O 1
ATOM 3815 N N . GLY A 1 505 ? -11.265 -4.550 20.255 1.00 90.56 505 GLY A N 1
ATOM 3816 C CA . GLY A 1 505 ? -10.173 -5.450 20.588 1.00 90.56 505 GLY A CA 1
ATOM 3817 C C . GLY A 1 505 ? -10.672 -6.781 21.151 1.00 90.56 505 GLY A C 1
ATOM 3818 O O . GLY A 1 505 ? -11.878 -7.071 21.134 1.00 90.56 505 GLY A O 1
ATOM 3819 N N . PRO A 1 506 ? -9.751 -7.602 21.681 1.00 90.44 506 PRO A N 1
ATOM 3820 C CA . PRO A 1 506 ? -10.110 -8.859 22.311 1.00 90.44 506 PRO A CA 1
ATOM 3821 C C . PRO A 1 506 ? -10.985 -8.588 23.536 1.00 90.44 506 PRO A C 1
ATOM 3823 O O . PRO A 1 506 ? -10.957 -7.497 24.108 1.00 90.44 506 PRO A O 1
ATOM 3826 N N . MET A 1 507 ? -11.754 -9.590 23.962 1.00 90.44 507 MET A N 1
ATOM 3827 C CA . MET A 1 507 ? -12.548 -9.479 25.184 1.00 90.44 507 MET A CA 1
ATOM 3828 C C . MET A 1 507 ? -11.628 -9.115 26.354 1.00 90.44 507 MET A C 1
ATOM 3830 O O . MET A 1 507 ? -10.747 -9.891 26.724 1.00 90.44 507 MET A O 1
ATOM 3834 N N . ALA A 1 508 ? -11.850 -7.939 26.934 1.00 92.00 508 ALA A N 1
ATOM 3835 C CA . ALA A 1 508 ? -11.089 -7.442 28.066 1.00 92.00 508 ALA A CA 1
ATOM 3836 C C . ALA A 1 508 ? -12.051 -7.054 29.183 1.00 92.00 508 ALA A C 1
ATOM 3838 O O . ALA A 1 508 ? -13.050 -6.368 28.963 1.00 92.00 508 ALA A O 1
ATOM 3839 N N . ARG A 1 509 ? -11.741 -7.496 30.400 1.00 94.50 509 ARG A N 1
ATOM 3840 C CA . ARG A 1 509 ? -12.381 -6.987 31.607 1.00 94.50 509 ARG A CA 1
ATOM 3841 C C . ARG A 1 509 ? -11.420 -5.985 32.229 1.00 94.50 509 ARG A C 1
ATOM 3843 O O . ARG A 1 509 ? -10.330 -6.375 32.626 1.00 94.50 509 ARG A O 1
ATOM 3850 N N . CYS A 1 510 ? -11.789 -4.711 32.265 1.00 95.38 510 CYS A N 1
ATOM 3851 C CA . CYS A 1 510 ? -10.889 -3.646 32.700 1.00 95.38 510 CYS A CA 1
ATOM 3852 C C . CYS A 1 510 ? -11.630 -2.551 33.463 1.00 95.38 510 CYS A C 1
ATOM 3854 O O . CYS A 1 510 ? -12.843 -2.376 33.322 1.00 95.38 510 CYS A O 1
ATOM 3856 N N . ARG A 1 511 ? -10.880 -1.796 34.263 1.00 96.62 511 ARG A N 1
ATOM 3857 C CA . ARG A 1 511 ? -11.346 -0.574 34.926 1.00 96.62 511 ARG A CA 1
ATOM 3858 C C . ARG A 1 511 ? -10.731 0.666 34.302 1.00 96.62 511 ARG A C 1
ATOM 3860 O O . ARG A 1 511 ? -11.399 1.691 34.266 1.00 96.62 511 ARG A O 1
ATOM 3867 N N . PHE A 1 512 ? -9.503 0.568 33.809 1.00 97.38 512 PHE A N 1
ATOM 3868 C CA . PHE A 1 512 ? -8.780 1.698 33.250 1.00 97.38 512 PHE A CA 1
ATOM 3869 C C . PHE A 1 512 ? -8.670 1.558 31.738 1.00 97.38 512 PHE A C 1
ATOM 3871 O O . PHE A 1 512 ? -8.337 0.479 31.242 1.00 97.38 512 PHE A O 1
ATOM 3878 N N . ILE A 1 513 ? -8.943 2.654 31.032 1.00 97.25 513 ILE A N 1
ATOM 3879 C CA . ILE A 1 513 ? -8.663 2.815 29.603 1.00 97.25 513 ILE A CA 1
ATOM 3880 C C . ILE A 1 513 ? -7.653 3.938 29.464 1.00 97.25 513 ILE A C 1
ATOM 3882 O O . ILE A 1 513 ? -7.935 5.051 29.899 1.00 97.25 513 ILE A O 1
ATOM 3886 N N . ARG A 1 514 ? -6.508 3.671 28.841 1.00 96.75 514 ARG A N 1
ATOM 3887 C CA . ARG A 1 514 ? -5.468 4.677 28.612 1.00 96.75 514 ARG A CA 1
ATOM 3888 C C . ARG A 1 514 ? -5.167 4.804 27.125 1.00 96.75 514 ARG A C 1
ATOM 3890 O O . ARG A 1 514 ? -4.904 3.803 26.469 1.00 96.75 514 ARG A O 1
ATOM 3897 N N . ILE A 1 515 ? -5.170 6.027 26.607 1.00 96.06 515 ILE A N 1
ATOM 3898 C CA . ILE A 1 515 ? -4.750 6.341 25.237 1.00 96.06 515 ILE A CA 1
ATOM 3899 C C . ILE A 1 515 ? -3.341 6.917 25.311 1.00 96.06 515 ILE A C 1
ATOM 3901 O O . ILE A 1 515 ? -3.131 7.923 25.987 1.00 96.06 515 ILE A O 1
ATOM 3905 N N . VAL A 1 516 ? -2.383 6.283 24.637 1.00 95.44 516 VAL A N 1
ATOM 3906 C CA . VAL A 1 516 ? -0.958 6.642 24.684 1.00 95.44 516 VAL A CA 1
ATOM 3907 C C . VAL A 1 516 ? -0.497 7.117 23.314 1.00 95.44 516 VAL A C 1
ATOM 3909 O O . VAL A 1 516 ? -0.497 6.349 22.354 1.00 95.44 516 VAL A O 1
ATOM 3912 N N . ASN A 1 517 ? -0.047 8.365 23.225 1.00 95.19 517 ASN A N 1
ATOM 3913 C CA . ASN A 1 517 ? 0.561 8.929 22.027 1.00 95.19 517 ASN A CA 1
ATOM 3914 C C . ASN A 1 517 ? 1.899 8.221 21.741 1.00 95.19 517 ASN A C 1
ATOM 3916 O O . ASN A 1 517 ? 2.791 8.237 22.587 1.00 95.19 517 ASN A O 1
ATOM 3920 N N . ARG A 1 518 ? 2.071 7.586 20.573 1.00 94.19 518 ARG A N 1
ATOM 3921 C CA . ARG A 1 518 ? 3.314 6.864 20.227 1.00 94.19 518 ARG A CA 1
ATOM 3922 C C . ARG A 1 518 ? 4.188 7.614 19.230 1.00 94.19 518 ARG A C 1
ATOM 3924 O O . ARG A 1 518 ? 5.407 7.547 19.340 1.00 94.19 518 ARG A O 1
ATOM 3931 N N . SER A 1 519 ? 3.593 8.328 18.278 1.00 93.81 519 SER A N 1
ATOM 3932 C CA . SER A 1 519 ? 4.341 9.069 17.251 1.00 93.81 519 SER A CA 1
ATOM 3933 C C . SER A 1 519 ? 4.686 10.509 17.637 1.00 93.81 519 SER A C 1
ATOM 3935 O O . SER A 1 519 ? 5.467 11.152 16.941 1.00 93.81 519 SER A O 1
ATOM 3937 N N . GLY A 1 520 ? 4.079 11.041 18.699 1.00 92.94 520 GLY A N 1
ATOM 3938 C CA . GLY A 1 520 ? 4.018 12.479 18.938 1.00 92.94 520 GLY A CA 1
ATOM 3939 C C . GLY A 1 520 ? 3.037 13.176 17.992 1.00 92.94 520 GLY A C 1
ATOM 3940 O O . GLY A 1 520 ? 2.355 12.539 17.181 1.00 92.94 520 GLY A O 1
ATOM 3941 N N . GLY A 1 521 ? 2.980 14.500 18.107 1.00 90.06 521 GLY A N 1
ATOM 3942 C CA . GLY A 1 521 ? 2.037 15.356 17.391 1.00 90.06 521 GLY A CA 1
ATOM 3943 C C . GLY A 1 521 ? 0.844 15.730 18.265 1.00 90.06 521 GLY A C 1
ATOM 3944 O O . GLY A 1 521 ? 0.428 14.964 19.134 1.00 90.06 521 GLY A O 1
ATOM 3945 N N . ALA A 1 522 ? 0.316 16.935 18.047 1.00 85.69 522 ALA A N 1
ATOM 3946 C CA . ALA A 1 522 ? -0.851 17.417 18.771 1.00 85.69 522 ALA A CA 1
ATOM 3947 C C . ALA A 1 522 ? -2.081 16.576 18.424 1.00 85.69 522 ALA A C 1
ATOM 3949 O O . ALA A 1 522 ? -2.310 16.222 17.266 1.00 85.69 522 ALA A O 1
ATOM 3950 N N . ALA A 1 523 ? -2.892 16.311 19.434 1.00 88.50 523 ALA A N 1
ATOM 3951 C CA . ALA A 1 523 ? -4.102 15.537 19.294 1.00 88.50 523 ALA A CA 1
ATOM 3952 C C . ALA A 1 523 ? -5.232 16.248 20.025 1.00 88.50 523 ALA A C 1
ATOM 3954 O O . ALA A 1 523 ? -5.012 16.802 21.098 1.00 88.50 523 ALA A O 1
ATOM 3955 N N . LYS A 1 524 ? -6.422 16.267 19.430 1.00 92.00 524 LYS A N 1
ATOM 3956 C CA . LYS A 1 524 ? -7.630 16.841 20.020 1.00 92.00 524 LYS A CA 1
ATOM 3957 C C . LYS A 1 524 ? -8.751 15.838 19.893 1.00 92.00 524 LYS A C 1
ATOM 3959 O O . LYS A 1 524 ? -8.996 15.308 18.810 1.00 92.00 524 LYS A O 1
ATOM 3964 N N . LEU A 1 525 ? -9.419 15.606 21.007 1.00 94.19 525 LEU A N 1
ATOM 3965 C CA . LEU A 1 525 ? -10.568 14.730 21.092 1.00 94.19 525 LEU A CA 1
ATOM 3966 C C . LEU A 1 525 ? -11.745 15.536 21.617 1.00 94.19 525 LEU A C 1
ATOM 3968 O O . LEU A 1 525 ? -11.602 16.308 22.566 1.00 94.19 525 LEU A O 1
ATOM 3972 N N . ALA A 1 526 ? -12.897 15.338 20.988 1.00 94.94 526 ALA A N 1
ATOM 3973 C CA . ALA A 1 526 ? -14.153 15.838 21.511 1.00 94.94 526 ALA A CA 1
ATOM 3974 C C . ALA A 1 526 ? -14.652 14.938 22.637 1.00 94.94 526 ALA A C 1
ATOM 3976 O O . ALA A 1 526 ? -15.085 15.426 23.666 1.00 94.94 526 ALA A O 1
ATOM 3977 N N . GLU A 1 527 ? -14.542 13.619 22.462 1.00 95.81 527 GLU A N 1
ATOM 3978 C CA . GLU A 1 527 ? -15.137 12.663 23.387 1.00 95.81 527 GLU A CA 1
ATOM 3979 C C . GLU A 1 527 ? -14.458 11.292 23.295 1.00 95.81 527 GLU A C 1
ATOM 3981 O O . GLU A 1 527 ? -14.013 10.868 22.222 1.00 95.81 527 GLU A O 1
ATOM 3986 N N . ILE A 1 528 ? -14.427 10.579 24.419 1.00 97.38 528 ILE A N 1
ATOM 3987 C CA . ILE A 1 528 ? -14.055 9.172 24.520 1.00 97.38 528 ILE A CA 1
ATOM 3988 C C . ILE A 1 528 ? -15.259 8.421 25.084 1.00 97.38 528 ILE A C 1
ATOM 3990 O O . ILE A 1 528 ? -15.660 8.612 26.233 1.00 97.38 528 ILE A O 1
ATOM 3994 N N . ARG A 1 529 ? -15.829 7.528 24.277 1.00 98.31 529 ARG A N 1
ATOM 3995 C CA . ARG A 1 529 ? -16.951 6.676 24.675 1.00 98.31 529 ARG A CA 1
ATOM 3996 C C . ARG A 1 529 ? -16.475 5.248 24.859 1.00 98.31 529 ARG A C 1
ATOM 3998 O O . ARG A 1 529 ? -15.668 4.751 24.077 1.00 98.31 529 ARG A O 1
ATOM 4005 N N . VAL A 1 530 ? -16.985 4.576 25.884 1.00 98.19 530 VAL A N 1
ATOM 4006 C CA . VAL A 1 530 ? -16.639 3.181 26.181 1.00 98.19 530 VAL A CA 1
ATOM 4007 C C . VAL A 1 530 ? -17.922 2.377 26.310 1.00 98.19 530 VAL A C 1
ATOM 4009 O O . VAL A 1 530 ? -18.787 2.723 27.113 1.00 98.19 530 VAL A O 1
ATOM 4012 N N . PHE A 1 531 ? -18.036 1.291 25.551 1.00 97.88 531 PHE A N 1
ATOM 4013 C CA . PHE A 1 531 ? -19.225 0.441 25.525 1.00 97.88 531 PHE A CA 1
ATOM 4014 C C . PHE A 1 531 ? -18.901 -0.990 25.952 1.00 97.88 531 PHE A C 1
ATOM 4016 O O . PHE A 1 531 ? -17.826 -1.530 25.662 1.00 97.88 531 PHE A O 1
ATOM 4023 N N . ALA A 1 532 ? -19.845 -1.601 26.669 1.00 96.69 532 ALA A N 1
ATOM 4024 C CA . ALA A 1 532 ? -19.709 -2.965 27.159 1.00 96.69 532 ALA A CA 1
ATOM 4025 C C . ALA A 1 532 ? -20.011 -3.996 26.067 1.00 96.69 532 ALA A C 1
ATOM 4027 O O . ALA A 1 532 ? -20.721 -3.717 25.100 1.00 96.69 532 ALA A O 1
ATOM 4028 N N . LEU A 1 533 ? -19.537 -5.222 26.276 1.00 95.25 533 LEU A N 1
ATOM 4029 C CA . LEU A 1 533 ? -20.148 -6.394 25.647 1.00 95.25 533 LEU A CA 1
ATOM 4030 C C . LEU A 1 533 ? -21.505 -6.677 26.311 1.00 95.25 533 LEU A C 1
ATOM 4032 O O . LEU A 1 533 ? -21.649 -6.498 27.526 1.00 95.25 533 LEU A O 1
ATOM 4036 N N . LYS A 1 534 ? -22.492 -7.137 25.535 1.00 92.69 534 LYS A N 1
ATOM 4037 C CA . LYS A 1 534 ? -23.746 -7.667 26.087 1.00 92.69 534 LYS A CA 1
ATOM 4038 C C . LYS A 1 534 ? -23.424 -8.875 26.967 1.00 92.69 534 LYS A C 1
ATOM 4040 O O . LYS A 1 534 ? -22.589 -9.698 26.602 1.00 92.69 534 LYS A O 1
ATOM 4045 N N . ALA A 1 535 ? -24.070 -8.957 28.128 1.00 80.06 535 ALA A N 1
ATOM 4046 C CA . ALA A 1 535 ? -24.015 -10.164 28.942 1.00 80.06 535 ALA A CA 1
ATOM 4047 C C . ALA A 1 535 ? -24.693 -11.308 28.173 1.00 80.06 535 ALA A C 1
ATOM 4049 O O . ALA A 1 535 ? -25.776 -11.097 27.622 1.00 80.06 535 ALA A O 1
ATOM 4050 N N . GLU A 1 536 ? -24.031 -12.464 28.111 1.00 59.50 536 GLU A N 1
ATOM 4051 C CA . GLU A 1 536 ? -24.619 -13.704 27.589 1.00 59.50 536 GLU A CA 1
ATOM 4052 C C . GLU A 1 536 ? -25.717 -14.248 28.506 1.00 59.50 536 GLU A C 1
ATOM 4054 O O . GLU A 1 536 ? -25.567 -14.136 29.750 1.00 59.50 536 GLU A O 1
#

Secondary structure (DSSP, 8-state):
----TTPEEEEEEEEE--SSSPPPPEEEEEEETTEEEEEEEE-SPPPTT-EEEEEEEEE----SS-SSS-EEEEEEEESS--S-TTTTEEEEESSSEEEEEESS---HHHHHHHHHHIIIIIIHH--BTTBTT-----EEE--TT-TTPEEEE--S---HHHHHHHHHHHHH-PPPP-SS-EEEETTEEEE---TT--TTS-S--S-GGGS-TTSPP--SS---HHHHSS-----SS--HHHHHHHHHTTT--GGGG--GGG---SEEEEEEEETTS-B-TT-EEEEEEEBTTB--SS-SEEEE-BTTTEEEPP-B--PPPTTGGG-SS---SBTTSS--TT-TT-EEEEEEEETTEEEEEEEEHHHHHHHHHTT--SEEEEEEEE---SS-EE-SS-TTTT-EEEETT---HHHHGGGGSS-TT--EEE--STT-EEEEEEEEEEEEEEEEEE-SS----SSEEEEEE-TTPPPPSS--SEEES-HHHHHHHHB-TTSEEEE--S-EEEEEEEEEESS---EEESEEEEEEEPP-